Protein AF-0000000085932543 (afdb_homodimer)

Organism: NCBI:txid2903556

Secondary structure (DSSP, 8-state):
-PPEEEEEE--GGGHHHHHHHHHHHHHHSTT--EEEEEEES---HHHHHHHHHHHHHTT-EEEEEEPPGGGGTTS--BTTB-THHHHHHTHHHHS-TT---EEEE-SSEEE-S-SHHHHT---TT-SEEEEBPPTHHHHHHHHHHHHHT--S--B-SSEEEE-HHHHHHH--HHHHHHHHHHTTTT-SSHHHHHHHHHHGGGEEEE-HHHHSEETT-HHHHHHHTTT-S-HHHHHHH-SEEE--SS--TTSTT--STTHHHHHHHHHHHHHHH-PPP-/-PPEEEEEE--GGGHHHHHHHHHHHHHHSTT--EEEEEEES---HHHHHHHHHHHHHTT-EEEEEEPPGGGGTTS--BTTB-THHHHHHTHHHHS-TT---EEEE-SSEEE-S-SHHHHT---TT-SEEEEBPPTHHHHHHHHHHHHHT--S--B-SSEEEE-HHHHHHH--HHHHHHHHHHTTTT-SSHHHHHHHHHHGGGEEEE-HHHHSEETT-HHHHHHHTTT-S-HHHHHHH-SEEE--SS--TTSTT--STTHHHHHHHHHHHHHHH-PPP-

Nearest PDB structures (foldseek):
  1ga8-assembly1_A  TM=8.190E-01  e=4.212E-20  Neisseria meningitidis
  1ss9-assembly1_A  TM=8.327E-01  e=2.384E-19  Neisseria meningitidis
  7zlu-assembly1_A  TM=7.685E-01  e=1.704E-14  Thermochaetoides thermophila
  5y7f-assembly1_A  TM=7.797E-01  e=9.083E-14  Thermomyces dupontii
  5h18-assembly1_A  TM=7.556E-01  e=6.346E-14  Thermomyces dupontii

Sequence (556 aa):
MDPIRLLVSLDQNYIPQLEVLLASVYWNNPGDSMEVYLLHSGIPAPALEPVGRLCERMGYSFYPVPVEDALFARAPIMKQYPKEMYYRLLAARLLPPQLDKILYLDPDILVINPLRPLWEMPLEGRLFAAAAHIGRAELAGNVNRLRLGTKAPYYNSGVLLINLEECRNSISEQEIFRYVEEHKKELVLPDQDVLNALYGDRILPLDDAIWNYDARHYKSYHLASSGQHDTKWVIQNTAILHFCGKAKPWKPGYFYRFGALYLHYAHRAGQFFGLKEIMDPIRLLVSLDQNYIPQLEVLLASVYWNNPGDSMEVYLLHSGIPAPALEPVGRLCERMGYSFYPVPVEDALFARAPIMKQYPKEMYYRLLAARLLPPQLDKILYLDPDILVINPLRPLWEMPLEGRLFAAAAHIGRAELAGNVNRLRLGTKAPYYNSGVLLINLEECRNSISEQEIFRYVEEHKKELVLPDQDVLNALYGDRILPLDDAIWNYDARHYKSYHLASSGQHDTKWVIQNTAILHFCGKAKPWKPGYFYRFGALYLHYAHRAGQFFGLKEI

Foldseek 3Di:
DDAAEEEEEDELVLVLLQLLQVLLQLVAAPPHEYEYEYEYACDDPVSCVLVCVSSVVSNYHYHYFHDYPVVCVLADDDPQRHPRLCCLLCVLVRDDVVDFKHKYAYSQKGFQHHCVVVSPDDLPLFFKAFAQDDDVSVVVQVVLCVLLVHPFTQTDSRIIIGRSNSSVVVPDPVVLRVVCVVCVVSDDPSSSSSCCNPRRVRYHYDDCLAEPPAQQPQVRVCVVVVNPSHPVNSSVGHRMYGPDDDQGLLDPPRDGDCSVVSQVSSVVSCVPSVDDRD/DDAAEEEEEDELVLVLLQLLQVLLQLVAAPPHEYEYEYEYACDDPVSCVLVCVSSVVSNYHYHYFHDYCVVCPLAPDDPLRHPRLCCLLCVLVRDDVVDFKHKYAYSQKGFQHHCVVVSPDDLPLFFKAFAQDDDVSVVVQVVLCVLLVHPFTQGDSRIIIGRSNSSVVVPDPVVLRVVCVVCVVSDDPSSSSSC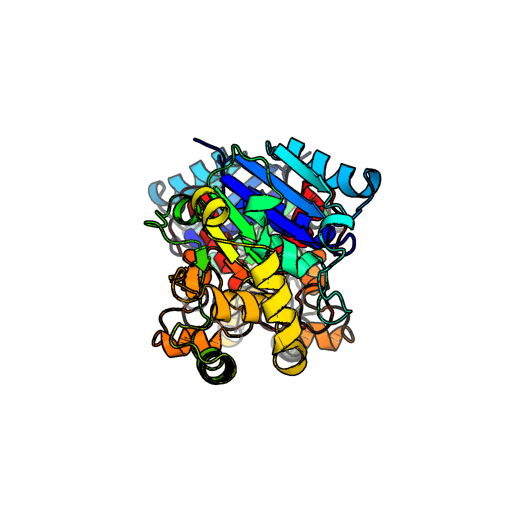CNPRRVRYHYDDCLAEPPAQQPQVRVCVVVVNPSHPVNSSVGHRMYGPDDDQGLLDPPRDGDCSVVSQVSSVVSCVPSVDDRD

Solvent-accessible surface area (backbone atoms only — not comparable to full-atom values): 30125 Å² total; per-residue (Å²): 128,83,56,50,42,36,33,34,58,59,61,71,89,41,48,64,40,39,51,37,28,52,45,28,42,52,74,32,31,76,92,61,36,41,36,39,35,35,46,27,80,64,69,53,66,78,77,45,45,62,57,44,51,51,27,50,75,66,60,26,47,68,44,79,40,77,50,63,66,72,81,45,68,80,39,77,70,42,92,85,36,48,71,65,50,48,45,73,77,42,36,43,76,73,42,69,84,85,52,51,60,38,36,35,42,47,45,60,37,42,34,64,34,57,59,61,70,66,72,68,51,80,57,85,87,26,40,31,30,27,22,40,56,72,55,77,42,35,57,53,27,51,54,47,16,61,73,55,71,42,88,44,70,48,38,44,71,51,39,31,42,34,28,24,55,56,31,55,76,70,59,51,70,64,58,53,31,49,49,50,60,76,38,55,92,72,50,84,51,48,51,32,48,51,47,30,58,76,41,28,88,37,44,41,80,42,60,20,70,31,62,47,19,55,48,82,40,55,68,52,50,16,58,77,47,76,56,59,48,35,69,65,44,40,53,74,58,20,21,24,42,25,48,65,77,84,62,36,63,78,40,90,86,54,78,52,72,58,32,59,49,52,47,40,50,35,48,47,36,19,72,76,71,67,42,77,78,114,129,83,58,50,42,37,33,35,58,61,59,71,89,42,47,64,39,39,51,36,27,51,45,29,42,54,75,33,31,75,91,61,37,41,37,39,35,35,45,26,82,68,68,53,65,78,76,46,46,64,57,44,52,51,26,50,76,66,60,29,45,66,44,80,39,77,50,62,66,73,81,46,70,80,41,78,69,43,92,84,37,47,71,64,49,48,44,74,79,44,34,45,75,74,43,69,83,84,52,49,60,38,36,36,43,48,45,60,36,44,34,63,35,58,57,60,70,68,70,67,51,82,58,84,89,26,41,30,31,28,23,40,56,73,56,74,43,34,56,54,26,52,52,48,18,63,73,56,72,42,88,43,70,48,39,45,70,50,40,30,42,36,28,24,55,56,32,57,74,70,58,51,70,66,58,53,31,49,49,50,60,74,38,55,91,73,50,84,51,48,53,32,47,50,46,32,57,76,41,28,87,35,46,41,81,41,61,19,70,32,60,48,19,54,48,82,40,55,68,52,50,16,58,76,47,74,56,60,48,37,69,67,44,41,53,74,58,20,21,23,41,25,49,65,78,86,64,36,62,79,41,89,84,55,76,52,72,56,32,58,49,53,46,40,48,36,49,47,38,18,71,75,71,68,42,75,79,114

pLDDT: mean 93.04, std 7.99, range [52.88, 98.94]

InterPro domains:
  IPR002495 Glycosyl transferase, family 8 [PF01501] (7-251)
  IPR029044 Nucleotide-diphospho-sugar transferases [G3DSA:3.90.550.10] (6-270)
  IPR029044 Nucleotide-diphospho-sugar transferases [SSF53448] (6-268)
  IPR050748 Glycosyltransferase 8 domain-containing [PTHR13778] (4-251)

Radius of gyration: 27.6 Å; Cα contacts (8 Å, |Δi|>4): 925; chains: 2; bounding box: 47×83×63 Å

Structure (mmCIF, N/CA/C/O backbone):
data_AF-0000000085932543-model_v1
#
loop_
_entity.id
_entity.type
_entity.pdbx_description
1 polymer 'Glycosyl transferase'
#
loop_
_atom_site.group_PDB
_atom_site.id
_atom_site.type_symbol
_atom_site.label_atom_id
_atom_site.label_alt_id
_atom_site.label_comp_id
_atom_site.label_asym_id
_atom_site.label_entity_id
_atom_site.label_seq_id
_atom_site.pdbx_PDB_ins_code
_atom_site.Cartn_x
_atom_site.Cartn_y
_atom_site.Cartn_z
_atom_site.occupancy
_atom_site.B_iso_or_equiv
_atom_site.auth_seq_id
_atom_site.auth_comp_id
_atom_site.auth_asym_id
_atom_site.auth_atom_id
_atom_site.pdbx_PDB_model_num
ATOM 1 N N . MET A 1 1 ? 15.391 7.762 21.719 1 78.81 1 MET A N 1
ATOM 2 C CA . MET A 1 1 ? 15.203 9.055 21.078 1 78.81 1 MET A CA 1
ATOM 3 C C . MET A 1 1 ? 13.992 9.781 21.641 1 78.81 1 MET A C 1
ATOM 5 O O . MET A 1 1 ? 13.047 9.141 22.109 1 78.81 1 MET A O 1
ATOM 9 N N . ASP A 1 2 ? 14.062 11.133 21.703 1 92.25 2 ASP A N 1
ATOM 10 C CA . ASP A 1 2 ? 12.922 11.906 22.172 1 92.25 2 ASP A CA 1
ATOM 11 C C . ASP A 1 2 ? 11.688 11.648 21.297 1 92.25 2 ASP A C 1
ATOM 13 O O . ASP A 1 2 ? 11.805 11.516 20.078 1 92.25 2 ASP A O 1
ATOM 17 N N . PRO A 1 3 ? 10.555 11.516 21.875 1 97.75 3 PRO A N 1
ATOM 18 C CA . PRO A 1 3 ? 9.336 11.273 21.094 1 97.75 3 PRO A CA 1
ATOM 19 C C . PRO A 1 3 ? 9.023 12.422 20.125 1 97.75 3 PRO A C 1
ATOM 21 O O . PRO A 1 3 ? 9.352 13.578 20.422 1 97.75 3 PRO A O 1
ATOM 24 N N . ILE A 1 4 ? 8.547 12.055 18.984 1 98.69 4 ILE A N 1
ATOM 25 C CA . ILE A 1 4 ? 7.965 13.055 18.094 1 98.69 4 ILE A CA 1
ATOM 26 C C . ILE A 1 4 ? 6.602 13.484 18.641 1 98.69 4 ILE A C 1
ATOM 28 O O . ILE A 1 4 ? 5.77 12.648 18.984 1 98.69 4 ILE A O 1
ATOM 32 N N . ARG A 1 5 ? 6.41 14.789 18.797 1 98.88 5 ARG A N 1
ATOM 33 C CA . ARG A 1 5 ? 5.137 15.32 19.281 1 98.88 5 ARG A CA 1
ATOM 34 C C . ARG A 1 5 ? 4.227 15.703 18.125 1 98.88 5 ARG A C 1
ATOM 36 O O . ARG A 1 5 ? 4.582 16.547 17.297 1 98.88 5 ARG A O 1
ATOM 43 N N . LEU A 1 6 ? 3.09 15.016 18.047 1 98.88 6 LEU A N 1
ATOM 44 C CA . LEU A 1 6 ? 2.113 15.25 16.984 1 98.88 6 LEU A CA 1
ATOM 45 C C . LEU A 1 6 ? 0.902 16 17.516 1 98.88 6 LEU A C 1
ATOM 47 O O . LEU A 1 6 ? 0.456 15.758 18.641 1 98.88 6 LEU A O 1
ATOM 51 N N . LEU A 1 7 ? 0.413 16.938 16.734 1 98.88 7 LEU A N 1
ATOM 52 C CA . LEU A 1 7 ? -0.833 17.641 17.031 1 98.88 7 LEU A CA 1
ATOM 53 C C . LEU A 1 7 ? -1.868 17.375 15.938 1 98.88 7 LEU A C 1
ATOM 55 O O . LEU A 1 7 ? -1.559 17.469 14.75 1 98.88 7 LEU A O 1
ATOM 59 N N . VAL A 1 8 ? -3.008 16.969 16.375 1 98.19 8 VAL A N 1
ATOM 60 C CA . VAL A 1 8 ? -4.145 16.812 15.469 1 98.19 8 VAL A CA 1
ATOM 61 C C . VAL A 1 8 ? -5.355 17.562 16.047 1 98.19 8 VAL A C 1
ATOM 63 O O . VAL A 1 8 ? -5.453 17.75 17.25 1 98.19 8 VAL A O 1
ATOM 66 N N . SER A 1 9 ? -6.125 18.078 15.164 1 96.06 9 SER A N 1
ATOM 67 C CA . SER A 1 9 ? -7.426 18.656 15.5 1 96.06 9 SER A CA 1
ATOM 68 C C . SER A 1 9 ? -8.516 18.125 14.57 1 96.06 9 SER A C 1
ATOM 70 O O . SER A 1 9 ? -8.336 18.094 13.352 1 96.06 9 SER A O 1
ATOM 72 N N . LEU A 1 10 ? -9.578 17.609 15.188 1 92.56 10 LEU A N 1
ATOM 73 C CA . LEU A 1 10 ? -10.648 17.031 14.375 1 92.56 10 LEU A CA 1
ATOM 74 C C . LEU A 1 10 ? -11.953 16.969 15.164 1 92.56 10 LEU A C 1
ATOM 76 O O . LEU A 1 10 ? -11.953 17.141 16.391 1 92.56 10 LEU A O 1
ATOM 80 N N . ASP A 1 11 ? -13.008 16.859 14.469 1 90.12 11 ASP A N 1
ATOM 81 C CA . ASP A 1 11 ? -14.258 16.484 15.133 1 90.12 11 ASP A CA 1
ATOM 82 C C . ASP A 1 11 ? -14.406 14.969 15.203 1 90.12 11 ASP A C 1
ATOM 84 O O . ASP A 1 11 ? -13.586 14.227 14.664 1 90.12 11 ASP A O 1
ATOM 88 N N . GLN A 1 12 ? -15.438 14.547 15.852 1 92.81 12 GLN A N 1
ATOM 89 C CA . GLN A 1 12 ? -15.625 13.133 16.156 1 92.81 12 GLN A CA 1
ATOM 90 C C . GLN A 1 12 ? -15.75 12.305 14.875 1 92.81 12 GLN A C 1
ATOM 92 O O . GLN A 1 12 ? -15.312 11.156 14.828 1 92.81 12 GLN A O 1
ATOM 97 N N . ASN A 1 13 ? -16.281 12.875 13.828 1 91.88 13 ASN A N 1
ATOM 98 C CA . ASN A 1 13 ? -16.531 12.164 12.586 1 91.88 13 ASN A CA 1
ATOM 99 C C . ASN A 1 13 ? -15.234 11.773 11.883 1 91.88 13 ASN A C 1
ATOM 101 O O . ASN A 1 13 ? -15.234 10.93 10.984 1 91.88 13 ASN A O 1
ATOM 105 N N . TYR A 1 14 ? -14.102 12.32 12.328 1 93.62 14 TYR A N 1
ATOM 106 C CA . TYR A 1 14 ? -12.836 12.062 11.648 1 93.62 14 TYR A CA 1
ATOM 107 C C . TYR A 1 14 ? -11.953 11.133 12.469 1 93.62 14 TYR A C 1
ATOM 109 O O . TYR A 1 14 ? -10.773 10.961 12.156 1 93.62 14 TYR A O 1
ATOM 117 N N . ILE A 1 15 ? -12.523 10.555 13.453 1 96.38 15 ILE A N 1
ATOM 118 C CA . ILE A 1 15 ? -11.766 9.648 14.305 1 96.38 15 ILE A CA 1
ATOM 119 C C . ILE A 1 15 ? -11.242 8.477 13.477 1 96.38 15 ILE A C 1
ATOM 121 O O . ILE A 1 15 ? -10.07 8.117 13.57 1 96.38 15 ILE A O 1
ATOM 125 N N . PRO A 1 16 ? -12.07 7.906 12.523 1 97 16 PRO A N 1
ATOM 126 C CA . PRO A 1 16 ? -11.523 6.824 11.703 1 97 16 PRO A CA 1
ATOM 127 C C . PRO A 1 16 ? -10.312 7.258 10.883 1 97 16 PRO A C 1
ATOM 129 O O . PRO A 1 16 ? -9.359 6.496 10.734 1 97 16 PRO A O 1
ATOM 132 N N . GLN A 1 17 ? -10.336 8.453 10.359 1 97.62 17 GLN A N 1
ATOM 133 C CA . GLN A 1 17 ? -9.219 8.977 9.586 1 97.62 17 GLN A CA 1
ATOM 134 C C . GLN A 1 17 ? -7.992 9.203 10.469 1 97.62 17 GLN A C 1
ATOM 136 O O . GLN A 1 17 ? -6.859 8.992 10.023 1 97.62 17 GLN A O 1
ATOM 141 N N . LEU A 1 18 ? -8.219 9.633 11.695 1 97.94 18 LEU A N 1
ATOM 142 C CA . LEU A 1 18 ? -7.125 9.75 12.648 1 97.94 18 LEU A CA 1
ATOM 143 C C . LEU A 1 18 ? -6.453 8.406 12.883 1 97.94 18 LEU A C 1
ATOM 145 O O . LEU A 1 18 ? -5.227 8.312 12.945 1 97.94 18 LEU A O 1
ATOM 149 N N . GLU A 1 19 ? -7.281 7.391 13.016 1 98.12 19 GLU A N 1
ATOM 150 C CA . GLU A 1 19 ? -6.754 6.051 13.266 1 98.12 19 GLU A CA 1
ATOM 151 C C . GLU A 1 19 ? -5.895 5.57 12.094 1 98.12 19 GLU A C 1
ATOM 153 O O . GLU A 1 19 ? -4.84 4.969 12.305 1 98.12 19 GLU A O 1
ATOM 158 N N . VAL A 1 20 ? -6.324 5.812 10.867 1 98.25 20 VAL A N 1
ATOM 159 C CA . VAL A 1 20 ? -5.543 5.465 9.68 1 98.25 20 VAL A CA 1
ATOM 160 C C . VAL A 1 20 ? -4.23 6.25 9.68 1 98.25 20 VAL A C 1
ATOM 162 O O . VAL A 1 20 ? -3.17 5.695 9.383 1 98.25 20 VAL A O 1
ATOM 165 N N . LEU A 1 21 ? -4.324 7.535 10.016 1 98.62 21 LEU A N 1
ATOM 166 C CA . LEU A 1 21 ? -3.131 8.367 10.117 1 98.62 21 LEU A CA 1
ATOM 167 C C . LEU A 1 21 ? -2.141 7.785 11.117 1 98.62 21 LEU A C 1
ATOM 169 O O . LEU A 1 21 ? -0.962 7.609 10.805 1 98.62 21 LEU A O 1
ATOM 173 N N . LEU A 1 22 ? -2.613 7.449 12.305 1 98.69 22 LEU A N 1
ATOM 174 C CA . LEU A 1 22 ? -1.744 6.922 13.352 1 98.69 22 LEU A CA 1
ATOM 175 C C . LEU A 1 22 ? -1.139 5.586 12.93 1 98.69 22 LEU A C 1
ATOM 177 O O . LEU A 1 22 ? 0.037 5.32 13.195 1 98.69 22 LEU A O 1
ATOM 181 N N . ALA A 1 23 ? -1.926 4.715 12.25 1 98.06 23 ALA A N 1
ATOM 182 C CA . ALA A 1 23 ? -1.405 3.449 11.742 1 98.06 23 ALA A CA 1
ATOM 183 C C . ALA A 1 23 ? -0.303 3.682 10.711 1 98.06 23 ALA A C 1
ATOM 185 O O . ALA A 1 23 ? 0.73 3.01 10.734 1 98.06 23 ALA A O 1
ATOM 186 N N . SER A 1 24 ? -0.548 4.617 9.812 1 98.62 24 SER A N 1
ATOM 187 C CA . SER A 1 24 ? 0.455 4.922 8.797 1 98.62 24 SER A CA 1
ATOM 188 C C . SER A 1 24 ? 1.737 5.453 9.43 1 98.62 24 SER A C 1
ATOM 190 O O . SER A 1 24 ? 2.838 5.109 9 1 98.62 24 SER A O 1
ATOM 192 N N . VAL A 1 25 ? 1.637 6.289 10.5 1 98.81 25 VAL A N 1
ATOM 193 C CA . VAL A 1 25 ? 2.797 6.777 11.242 1 98.81 25 VAL A CA 1
ATOM 194 C C . VAL A 1 25 ? 3.525 5.602 11.891 1 98.81 25 VAL A C 1
ATOM 196 O O . VAL A 1 25 ? 4.746 5.484 11.781 1 98.81 25 VAL A O 1
ATOM 199 N N . TYR A 1 26 ? 2.809 4.719 12.539 1 98.38 26 TYR A N 1
ATOM 200 C CA . TYR A 1 26 ? 3.363 3.584 13.266 1 98.38 26 TYR A CA 1
ATOM 201 C C . TYR A 1 26 ? 4.176 2.688 12.344 1 98.38 26 TYR A C 1
ATOM 203 O O . TYR A 1 26 ? 5.32 2.344 12.648 1 98.38 26 TYR A O 1
ATOM 211 N N . TRP A 1 27 ? 3.646 2.363 11.164 1 97.69 27 TRP A N 1
ATOM 212 C CA . TRP A 1 27 ? 4.285 1.397 10.281 1 97.69 27 TRP A CA 1
ATOM 213 C C . TRP A 1 27 ? 5.469 2.027 9.547 1 97.69 27 TRP A C 1
ATOM 215 O O . TRP A 1 27 ? 6.391 1.326 9.125 1 97.69 27 TRP A O 1
ATOM 225 N N . ASN A 1 28 ? 5.496 3.33 9.438 1 98.31 28 ASN A N 1
ATOM 226 C CA . ASN A 1 28 ? 6.543 3.957 8.641 1 98.31 28 ASN A CA 1
ATOM 227 C C . ASN A 1 28 ? 7.551 4.695 9.516 1 98.31 28 ASN A C 1
ATOM 229 O O . ASN A 1 28 ? 8.453 5.367 9.008 1 98.31 28 ASN A O 1
ATOM 233 N N . ASN A 1 29 ? 7.41 4.66 10.789 1 97.75 29 ASN A N 1
ATOM 234 C CA . ASN A 1 29 ? 8.359 5.199 11.758 1 97.75 29 ASN A CA 1
ATOM 235 C C . ASN A 1 29 ? 8.727 4.164 12.82 1 97.75 29 ASN A C 1
ATOM 237 O O . ASN A 1 29 ? 8.562 4.414 14.016 1 97.75 29 ASN A O 1
ATOM 241 N N . PRO A 1 30 ? 9.25 3.02 12.336 1 94.62 30 PRO A N 1
ATOM 242 C CA . PRO A 1 30 ? 9.57 1.963 13.297 1 94.62 30 PRO A CA 1
ATOM 243 C C . PRO A 1 30 ? 10.594 2.408 14.344 1 94.62 30 PRO A C 1
ATOM 245 O O . PRO A 1 30 ? 11.602 3.031 14 1 94.62 30 PRO A O 1
ATOM 248 N N . GLY A 1 31 ? 10.297 2.127 15.547 1 93.62 31 GLY A N 1
ATOM 249 C CA . GLY A 1 31 ? 11.219 2.428 16.641 1 93.62 31 GLY A CA 1
ATOM 250 C C . GLY A 1 31 ? 10.977 3.787 17.266 1 93.62 31 GLY A C 1
ATOM 251 O O . GLY A 1 31 ? 11.453 4.062 18.359 1 93.62 31 GLY A O 1
ATOM 252 N N . ASP A 1 32 ? 10.281 4.672 16.562 1 96.5 32 ASP A N 1
ATOM 253 C CA . ASP A 1 32 ? 9.984 5.988 17.109 1 96.5 32 ASP A CA 1
ATOM 254 C C . ASP A 1 32 ? 8.758 5.941 18.031 1 96.5 32 ASP A C 1
ATOM 256 O O . ASP A 1 32 ? 7.824 5.168 17.781 1 96.5 32 ASP A O 1
ATOM 260 N N . SER A 1 33 ? 8.812 6.734 19.016 1 97 33 SER A N 1
ATOM 261 C CA . SER A 1 33 ? 7.637 6.945 19.859 1 97 33 SER A CA 1
ATOM 262 C C . SER A 1 33 ? 7.008 8.312 19.609 1 97 33 SER A C 1
ATOM 264 O O . SER A 1 33 ? 7.719 9.281 19.328 1 97 33 SER A O 1
ATOM 266 N N . MET A 1 34 ? 5.684 8.32 19.719 1 98.69 34 MET A N 1
ATOM 267 C CA . MET A 1 34 ? 4.945 9.555 19.469 1 98.69 34 MET A CA 1
ATOM 268 C C . MET A 1 34 ? 4.211 10.016 20.719 1 98.69 34 MET A C 1
ATOM 270 O O . MET A 1 34 ? 3.793 9.188 21.531 1 98.69 34 MET A O 1
ATOM 274 N N . GLU A 1 35 ? 4.156 11.297 20.969 1 98.81 35 GLU A N 1
ATOM 275 C CA . GLU A 1 35 ? 3.164 11.953 21.812 1 98.81 35 GLU A CA 1
ATOM 276 C C . GLU A 1 35 ? 2.094 12.648 20.984 1 98.81 35 GLU A C 1
ATOM 278 O O . GLU A 1 35 ? 2.379 13.633 20.297 1 98.81 35 GLU A O 1
ATOM 283 N N . VAL A 1 36 ? 0.89 12.07 21.078 1 98.88 36 VAL A N 1
ATOM 284 C CA . VAL A 1 36 ? -0.192 12.57 20.234 1 98.88 36 VAL A CA 1
ATOM 285 C C . VAL A 1 36 ? -1.103 13.484 21.047 1 98.88 36 VAL A C 1
ATOM 287 O O . VAL A 1 36 ? -1.751 13.047 22 1 98.88 36 VAL A O 1
ATOM 290 N N . TYR A 1 37 ? -1.087 14.758 20.672 1 98.81 37 TYR A N 1
ATOM 291 C CA . TYR A 1 37 ? -1.995 15.734 21.266 1 98.81 37 TYR A CA 1
ATOM 292 C C . TYR A 1 37 ? -3.195 15.977 20.359 1 98.81 37 TYR A C 1
ATOM 294 O O . TYR A 1 37 ? -3.037 16.219 19.156 1 98.81 37 TYR A O 1
ATOM 302 N N . LEU A 1 38 ? -4.402 15.852 20.891 1 98.44 38 LEU A N 1
ATOM 303 C CA . LEU A 1 38 ? -5.633 16.094 20.156 1 98.44 38 LEU A CA 1
ATOM 304 C C . LEU A 1 38 ? -6.383 17.297 20.719 1 98.44 38 LEU A C 1
ATOM 306 O O . LEU A 1 38 ? -6.895 17.234 21.844 1 98.44 38 LEU A O 1
ATOM 310 N N . LEU A 1 39 ? -6.422 18.406 20 1 97.12 39 LEU A N 1
ATOM 311 C CA . LEU A 1 39 ? -7.301 19.531 20.328 1 97.12 39 LEU A CA 1
ATOM 312 C C . LEU A 1 39 ? -8.711 19.281 19.812 1 97.12 39 LEU A C 1
ATOM 314 O O . LEU A 1 39 ? -8.898 18.984 18.625 1 97.12 39 LEU A O 1
ATOM 318 N N . HIS A 1 40 ? -9.719 19.312 20.688 1 94.38 40 HIS A N 1
ATOM 319 C CA . HIS A 1 40 ? -11.086 19.078 20.25 1 94.38 40 HIS A CA 1
ATOM 320 C C . HIS A 1 40 ? -12.078 19.875 21.078 1 94.38 40 HIS A C 1
ATOM 322 O O . HIS A 1 40 ? -11.773 20.281 22.203 1 94.38 40 HIS A O 1
ATOM 328 N N . SER A 1 41 ? -13.297 20.156 20.484 1 88.44 41 SER A N 1
ATOM 329 C CA . SER A 1 41 ? -14.305 20.984 21.125 1 88.44 41 SER A CA 1
ATOM 330 C C . SER A 1 41 ? -15.32 20.141 21.891 1 88.44 41 SER A C 1
ATOM 332 O O . SER A 1 41 ? -16.484 20.531 22 1 88.44 41 SER A O 1
ATOM 334 N N . GLY A 1 42 ? -14.953 19.016 22.328 1 87.69 42 GLY A N 1
ATOM 335 C CA . GLY A 1 42 ? -15.906 18.312 23.172 1 87.69 42 GLY A CA 1
ATOM 336 C C . GLY A 1 42 ? -16.188 16.891 22.703 1 87.69 42 GLY A C 1
ATOM 337 O O . GLY A 1 42 ? -17.328 16.422 22.797 1 87.69 42 GLY A O 1
ATOM 338 N N . ILE A 1 43 ? -15.297 16.234 22.062 1 93.69 43 ILE A N 1
ATOM 339 C CA . ILE A 1 43 ? -15.461 14.812 21.797 1 93.69 43 ILE A CA 1
ATOM 340 C C . ILE A 1 43 ? -15.555 14.055 23.125 1 93.69 43 ILE A C 1
ATOM 342 O O . ILE A 1 43 ? -14.68 14.18 23.984 1 93.69 43 ILE A O 1
ATOM 346 N N . PRO A 1 44 ? -16.688 13.352 23.281 1 95.75 44 PRO A N 1
ATOM 347 C CA . PRO A 1 44 ? -16.844 12.648 24.547 1 95.75 44 PRO A CA 1
ATOM 348 C C . PRO A 1 44 ? -15.75 11.602 24.781 1 95.75 44 PRO A C 1
ATOM 350 O O . PRO A 1 44 ? -15.273 10.977 23.844 1 95.75 44 PRO A O 1
ATOM 353 N N . ALA A 1 45 ? -15.5 11.375 26.031 1 95.25 45 ALA A N 1
ATOM 354 C CA . ALA A 1 45 ? -14.414 10.492 26.438 1 95.25 45 ALA A CA 1
ATOM 355 C C . ALA A 1 45 ? -14.602 9.086 25.875 1 95.25 45 ALA A C 1
ATOM 357 O O . ALA A 1 45 ? -13.648 8.477 25.391 1 95.25 45 ALA A O 1
ATOM 358 N N . PRO A 1 46 ? -15.758 8.555 25.859 1 96.75 46 PRO A N 1
ATOM 359 C CA . PRO A 1 46 ? -15.938 7.207 25.312 1 96.75 46 PRO A CA 1
ATOM 360 C C . PRO A 1 46 ? -15.555 7.102 23.844 1 96.75 46 PRO A C 1
ATOM 362 O O . PRO A 1 46 ? -15.086 6.055 23.391 1 96.75 46 PRO A O 1
ATOM 365 N N . ALA A 1 47 ? -15.734 8.148 23.141 1 96.25 47 ALA A N 1
ATOM 366 C CA . ALA A 1 47 ? -15.414 8.156 21.719 1 96.25 47 ALA A CA 1
ATOM 367 C C . ALA A 1 47 ? -13.898 8.188 21.5 1 96.25 47 ALA A C 1
ATOM 369 O O . ALA A 1 47 ? -13.414 7.77 20.453 1 96.25 47 ALA A O 1
ATOM 370 N N . LEU A 1 48 ? -13.148 8.656 22.5 1 97.62 48 LEU A N 1
ATOM 371 C CA . LEU A 1 48 ? -11.703 8.789 22.375 1 97.62 48 LEU A CA 1
ATOM 372 C C . LEU A 1 48 ? -10.984 7.59 22.969 1 97.62 48 LEU A C 1
ATOM 374 O O . LEU A 1 48 ? -9.797 7.383 22.734 1 97.62 48 LEU A O 1
ATOM 378 N N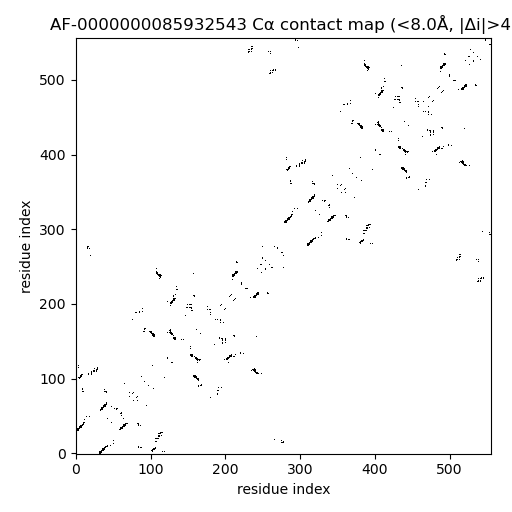 . GLU A 1 49 ? -11.688 6.789 23.719 1 97.38 49 GLU A N 1
ATOM 379 C CA . GLU A 1 49 ? -11.094 5.652 24.422 1 97.38 49 GLU A CA 1
ATOM 380 C C . GLU A 1 49 ? -10.414 4.695 23.438 1 97.38 49 GLU A C 1
ATOM 382 O O . GLU A 1 49 ? -9.289 4.25 23.672 1 97.38 49 GLU A O 1
ATOM 387 N N . PRO A 1 50 ? -11.094 4.359 22.328 1 96.31 50 PRO A N 1
ATOM 388 C CA . PRO A 1 50 ? -10.43 3.475 21.359 1 96.31 50 PRO A CA 1
ATOM 389 C C . PRO A 1 50 ? -9.133 4.062 20.812 1 96.31 50 PRO A C 1
ATOM 391 O O . PRO A 1 50 ? -8.18 3.33 20.562 1 96.31 50 PRO A O 1
ATOM 394 N N . VAL A 1 51 ? -9.102 5.332 20.609 1 98.06 51 VAL A N 1
ATOM 395 C CA . VAL A 1 51 ? -7.891 5.988 20.109 1 98.06 51 VAL A CA 1
ATOM 396 C C . VAL A 1 51 ? -6.781 5.871 21.156 1 98.06 51 VAL A C 1
ATOM 398 O O . VAL A 1 51 ? -5.625 5.609 20.812 1 98.06 51 VAL A O 1
ATOM 401 N N . GLY A 1 52 ? -7.16 6.133 22.391 1 98.31 52 GLY A N 1
ATOM 402 C CA . GLY A 1 52 ? -6.203 5.957 23.469 1 98.31 52 GLY A CA 1
ATOM 403 C C . GLY A 1 52 ? -5.625 4.559 23.531 1 98.31 52 GLY A C 1
ATOM 404 O O . GLY A 1 52 ? -4.414 4.391 23.688 1 98.31 52 GLY A O 1
ATOM 405 N N . ARG A 1 53 ? -6.43 3.561 23.422 1 97.94 53 ARG A N 1
ATOM 406 C CA . ARG A 1 53 ? -5.992 2.17 23.438 1 97.94 53 ARG A CA 1
ATOM 407 C C . ARG A 1 53 ? -5.086 1.864 22.25 1 97.94 53 ARG A C 1
ATOM 409 O O . ARG A 1 53 ? -4.098 1.139 22.391 1 97.94 53 ARG A O 1
ATOM 416 N N . LEU A 1 54 ? -5.457 2.354 21.141 1 98.19 54 LEU A N 1
ATOM 417 C CA . LEU A 1 54 ? -4.629 2.201 19.953 1 98.19 54 LEU A CA 1
ATOM 418 C C . LEU A 1 54 ? -3.234 2.77 20.188 1 98.19 54 LEU A C 1
ATOM 420 O O . LEU A 1 54 ? -2.234 2.119 19.875 1 98.19 54 LEU A O 1
ATOM 424 N N . CYS A 1 55 ? -3.18 3.975 20.734 1 98.56 55 CYS A N 1
ATOM 425 C CA . CYS A 1 55 ? -1.904 4.617 21.031 1 98.56 55 CYS A CA 1
ATOM 426 C C . CYS A 1 55 ? -1.087 3.775 22 1 98.56 55 CYS A C 1
ATOM 428 O O . CYS A 1 55 ? 0.115 3.586 21.812 1 98.56 55 CYS A O 1
ATOM 430 N N . GLU A 1 56 ? -1.758 3.266 22.984 1 98.25 56 GLU A N 1
ATOM 431 C CA . GLU A 1 56 ? -1.077 2.416 23.953 1 98.25 56 GLU A CA 1
ATOM 432 C C . GLU A 1 56 ? -0.456 1.196 23.281 1 98.25 56 GLU A C 1
ATOM 434 O O . GLU A 1 56 ? 0.695 0.849 23.562 1 98.25 56 GLU A O 1
ATOM 439 N N . ARG A 1 57 ? -1.196 0.578 22.438 1 97.25 57 ARG A N 1
ATOM 440 C CA . ARG A 1 57 ? -0.715 -0.595 21.719 1 97.25 57 ARG A CA 1
ATOM 441 C C . ARG A 1 57 ? 0.498 -0.25 20.859 1 97.25 57 ARG A C 1
ATOM 443 O O . ARG A 1 57 ? 1.372 -1.093 20.641 1 97.25 57 ARG A O 1
ATOM 450 N N . MET A 1 58 ? 0.576 0.957 20.391 1 97.88 58 MET A N 1
ATOM 451 C CA . MET A 1 58 ? 1.644 1.409 19.5 1 97.88 58 MET A CA 1
ATOM 452 C C . MET A 1 58 ? 2.83 1.938 20.297 1 97.88 58 MET A C 1
ATOM 454 O O . MET A 1 58 ? 3.834 2.361 19.719 1 97.88 58 MET A O 1
ATOM 458 N N . GLY A 1 59 ? 2.686 2.002 21.625 1 97.81 59 GLY A N 1
ATOM 459 C CA . GLY A 1 59 ? 3.715 2.602 22.453 1 97.81 59 GLY A CA 1
ATOM 460 C C . GLY A 1 59 ? 3.709 4.117 22.422 1 97.81 59 GLY A C 1
ATOM 461 O O . GLY A 1 59 ? 4.746 4.754 22.625 1 97.81 59 GLY A O 1
ATOM 462 N N . TYR A 1 60 ? 2.592 4.684 22.016 1 98.56 60 TYR A N 1
ATOM 463 C CA . TYR A 1 60 ? 2.426 6.133 21.953 1 98.56 60 TYR A CA 1
ATOM 464 C C . TYR A 1 60 ? 1.722 6.656 23.203 1 98.56 60 TYR A C 1
ATOM 466 O O . TYR A 1 60 ? 1.127 5.883 23.953 1 98.56 60 TYR A O 1
ATOM 474 N N . SER A 1 61 ? 1.929 7.918 23.5 1 98.62 61 SER A N 1
ATOM 475 C CA . SER A 1 61 ? 1.113 8.641 24.469 1 98.62 61 SER A CA 1
ATOM 476 C C . SER A 1 61 ? 0.018 9.445 23.781 1 98.62 61 SER A C 1
ATOM 478 O O . SER A 1 61 ? 0.231 9.992 22.688 1 98.62 61 SER A O 1
ATOM 480 N N . PHE A 1 62 ? -1.127 9.43 24.406 1 98.69 62 PHE A N 1
ATOM 481 C CA . PHE A 1 62 ? -2.273 10.133 23.844 1 98.69 62 PHE A CA 1
ATOM 482 C C . PHE A 1 62 ? -2.816 11.164 24.828 1 98.69 62 PHE A C 1
ATOM 484 O O . PHE A 1 62 ? -3.152 10.82 25.969 1 98.69 62 PHE A O 1
ATOM 491 N N . TYR A 1 63 ? -2.85 12.414 24.391 1 98.5 63 TYR A N 1
ATOM 492 C CA . TYR A 1 63 ? -3.277 13.516 25.234 1 98.5 63 TYR A CA 1
ATOM 493 C C . TYR A 1 63 ? -4.422 14.289 24.594 1 98.5 63 TYR A C 1
ATOM 495 O O . TYR A 1 63 ? -4.188 15.266 23.859 1 98.5 63 TYR A O 1
ATOM 503 N N . PRO A 1 64 ? -5.691 13.867 24.844 1 97.75 64 PRO A N 1
ATOM 504 C CA . PRO A 1 64 ? -6.797 14.734 24.438 1 97.75 64 PRO A CA 1
ATOM 505 C C . PRO A 1 64 ? -6.844 16.047 25.219 1 97.75 64 PRO A C 1
ATOM 507 O O . PRO A 1 64 ? -6.715 16.047 26.453 1 97.75 64 PRO A O 1
ATOM 510 N N . VAL A 1 65 ? -6.926 17.172 24.5 1 96.44 65 VAL A N 1
ATOM 511 C CA . VAL A 1 65 ? -6.969 18.5 25.078 1 96.44 65 VAL A CA 1
ATOM 512 C C . VAL A 1 65 ? -8.273 19.188 24.688 1 96.44 65 VAL A C 1
ATOM 514 O O . VAL A 1 65 ? -8.375 19.781 23.609 1 96.44 65 VAL A O 1
ATOM 517 N N . PRO A 1 66 ? -9.234 19.141 25.594 1 94 66 PRO A N 1
ATOM 518 C CA . PRO A 1 66 ? -10.477 19.875 25.297 1 94 66 PRO A CA 1
ATOM 519 C C . PRO A 1 66 ? -10.281 21.391 25.266 1 94 66 PRO A C 1
ATOM 521 O O . PRO A 1 66 ? -9.586 21.938 26.125 1 94 66 PRO A O 1
ATOM 524 N N . VAL A 1 67 ? -10.781 22 24.25 1 92.56 67 VAL A N 1
ATOM 525 C CA . VAL A 1 67 ? -10.711 23.453 24.141 1 92.56 67 VAL A CA 1
ATOM 526 C C . VAL A 1 67 ? -12.023 24.078 24.594 1 92.56 67 VAL A C 1
ATOM 528 O O . VAL A 1 67 ? -13.094 23.734 24.078 1 92.56 67 VAL A O 1
ATOM 531 N N . GLU A 1 68 ? -11.867 24.953 25.484 1 86.5 68 GLU A N 1
ATOM 532 C CA . GLU A 1 68 ? -13.039 25.594 26.062 1 86.5 68 GLU A CA 1
ATOM 533 C C . GLU A 1 68 ? -13.648 26.609 25.094 1 86.5 68 GLU A C 1
ATOM 535 O O . GLU A 1 68 ? -12.922 27.375 24.453 1 86.5 68 GLU A O 1
ATOM 540 N N . ASP A 1 69 ? -14.961 26.562 25.094 1 81.56 69 ASP A N 1
ATOM 541 C CA . ASP A 1 69 ? -15.695 27.453 24.203 1 81.56 69 ASP A CA 1
ATOM 542 C C . ASP A 1 69 ? -15.461 28.922 24.562 1 81.56 69 ASP A C 1
ATOM 544 O O . ASP A 1 69 ? -15.5 29.797 23.703 1 81.56 69 ASP A O 1
ATOM 548 N N . ALA A 1 70 ? -15.219 29.094 25.781 1 78.94 70 ALA A N 1
ATOM 549 C CA . ALA A 1 70 ? -15.094 30.469 26.266 1 78.94 70 ALA A CA 1
ATOM 550 C C . ALA A 1 70 ? -13.922 31.188 25.609 1 78.94 70 ALA A C 1
ATOM 552 O O . ALA A 1 70 ? -13.953 32.406 25.422 1 78.94 70 ALA A O 1
ATOM 553 N N . LEU A 1 71 ? -12.953 30.438 25.281 1 79.62 71 LEU A N 1
ATOM 554 C CA . LEU A 1 71 ? -11.781 31.016 24.641 1 79.62 71 LEU A CA 1
ATOM 555 C C . LEU A 1 71 ? -12.148 31.625 23.281 1 79.62 71 LEU A C 1
ATOM 557 O O . LEU A 1 71 ? -11.461 32.531 22.797 1 79.62 71 LEU A O 1
ATOM 561 N N . PHE A 1 72 ? -13.258 31.172 22.719 1 80.06 72 PHE A N 1
ATOM 562 C CA . PHE A 1 72 ? -13.617 31.609 21.375 1 80.06 72 PHE A CA 1
ATOM 563 C C . PHE A 1 72 ? -14.867 32.5 21.406 1 80.06 72 PHE A C 1
ATOM 565 O O . PHE A 1 72 ? -15.539 32.656 20.375 1 80.06 72 PHE A O 1
ATOM 572 N N . ALA A 1 73 ? -15.188 32.906 22.609 1 76.19 73 ALA A N 1
ATOM 573 C CA . ALA A 1 73 ? -16.375 33.75 22.781 1 76.19 73 ALA A CA 1
ATOM 574 C C . ALA A 1 73 ? -16.344 34.938 21.844 1 76.19 73 ALA A C 1
ATOM 576 O O . ALA A 1 73 ? -17.375 35.406 21.344 1 76.19 73 ALA A O 1
ATOM 577 N N . ARG A 1 74 ? -15.227 35.5 21.516 1 76.06 74 ARG A N 1
ATOM 578 C CA . ARG A 1 74 ? -15.094 36.688 20.672 1 76.06 74 ARG A CA 1
ATOM 579 C C . ARG A 1 74 ? -14.672 36.312 19.266 1 76.06 74 ARG A C 1
ATOM 581 O O . ARG A 1 74 ? -14.43 37.188 18.422 1 76.06 74 ARG A O 1
ATOM 588 N N . ALA A 1 75 ? -14.5 35.094 19.047 1 77 75 ALA A N 1
ATOM 589 C CA . ALA A 1 75 ? -14.023 34.656 17.75 1 77 75 ALA A CA 1
ATOM 590 C C . ALA A 1 75 ? -15.172 34.562 16.734 1 77 75 ALA A C 1
ATOM 592 O O . ALA A 1 75 ? -16.266 34.125 17.078 1 77 75 ALA A O 1
ATOM 593 N N . PRO A 1 76 ? -15.016 35.219 15.594 1 75.88 76 PRO A N 1
ATOM 594 C CA . PRO A 1 76 ? -16 34.906 14.547 1 75.88 76 PRO A CA 1
ATOM 595 C C . PRO A 1 76 ? -16.078 33.438 14.203 1 75.88 76 PRO A C 1
ATOM 597 O O . PRO A 1 76 ? -15.094 32.875 13.719 1 75.88 76 PRO A O 1
ATOM 600 N N . ILE A 1 77 ? -17.109 32.812 14.633 1 72.81 77 ILE A N 1
ATOM 601 C CA . ILE A 1 77 ? -17.328 31.391 14.391 1 72.81 77 ILE A CA 1
ATOM 602 C C . ILE A 1 77 ? -18.578 31.188 13.531 1 72.81 77 ILE A C 1
ATOM 604 O O . ILE A 1 77 ? -19.625 31.766 13.828 1 72.81 77 ILE A O 1
ATOM 608 N N . MET A 1 78 ? -18.359 30.594 12.344 1 70.06 78 MET A N 1
ATOM 609 C CA . MET A 1 78 ? -19.438 30.234 11.43 1 70.06 78 MET A CA 1
ATOM 610 C C . MET A 1 78 ? -19.156 28.891 10.758 1 70.06 78 MET A C 1
ATOM 612 O O . MET A 1 78 ? -18.078 28.328 10.93 1 70.06 78 MET A O 1
ATOM 616 N N . LYS A 1 79 ? -20.172 28.375 10.148 1 66.19 79 LYS A N 1
ATOM 617 C CA . LYS A 1 79 ? -20.031 27.125 9.398 1 66.19 79 LYS A CA 1
ATOM 618 C C . LYS A 1 79 ? -18.797 27.172 8.492 1 66.19 79 LYS A C 1
ATOM 620 O O . LYS A 1 79 ? -18.078 26.172 8.367 1 66.19 79 LYS A O 1
ATOM 625 N N . GLN A 1 80 ? -18.609 28.328 8.039 1 69.06 80 GLN A N 1
ATOM 626 C CA . GLN A 1 80 ? -17.516 28.547 7.105 1 69.06 80 GLN A CA 1
ATOM 627 C C . GLN A 1 80 ? -16.188 28.672 7.844 1 69.06 80 GLN A C 1
ATOM 629 O O . GLN A 1 80 ? -15.109 28.516 7.25 1 69.06 80 GLN A O 1
ATOM 634 N N . TYR A 1 81 ? -16.281 28.938 9.133 1 74.75 81 TYR A N 1
ATOM 635 C CA . TYR A 1 81 ? -15.094 29.094 9.969 1 74.75 81 TYR A CA 1
ATOM 636 C C . TYR A 1 81 ? -15.211 28.281 11.25 1 74.75 81 TYR A C 1
ATOM 638 O O . TYR A 1 81 ? -15.414 28.844 12.336 1 74.75 81 TYR A O 1
ATOM 646 N N . PRO A 1 82 ? -15.008 26.922 11.062 1 77.25 82 PRO A N 1
ATOM 647 C CA . PRO A 1 82 ? -15.133 26.109 12.266 1 77.25 82 PRO A CA 1
ATOM 648 C C . PRO A 1 82 ? -14.047 26.422 13.305 1 77.25 82 PRO A C 1
ATOM 650 O O . PRO A 1 82 ? -12.977 26.906 12.953 1 77.25 82 PRO A O 1
ATOM 653 N N . LYS A 1 83 ? -14.422 26.203 14.586 1 81.38 83 LYS A N 1
ATOM 654 C CA . LYS A 1 83 ? -13.508 26.453 15.703 1 81.38 83 LYS A CA 1
ATOM 655 C C . LYS A 1 83 ? -12.18 25.734 15.5 1 81.38 83 LYS A C 1
ATOM 657 O O . LYS A 1 83 ? -11.125 26.25 15.867 1 81.38 83 LYS A O 1
ATOM 662 N N . GLU A 1 84 ? -12.305 24.609 14.859 1 82.19 84 GLU A N 1
ATOM 663 C CA . GLU A 1 84 ? -11.133 23.75 14.719 1 82.19 84 GLU A CA 1
ATOM 664 C C . GLU A 1 84 ? -10.062 24.406 13.859 1 82.19 84 GLU A C 1
ATOM 666 O O . GLU A 1 84 ? -8.867 24.141 14.031 1 82.19 84 GLU A O 1
ATOM 671 N N . MET A 1 85 ? -10.516 25.312 13.039 1 83 85 MET A N 1
ATOM 672 C CA . MET A 1 85 ? -9.531 25.984 12.188 1 83 85 MET A CA 1
ATOM 673 C C . MET A 1 85 ? -8.594 26.859 13.016 1 83 85 MET A C 1
ATOM 675 O O . MET A 1 85 ? -7.449 27.094 12.625 1 83 85 MET A O 1
ATOM 679 N N . TYR A 1 86 ? -9.109 27.328 14.172 1 89.69 86 TYR A N 1
ATOM 680 C CA . TYR A 1 86 ? -8.328 28.203 15.039 1 89.69 86 TYR A CA 1
ATOM 681 C C . TYR A 1 86 ? -7.316 27.406 15.852 1 89.69 86 TYR A C 1
ATOM 683 O O . TYR A 1 86 ? -6.32 27.969 16.328 1 89.69 86 TYR A O 1
ATOM 691 N N . TYR A 1 87 ? -7.605 26.156 15.961 1 93.44 87 TYR A N 1
ATOM 692 C CA . TYR A 1 87 ? -6.836 25.359 16.922 1 93.44 87 TYR A CA 1
ATOM 693 C C . TYR A 1 87 ? -5.375 25.281 16.5 1 93.44 87 TYR A C 1
ATOM 695 O O . TYR A 1 87 ? -4.477 25.438 17.328 1 93.44 87 TYR A O 1
ATOM 703 N N . ARG A 1 88 ? -5.129 25.047 15.234 1 93.44 88 ARG A N 1
ATOM 704 C CA . ARG A 1 88 ? -3.74 24.922 14.797 1 93.44 88 ARG A CA 1
ATOM 705 C C . ARG A 1 88 ? -3.012 26.266 14.898 1 93.44 88 ARG A C 1
ATOM 707 O O . ARG A 1 88 ? -1.828 26.312 15.242 1 93.44 88 ARG A O 1
ATOM 714 N N . LEU A 1 89 ? -3.734 27.375 14.656 1 93.88 89 LEU A N 1
ATOM 715 C CA . LEU A 1 89 ? -3.133 28.703 14.719 1 93.88 89 LEU A CA 1
ATOM 716 C C . LEU A 1 89 ? -2.85 29.109 16.156 1 93.88 89 LEU A C 1
ATOM 718 O O . LEU A 1 89 ? -1.867 29.797 16.438 1 93.88 89 LEU A O 1
ATOM 722 N N . LEU A 1 90 ? -3.688 28.641 17.062 1 94.94 90 LEU A N 1
ATOM 723 C CA . LEU A 1 90 ? -3.584 29.031 18.469 1 94.94 90 LEU A CA 1
ATOM 724 C C . LEU A 1 90 ? -3.008 27.891 19.312 1 94.94 90 LEU A C 1
ATOM 726 O O . LEU A 1 90 ? -3.195 27.859 20.531 1 94.94 90 LEU A O 1
ATOM 730 N N . ALA A 1 91 ? -2.338 26.969 18.672 1 96.94 91 ALA A N 1
ATOM 731 C CA . ALA A 1 91 ? -1.825 25.781 19.328 1 96.94 91 ALA A CA 1
ATOM 732 C C . ALA A 1 91 ? -0.944 26.141 20.516 1 96.94 91 ALA A C 1
ATOM 734 O O . ALA A 1 91 ? -1.032 25.516 21.578 1 96.94 91 ALA A O 1
ATOM 735 N N . ALA A 1 92 ? -0.1 27.156 20.406 1 96.88 92 ALA A N 1
ATOM 736 C CA . ALA A 1 92 ? 0.846 27.547 21.453 1 96.88 92 ALA A CA 1
ATOM 737 C C . ALA A 1 92 ? 0.117 27.938 22.734 1 96.88 92 ALA A C 1
ATOM 739 O O . ALA A 1 92 ? 0.619 27.703 23.828 1 96.88 92 ALA A O 1
ATOM 740 N N . ARG A 1 93 ? -1.018 28.516 22.578 1 94.06 93 ARG A N 1
ATOM 741 C CA . ARG A 1 93 ? -1.818 28.938 23.719 1 94.06 93 ARG A CA 1
ATOM 742 C C . ARG A 1 93 ? -2.602 27.781 24.312 1 94.06 93 ARG A C 1
ATOM 744 O O . ARG A 1 93 ? -2.842 27.734 25.531 1 94.06 93 ARG A O 1
ATOM 751 N N . LEU A 1 94 ? -2.959 26.828 23.516 1 95.81 94 LEU A N 1
ATOM 752 C CA . LEU A 1 94 ? -3.902 25.797 23.906 1 95.81 94 LEU A CA 1
ATOM 753 C C . LEU A 1 94 ? -3.17 24.594 24.484 1 95.81 94 LEU A C 1
ATOM 755 O O . LEU A 1 94 ? -3.758 23.797 25.219 1 95.81 94 LEU A O 1
ATOM 759 N N . LEU A 1 95 ? -1.896 24.422 24.172 1 97.75 95 LEU A N 1
ATOM 760 C CA . LEU A 1 95 ? -1.123 23.266 24.578 1 97.75 95 LEU A CA 1
ATOM 761 C C . LEU A 1 95 ? -0.343 23.547 25.859 1 97.75 95 LEU A C 1
ATOM 763 O O . LEU A 1 95 ? -0.157 24.703 26.234 1 97.75 95 LEU A O 1
ATOM 767 N N . PRO A 1 96 ? 0.136 22.484 26.578 1 96.81 96 PRO A N 1
ATOM 768 C CA . PRO A 1 96 ? 0.951 22.688 27.781 1 96.81 96 PRO A CA 1
ATOM 769 C C . PRO A 1 96 ? 2.156 23.594 27.531 1 96.81 96 PRO A C 1
ATOM 771 O O . PRO A 1 96 ? 2.836 23.453 26.516 1 96.81 96 PRO A O 1
ATOM 774 N N . PRO A 1 97 ? 2.416 24.5 28.469 1 95.81 97 PRO A N 1
ATOM 775 C CA . PRO A 1 97 ? 3.453 25.5 28.266 1 95.81 97 PRO A CA 1
ATOM 776 C C . PRO A 1 97 ? 4.855 24.906 28.172 1 95.81 97 PRO A C 1
ATOM 778 O O . PRO A 1 97 ? 5.777 25.562 27.688 1 95.81 97 PRO A O 1
ATOM 781 N N . GLN A 1 98 ? 5.02 23.688 28.562 1 96.31 98 GLN A N 1
ATOM 782 C CA . GLN A 1 98 ? 6.348 23.078 28.562 1 96.31 98 GLN A CA 1
ATOM 783 C C . GLN A 1 98 ? 6.715 22.562 27.172 1 96.31 98 GLN A C 1
ATOM 785 O O . GLN A 1 98 ? 7.867 22.203 26.922 1 96.31 98 GLN A O 1
ATOM 790 N N . LEU A 1 99 ? 5.734 22.453 26.312 1 97.75 99 LEU A N 1
ATOM 791 C CA . LEU A 1 99 ? 6.027 22.016 24.953 1 97.75 99 LEU A CA 1
ATOM 792 C C . LEU A 1 99 ? 6.66 23.141 24.141 1 97.75 99 LEU A C 1
ATOM 794 O O . LEU A 1 99 ? 6.156 24.266 24.141 1 97.75 99 LEU A O 1
ATOM 798 N N . ASP A 1 100 ? 7.711 22.906 23.469 1 97 100 ASP A N 1
ATOM 799 C CA . ASP A 1 100 ? 8.422 23.953 22.75 1 97 100 ASP A CA 1
ATOM 800 C C . ASP A 1 100 ? 8.211 23.812 21.234 1 97 100 ASP A C 1
ATOM 802 O O . ASP A 1 100 ? 8.43 24.766 20.484 1 97 100 ASP A O 1
ATOM 806 N N . LYS A 1 101 ? 7.938 22.641 20.781 1 98.06 101 LYS A N 1
ATOM 807 C CA . LYS A 1 101 ? 7.781 22.328 19.375 1 98.06 101 LYS A CA 1
ATOM 808 C C . LYS A 1 101 ? 6.742 21.219 19.172 1 98.06 101 LYS A C 1
ATOM 810 O O . LYS A 1 101 ? 6.539 20.391 20.047 1 98.06 101 LYS A O 1
ATOM 815 N N . ILE A 1 102 ? 6.035 21.281 18.031 1 98.75 102 ILE A N 1
ATOM 816 C CA . ILE A 1 102 ? 5.043 20.25 17.75 1 98.75 102 ILE A CA 1
ATOM 817 C C . ILE A 1 102 ? 4.766 20.188 16.25 1 98.75 102 ILE A C 1
ATOM 819 O O . ILE A 1 102 ? 4.941 21.172 15.539 1 98.75 102 ILE A O 1
ATOM 823 N N . LEU A 1 103 ? 4.473 19 15.727 1 98.88 103 LEU A N 1
ATOM 824 C CA . LEU A 1 103 ? 4.125 18.781 14.328 1 98.88 103 LEU A CA 1
ATOM 825 C C . LEU A 1 103 ? 2.621 18.594 14.164 1 98.88 103 LEU A C 1
ATOM 827 O O . LEU A 1 103 ? 2.076 17.562 14.578 1 98.88 103 LEU A O 1
ATOM 831 N N . TYR A 1 104 ? 1.946 19.594 13.586 1 98.75 104 TYR A N 1
ATOM 832 C CA . TYR A 1 104 ? 0.517 19.5 13.312 1 98.75 104 TYR A CA 1
ATOM 833 C C . TYR A 1 104 ? 0.256 18.75 12.016 1 98.75 104 TYR A C 1
ATOM 835 O O . TYR A 1 104 ? 0.885 19.031 10.992 1 98.75 104 TYR A O 1
ATOM 843 N N . LEU A 1 105 ? -0.673 17.812 12.031 1 98.69 105 LEU A N 1
ATOM 844 C CA . LEU A 1 105 ? -1.063 17.016 10.867 1 98.69 105 LEU A CA 1
ATOM 845 C C . LEU A 1 105 ? -2.582 16.984 10.727 1 98.69 105 LEU A C 1
ATOM 847 O O . LEU A 1 105 ? -3.289 16.625 11.672 1 98.69 105 LEU A O 1
ATOM 851 N N . ASP A 1 106 ? -3.119 17.375 9.484 1 97 106 ASP A N 1
ATOM 852 C CA . ASP A 1 106 ? -4.523 17.125 9.18 1 97 106 ASP A CA 1
ATOM 853 C C . ASP A 1 106 ? -4.836 15.625 9.211 1 97 106 ASP A C 1
ATOM 855 O O . ASP A 1 106 ? -3.953 14.797 8.992 1 97 106 ASP A O 1
ATOM 859 N N . PRO A 1 107 ? -6.059 15.336 9.453 1 95.69 107 PRO A N 1
ATOM 860 C CA . PRO A 1 107 ? -6.391 13.914 9.539 1 95.69 107 PRO A CA 1
ATOM 861 C C . PRO A 1 107 ? -6.488 13.25 8.164 1 95.69 107 PRO A C 1
ATOM 863 O O . PRO A 1 107 ? -6.562 12.023 8.078 1 95.69 107 PRO A O 1
ATOM 866 N N . ASP A 1 108 ? -6.555 14.039 7.066 1 97.25 108 ASP A N 1
ATOM 867 C CA . ASP A 1 108 ? -6.719 13.461 5.734 1 97.25 108 ASP A CA 1
ATOM 868 C C . ASP A 1 108 ? -5.371 13.328 5.027 1 97.25 108 ASP A C 1
ATOM 870 O O . ASP A 1 108 ? -5.234 13.711 3.865 1 97.25 108 ASP A O 1
ATOM 874 N N . ILE A 1 109 ? -4.398 12.82 5.727 1 98.44 109 ILE A N 1
ATOM 875 C CA . ILE A 1 109 ? -3.078 12.562 5.164 1 98.44 109 ILE A CA 1
ATOM 876 C C . ILE A 1 109 ? -2.703 11.094 5.387 1 98.44 109 ILE A C 1
ATOM 878 O O . ILE A 1 109 ? -3.35 10.391 6.168 1 98.44 109 ILE A O 1
ATOM 882 N N . LEU A 1 110 ? -1.792 10.594 4.645 1 98.81 110 LEU A N 1
ATOM 883 C CA . LEU A 1 110 ? -1.143 9.297 4.812 1 98.81 110 LEU A CA 1
ATOM 884 C C . LEU A 1 110 ? 0.371 9.461 4.918 1 98.81 110 LEU A C 1
ATOM 886 O O . LEU A 1 110 ? 0.998 10.047 4.035 1 98.81 110 LEU A O 1
ATOM 890 N N . VAL A 1 111 ? 0.992 9 6.027 1 98.94 111 VAL A N 1
ATOM 891 C CA . VAL A 1 111 ? 2.439 9.039 6.203 1 98.94 111 VAL A CA 1
ATOM 892 C C . VAL A 1 111 ? 3.059 7.758 5.645 1 98.94 111 VAL A C 1
ATOM 894 O O . VAL A 1 111 ? 2.754 6.656 6.113 1 98.94 111 VAL A O 1
ATOM 897 N N . ILE A 1 112 ? 3.971 7.898 4.617 1 98.81 112 ILE A N 1
ATOM 898 C CA . ILE A 1 112 ? 4.434 6.684 3.957 1 98.81 112 ILE A CA 1
ATOM 899 C C . ILE A 1 112 ? 5.957 6.598 4.039 1 98.81 112 ILE A C 1
ATOM 901 O O . ILE A 1 112 ? 6.562 5.652 3.533 1 98.81 112 ILE A O 1
ATOM 905 N N . ASN A 1 113 ? 6.648 7.559 4.637 1 98.75 113 ASN A N 1
ATOM 906 C CA . ASN A 1 113 ? 8.062 7.562 4.992 1 98.75 113 ASN A CA 1
ATOM 907 C C . ASN A 1 113 ? 8.305 8.266 6.324 1 98.75 113 ASN A C 1
ATOM 909 O O . ASN A 1 113 ? 7.41 8.922 6.855 1 98.75 113 ASN A O 1
ATOM 913 N N . PRO A 1 114 ? 9.469 8.188 6.953 1 98.56 114 PRO A N 1
ATOM 914 C CA . PRO A 1 114 ? 9.719 8.656 8.32 1 98.56 114 PRO A CA 1
ATOM 915 C C . PRO A 1 114 ? 9.508 10.156 8.477 1 98.56 114 PRO A C 1
ATOM 917 O O . PRO A 1 114 ? 9.852 10.93 7.578 1 98.56 114 PRO A O 1
ATOM 920 N N . LEU A 1 115 ? 9.016 10.531 9.648 1 98.81 115 LEU A N 1
ATOM 921 C CA . LEU A 1 115 ? 8.719 11.922 9.984 1 98.81 115 LEU A CA 1
ATOM 922 C C . LEU A 1 115 ? 9.898 12.562 10.711 1 98.81 115 LEU A C 1
ATOM 924 O O . LEU A 1 115 ? 9.961 13.789 10.836 1 98.81 115 LEU A O 1
ATOM 928 N N . ARG A 1 116 ? 10.844 11.773 11.172 1 98.56 116 ARG A N 1
ATOM 929 C CA . ARG A 1 116 ? 11.906 12.234 12.055 1 98.56 116 ARG A CA 1
ATOM 930 C C . ARG A 1 116 ? 12.688 13.375 11.422 1 98.56 116 ARG A C 1
ATOM 932 O O . ARG A 1 116 ? 12.969 14.383 12.07 1 98.56 116 ARG A O 1
ATOM 939 N N . PRO A 1 117 ? 13.047 13.242 10.102 1 98.38 117 PRO A N 1
ATOM 940 C CA . PRO A 1 117 ? 13.789 14.352 9.5 1 98.38 117 PRO A CA 1
ATOM 941 C C . PRO A 1 117 ? 13.016 15.672 9.547 1 98.38 117 PRO A C 1
ATOM 943 O O . PRO A 1 117 ? 13.617 16.734 9.734 1 98.38 117 PRO A O 1
ATOM 946 N N . LEU A 1 118 ? 11.727 15.656 9.375 1 98.69 118 LEU A N 1
ATOM 947 C CA . LEU A 1 118 ? 10.922 16.859 9.484 1 98.69 118 LEU A CA 1
ATOM 948 C C . LEU A 1 118 ? 10.906 17.375 10.922 1 98.69 118 LEU A C 1
ATOM 950 O O . LEU A 1 118 ? 11.086 18.578 11.156 1 98.69 118 LEU A O 1
ATOM 954 N N . TRP A 1 119 ? 10.758 16.484 11.836 1 98.56 119 TRP A N 1
ATOM 955 C CA . TRP A 1 119 ? 10.688 16.812 13.258 1 98.56 119 TRP A CA 1
ATOM 956 C C . TRP A 1 119 ? 11.977 17.469 13.727 1 98.56 119 TRP A C 1
ATOM 958 O O . TRP A 1 119 ? 11.938 18.422 14.523 1 98.56 119 TRP A O 1
ATOM 968 N N . GLU A 1 120 ? 13.039 17.016 13.172 1 98.12 120 GLU A N 1
ATOM 969 C CA . GLU A 1 120 ? 14.336 17.469 13.648 1 98.12 120 GLU A CA 1
ATOM 970 C C . GLU A 1 120 ? 14.797 18.719 12.898 1 98.12 120 GLU A C 1
ATOM 972 O O . GLU A 1 120 ? 15.828 19.312 13.234 1 98.12 120 GLU A O 1
ATOM 977 N N . MET A 1 121 ? 14 19.141 11.984 1 97.38 121 MET A N 1
ATOM 978 C CA . MET A 1 121 ? 14.352 20.312 11.203 1 97.38 121 MET A CA 1
ATOM 979 C C . MET A 1 121 ? 14.414 21.562 12.094 1 97.38 121 MET A C 1
ATOM 981 O O . MET A 1 121 ? 13.492 21.828 12.852 1 97.38 121 MET A O 1
ATOM 985 N N . PRO A 1 122 ? 15.508 22.297 12.039 1 96.88 122 PRO A N 1
ATOM 986 C CA . PRO A 1 122 ? 15.562 23.562 12.789 1 96.88 122 PRO A CA 1
ATOM 987 C C . PRO A 1 122 ? 14.664 24.641 12.203 1 96.88 122 PRO A C 1
ATOM 989 O O . PRO A 1 122 ? 14.625 24.812 10.977 1 96.88 122 PRO A O 1
ATOM 992 N N . LEU A 1 123 ? 13.906 25.328 12.992 1 97.19 123 LEU A N 1
ATOM 993 C CA . LEU A 1 123 ? 12.984 26.359 12.523 1 97.19 123 LEU A CA 1
ATOM 994 C C . LEU A 1 123 ? 13.656 27.719 12.484 1 97.19 123 LEU A C 1
ATOM 996 O O . LEU A 1 123 ? 13.133 28.656 11.883 1 97.19 123 LEU A O 1
ATOM 1000 N N . GLU A 1 124 ? 14.758 27.812 13.055 1 92.56 124 GLU A N 1
ATOM 1001 C CA . GLU A 1 124 ? 15.609 29 12.953 1 92.56 124 GLU A CA 1
ATOM 1002 C C . GLU A 1 124 ? 14.836 30.266 13.305 1 92.56 124 GLU A C 1
ATOM 1004 O O . GLU A 1 124 ? 14.859 31.25 12.547 1 92.56 124 GLU A O 1
ATOM 1009 N N . GLY A 1 125 ? 14.094 30.281 14.383 1 94.94 125 GLY A N 1
ATOM 1010 C CA . GLY A 1 125 ? 13.406 31.469 14.883 1 94.94 125 GLY A CA 1
ATOM 1011 C C . GLY A 1 125 ? 12.086 31.734 14.172 1 94.94 125 GLY A C 1
ATOM 1012 O O . GLY A 1 125 ? 11.336 32.625 14.562 1 94.94 125 GLY A O 1
ATOM 1013 N N . ARG A 1 126 ? 11.773 30.953 13.156 1 97.81 126 ARG A N 1
ATOM 1014 C CA . ARG A 1 126 ? 10.5 31.094 12.461 1 97.81 126 ARG A CA 1
ATOM 1015 C C . ARG A 1 126 ? 9.359 30.484 13.273 1 97.81 126 ARG A C 1
ATOM 1017 O O . ARG A 1 126 ? 9.594 29.656 14.156 1 97.81 126 ARG A O 1
ATOM 1024 N N . LEU A 1 127 ? 8.18 30.922 12.977 1 98.5 127 LEU A N 1
ATOM 1025 C CA . LEU A 1 127 ? 7.008 30.469 13.727 1 98.5 127 LEU A CA 1
ATOM 1026 C C . LEU A 1 127 ? 6.586 29.078 13.281 1 98.5 127 LEU A C 1
ATOM 1028 O O . LEU A 1 127 ? 6.211 28.234 14.102 1 98.5 127 LEU A O 1
ATOM 1032 N N . PHE A 1 128 ? 6.66 28.891 11.938 1 98.5 128 PHE A N 1
ATOM 1033 C CA . PHE A 1 128 ? 6.176 27.656 11.344 1 98.5 128 PHE A CA 1
ATOM 1034 C C . PHE A 1 128 ? 7.133 27.156 10.258 1 98.5 128 PHE A C 1
ATOM 1036 O O . PHE A 1 128 ? 7.988 27.922 9.789 1 98.5 128 PHE A O 1
ATOM 1043 N N . ALA A 1 129 ? 7.078 25.922 9.969 1 98.75 129 ALA A N 1
ATOM 1044 C CA . ALA A 1 129 ? 7.469 25.375 8.672 1 98.75 129 ALA A CA 1
ATOM 1045 C C . ALA A 1 129 ? 6.27 24.75 7.961 1 98.75 129 ALA A C 1
ATOM 1047 O O . ALA A 1 129 ? 5.449 24.078 8.586 1 98.75 129 ALA A O 1
ATOM 1048 N N . ALA A 1 130 ? 6.129 25.062 6.723 1 98.31 130 ALA A N 1
ATOM 1049 C CA . ALA A 1 130 ? 4.984 24.609 5.934 1 98.31 130 ALA A CA 1
ATOM 1050 C C . ALA A 1 130 ? 5.32 24.578 4.449 1 98.31 130 ALA A C 1
ATOM 1052 O O . ALA A 1 130 ? 6.316 25.156 4.016 1 98.31 130 ALA A O 1
ATOM 1053 N N . ALA A 1 131 ? 4.496 23.859 3.723 1 97.56 131 ALA A N 1
ATOM 1054 C CA . ALA A 1 131 ? 4.723 23.75 2.285 1 97.56 131 ALA A CA 1
ATOM 1055 C C . ALA A 1 131 ? 3.697 24.562 1.499 1 97.56 131 ALA A C 1
ATOM 1057 O O . ALA A 1 131 ? 2.523 24.609 1.868 1 97.56 131 ALA A O 1
ATOM 1058 N N . ALA A 1 132 ? 4.223 25.234 0.476 1 93.88 132 ALA A N 1
ATOM 1059 C CA . ALA A 1 132 ? 3.363 25.812 -0.545 1 93.88 132 ALA A CA 1
ATOM 1060 C C . ALA A 1 132 ? 3.311 24.938 -1.792 1 93.88 132 ALA A C 1
ATOM 1062 O O . ALA A 1 132 ? 4.344 24.469 -2.27 1 93.88 132 ALA A O 1
ATOM 1063 N N . HIS A 1 133 ? 2.059 24.641 -2.242 1 86.06 133 HIS A N 1
ATOM 1064 C CA . HIS A 1 133 ? 1.926 23.719 -3.367 1 86.06 133 HIS A CA 1
ATOM 1065 C C . HIS A 1 133 ? 2.312 24.406 -4.68 1 86.06 133 HIS A C 1
ATOM 1067 O O . HIS A 1 133 ? 2.012 25.578 -4.887 1 86.06 133 HIS A O 1
ATOM 1073 N N . ILE A 1 134 ? 3.115 23.641 -5.418 1 67.44 134 ILE A N 1
ATOM 1074 C CA . ILE A 1 134 ? 3.619 24.125 -6.699 1 67.44 134 ILE A CA 1
ATOM 1075 C C . ILE A 1 134 ? 2.609 23.797 -7.801 1 67.44 134 ILE A C 1
ATOM 1077 O O . ILE A 1 134 ? 1.665 23.047 -7.586 1 67.44 134 ILE A O 1
ATOM 1081 N N . GLY A 1 135 ? 2.688 24.547 -9.195 1 61.78 135 GLY A N 1
ATOM 1082 C CA . GLY A 1 135 ? 1.935 24.297 -10.414 1 61.78 135 GLY A CA 1
ATOM 1083 C C . GLY A 1 135 ? 0.601 25.016 -10.445 1 61.78 135 GLY A C 1
ATOM 1084 O O . GLY A 1 135 ? 0.523 26.203 -10.125 1 61.78 135 GLY A O 1
ATOM 1085 N N . ARG A 1 136 ? -0.516 24.297 -10.883 1 53.38 136 ARG A N 1
ATOM 1086 C CA . ARG A 1 136 ? -1.826 24.953 -10.852 1 53.38 136 ARG A CA 1
ATOM 1087 C C . ARG A 1 136 ? -2.1 25.562 -9.484 1 53.38 136 ARG A C 1
ATOM 1089 O O . ARG A 1 136 ? -2.723 26.625 -9.391 1 53.38 136 ARG A O 1
ATOM 1096 N N . ALA A 1 137 ? -1.438 24.875 -8.555 1 55.34 137 ALA A N 1
ATOM 1097 C CA . ALA A 1 137 ? -1.488 25.406 -7.199 1 55.34 137 ALA A CA 1
ATOM 1098 C C . ALA A 1 137 ? -0.729 26.719 -7.102 1 55.34 137 ALA A C 1
ATOM 1100 O O . ALA A 1 137 ? -1.116 27.609 -6.34 1 55.34 137 ALA A O 1
ATOM 1101 N N . GLU A 1 138 ? 0.052 26.859 -8.156 1 63.22 138 GLU A N 1
ATOM 1102 C CA . GLU A 1 138 ? 0.782 28.125 -8.18 1 63.22 138 GLU A CA 1
ATOM 1103 C C . GLU A 1 138 ? -0.126 29.266 -8.602 1 63.22 138 GLU A C 1
ATOM 1105 O O . GLU A 1 138 ? -0.058 30.359 -8.031 1 63.22 138 GLU A O 1
ATOM 1110 N N . LEU A 1 139 ? -0.938 28.953 -9.641 1 66.44 139 LEU A N 1
ATOM 1111 C CA . LEU A 1 139 ? -1.882 29.984 -10.039 1 66.44 139 LEU A CA 1
ATOM 1112 C C . LEU A 1 139 ? -2.82 30.344 -8.883 1 66.44 139 LEU A C 1
ATOM 1114 O O . LEU A 1 139 ? -3.059 31.516 -8.602 1 66.44 139 LEU A O 1
ATOM 1118 N N . ALA A 1 140 ? -3.232 29.312 -8.312 1 73.38 140 ALA A N 1
ATOM 1119 C CA . ALA A 1 140 ? -4.09 29.547 -7.152 1 73.38 140 ALA A CA 1
ATOM 1120 C C . ALA A 1 140 ? -3.332 30.266 -6.043 1 73.38 140 ALA A C 1
ATOM 1122 O O . ALA A 1 140 ? -3.883 31.156 -5.383 1 73.38 140 ALA A O 1
ATOM 1123 N N . GLY A 1 141 ? -2.117 29.953 -5.98 1 78.06 141 GLY A N 1
ATOM 1124 C CA . GLY A 1 141 ? -1.269 30.625 -5.008 1 78.06 141 GLY A CA 1
ATOM 1125 C C . GLY A 1 141 ? -1.098 32.094 -5.285 1 78.06 141 GLY A C 1
ATOM 1126 O O . GLY A 1 141 ? -1.188 32.938 -4.371 1 78.06 141 GLY A O 1
ATOM 1127 N N . ASN A 1 142 ? -0.929 32.406 -6.531 1 79.5 142 ASN A N 1
ATOM 1128 C CA . ASN A 1 142 ? -0.779 33.812 -6.922 1 79.5 142 ASN A CA 1
ATOM 1129 C C . ASN A 1 142 ? -2.055 34.594 -6.664 1 79.5 142 ASN A C 1
ATOM 1131 O O . ASN A 1 142 ? -2 35.719 -6.18 1 79.5 142 ASN A O 1
ATOM 1135 N N . VAL A 1 143 ? -3.098 34 -6.988 1 81.5 143 VAL A N 1
ATOM 1136 C CA . VAL A 1 143 ? -4.391 34.625 -6.77 1 81.5 143 VAL A CA 1
ATOM 1137 C C . VAL A 1 143 ? -4.605 34.875 -5.273 1 81.5 143 VAL A C 1
ATOM 1139 O O . VAL A 1 143 ? -5.07 35.938 -4.863 1 81.5 143 VAL A O 1
ATOM 1142 N N . ASN A 1 144 ? -4.211 33.906 -4.559 1 82.75 144 ASN A N 1
ATOM 1143 C CA . ASN A 1 144 ? -4.363 34 -3.111 1 82.75 144 ASN A CA 1
ATOM 1144 C C . ASN A 1 144 ? -3.428 35.062 -2.525 1 82.75 144 ASN A C 1
ATOM 1146 O O . ASN A 1 144 ? -3.818 35.812 -1.637 1 82.75 144 ASN A O 1
ATOM 1150 N N . ARG A 1 145 ? -2.297 35.156 -3.029 1 81.94 145 ARG A N 1
ATOM 1151 C CA . ARG A 1 145 ? -1.344 36.156 -2.553 1 81.94 145 ARG A CA 1
ATOM 1152 C C . ARG A 1 145 ? -1.845 37.562 -2.834 1 81.94 145 ARG A C 1
ATOM 1154 O O . ARG A 1 145 ? -1.764 38.438 -1.971 1 81.94 145 ARG A O 1
ATOM 1161 N N . LEU A 1 146 ? -2.357 37.719 -3.973 1 80.25 146 LEU A N 1
ATOM 1162 C CA . LEU A 1 146 ? -2.906 39.031 -4.344 1 80.25 146 LEU A CA 1
ATOM 1163 C C . LEU A 1 146 ? -4.109 39.375 -3.473 1 80.25 146 LEU A C 1
ATOM 1165 O O . LEU A 1 146 ? -4.215 40.5 -2.979 1 80.25 146 LEU A O 1
ATOM 1169 N N . ARG A 1 147 ? -4.883 38.375 -3.32 1 82.25 147 ARG A N 1
ATOM 1170 C CA . ARG A 1 147 ? -6.09 38.562 -2.521 1 82.25 147 ARG A CA 1
ATOM 1171 C C . ARG A 1 147 ? -5.746 38.938 -1.087 1 82.25 147 ARG A C 1
ATOM 1173 O O . ARG A 1 147 ? -6.434 39.781 -0.479 1 82.25 147 ARG A O 1
ATOM 1180 N N . LEU A 1 148 ? -4.633 38.406 -0.601 1 84.25 148 LEU A N 1
ATOM 1181 C CA . LEU A 1 148 ? -4.27 38.594 0.8 1 84.25 148 LEU A CA 1
ATOM 1182 C C . LEU A 1 148 ? -3.242 39.719 0.952 1 84.25 148 LEU A C 1
ATOM 1184 O O . LEU A 1 148 ? -2.92 40.125 2.072 1 84.25 148 LEU A O 1
ATOM 1188 N N . GLY A 1 149 ? -2.787 40.219 -0.158 1 82.38 149 GLY A N 1
ATOM 1189 C CA . GLY A 1 149 ? -1.818 41.281 -0.132 1 82.38 149 GLY A CA 1
ATOM 1190 C C . GLY A 1 149 ? -0.477 40.875 0.444 1 82.38 149 GLY A C 1
ATOM 1191 O O . GLY A 1 149 ? 0.133 41.625 1.208 1 82.38 149 GLY A O 1
ATOM 1192 N N . THR A 1 150 ? -0.139 39.594 0.162 1 82.19 150 THR A N 1
ATOM 1193 C CA . THR A 1 150 ? 1.131 39.094 0.686 1 82.19 150 THR A CA 1
ATOM 1194 C C . THR A 1 150 ? 2.08 38.75 -0.452 1 82.19 150 THR A C 1
ATOM 1196 O O . THR A 1 150 ? 1.642 38.5 -1.575 1 82.19 150 THR A O 1
ATOM 1199 N N . LYS A 1 151 ? 3.42 38.812 -0.139 1 84.44 151 LYS A N 1
ATOM 1200 C CA . LYS A 1 151 ? 4.441 38.469 -1.121 1 84.44 151 LYS A CA 1
ATOM 1201 C C . LYS A 1 151 ? 4.984 37.062 -0.869 1 84.44 151 LYS A C 1
ATOM 1203 O O . LYS A 1 151 ? 5.664 36.5 -1.726 1 84.44 151 LYS A O 1
ATOM 1208 N N . ALA A 1 152 ? 4.66 36.531 0.268 1 86.81 152 ALA A N 1
ATOM 1209 C CA . ALA A 1 152 ? 5.098 35.188 0.617 1 86.81 152 ALA A CA 1
ATOM 1210 C C . ALA A 1 152 ? 4.312 34.125 -0.164 1 86.81 152 ALA A C 1
ATOM 1212 O O . ALA A 1 152 ? 3.215 34.406 -0.654 1 86.81 152 ALA A O 1
ATOM 1213 N N . PRO A 1 153 ? 4.961 33 -0.361 1 90.06 153 PRO A N 1
ATOM 1214 C CA . PRO A 1 153 ? 4.172 31.891 -0.947 1 90.06 153 PRO A CA 1
ATOM 1215 C C . PRO A 1 153 ? 2.908 31.594 -0.151 1 90.06 153 PRO A C 1
ATOM 1217 O O . PRO A 1 153 ? 2.828 31.906 1.038 1 90.06 153 PRO A O 1
ATOM 1220 N N . TYR A 1 154 ? 1.934 31.078 -0.773 1 94.19 154 TYR A N 1
ATOM 1221 C CA . TYR A 1 154 ? 0.708 30.656 -0.101 1 94.19 154 TYR A CA 1
ATOM 1222 C C . TYR A 1 154 ? 0.847 29.234 0.458 1 94.19 154 TYR A C 1
ATOM 1224 O O . TYR A 1 154 ? 0.728 28.266 -0.281 1 94.19 154 TYR A O 1
ATOM 1232 N N . TYR A 1 155 ? 1.04 29.156 1.753 1 96.19 155 TYR A N 1
ATOM 1233 C CA . TYR A 1 155 ? 1.354 27.891 2.412 1 96.19 155 TYR A CA 1
ATOM 1234 C C . TYR A 1 155 ? 0.083 27.156 2.801 1 96.19 155 TYR A C 1
ATOM 1236 O O . TYR A 1 155 ? -0.911 27.766 3.189 1 96.19 155 TYR A O 1
ATOM 1244 N N . ASN A 1 156 ? 0.117 25.828 2.629 1 96 156 ASN A N 1
ATOM 1245 C CA . ASN A 1 156 ? -0.939 24.953 3.107 1 96 156 ASN A CA 1
ATOM 1246 C C . ASN A 1 156 ? -0.835 24.703 4.609 1 96 156 ASN A C 1
ATOM 1248 O O . ASN A 1 156 ? 0.261 24.5 5.137 1 96 156 ASN A O 1
ATOM 1252 N N . SER A 1 157 ? -1.931 24.75 5.273 1 96.38 157 SER A N 1
ATOM 1253 C CA . SER A 1 157 ? -1.91 24.719 6.73 1 96.38 157 SER A CA 1
ATOM 1254 C C . SER A 1 157 ? -2.166 23.312 7.25 1 96.38 157 SER A C 1
ATOM 1256 O O . SER A 1 157 ? -2.41 23.109 8.445 1 96.38 157 SER A O 1
ATOM 1258 N N . GLY A 1 158 ? -2.117 22.266 6.387 1 97.19 158 GLY A N 1
ATOM 1259 C CA . GLY A 1 158 ? -2.475 20.922 6.801 1 97.19 158 GLY A CA 1
ATOM 1260 C C . GLY A 1 158 ? -1.312 20.156 7.402 1 97.19 158 GLY A C 1
ATOM 1261 O O . GLY A 1 158 ? -1.511 19.125 8.047 1 97.19 158 GLY A O 1
ATOM 1262 N N . VAL A 1 159 ? -0.11 20.609 7.125 1 98.62 159 VAL A N 1
ATOM 1263 C CA . VAL A 1 159 ? 1.113 20.125 7.75 1 98.62 159 VAL A CA 1
ATOM 1264 C C . VAL A 1 159 ? 1.957 21.297 8.234 1 98.62 159 VAL A C 1
ATOM 1266 O O . VAL A 1 159 ? 2.49 22.062 7.426 1 98.62 159 VAL A O 1
ATOM 1269 N N . LEU A 1 160 ? 2.074 21.453 9.555 1 98.69 160 LEU A N 1
ATOM 1270 C CA . LEU A 1 160 ? 2.801 22.562 10.141 1 98.69 160 LEU A CA 1
ATOM 1271 C C . LEU A 1 160 ? 3.766 22.078 11.219 1 98.69 160 LEU A C 1
ATOM 1273 O O . LEU A 1 160 ? 3.355 21.422 12.18 1 98.69 160 LEU A O 1
ATOM 1277 N N . LEU A 1 161 ? 5.023 22.281 10.992 1 98.88 161 LEU A N 1
ATOM 1278 C CA . LEU A 1 161 ? 5.93 22.25 12.133 1 98.88 161 LEU A CA 1
ATOM 1279 C C . LEU A 1 161 ? 5.879 23.562 12.906 1 98.88 161 LEU A C 1
ATOM 1281 O O . LEU A 1 161 ? 6.168 24.625 12.352 1 98.88 161 LEU A O 1
ATOM 1285 N N . ILE A 1 162 ? 5.512 23.531 14.18 1 98.75 162 ILE A N 1
ATOM 1286 C CA . ILE A 1 162 ? 5.168 24.75 14.914 1 98.75 162 ILE A CA 1
ATOM 1287 C C . ILE A 1 162 ? 6.199 24.984 16.016 1 98.75 162 ILE A C 1
ATOM 1289 O O . ILE A 1 162 ? 6.441 24.125 16.859 1 98.75 162 ILE A O 1
ATOM 1293 N N . ASN A 1 163 ? 6.781 26.141 15.945 1 98.62 163 ASN A N 1
ATOM 1294 C CA . ASN A 1 163 ? 7.633 26.656 17.016 1 98.62 163 ASN A CA 1
ATOM 1295 C C . ASN A 1 163 ? 6.805 27.219 18.172 1 98.62 163 ASN A C 1
ATOM 1297 O O . ASN A 1 163 ? 6.648 28.422 18.297 1 98.62 163 ASN A O 1
ATOM 1301 N N . LEU A 1 164 ? 6.406 26.344 19.047 1 98.44 164 LEU A N 1
ATOM 1302 C CA . LEU A 1 164 ? 5.465 26.734 20.094 1 98.44 164 LEU A CA 1
ATOM 1303 C C . LEU A 1 164 ? 6.051 27.844 20.969 1 98.44 164 LEU A C 1
ATOM 1305 O O . LEU A 1 164 ? 5.34 28.766 21.359 1 98.44 164 LEU A O 1
ATOM 1309 N N . GLU A 1 165 ? 7.234 27.75 21.297 1 97.12 165 GLU A N 1
ATOM 1310 C CA . GLU A 1 165 ? 7.891 28.766 22.125 1 97.12 165 GLU A CA 1
ATOM 1311 C C . GLU A 1 165 ? 7.805 30.141 21.484 1 97.12 165 GLU A C 1
ATOM 1313 O O . GLU A 1 165 ? 7.359 31.094 22.109 1 97.12 165 GLU A O 1
ATOM 1318 N N . GLU A 1 166 ? 8.188 30.234 20.266 1 97.69 166 GLU A N 1
ATOM 1319 C CA . GLU A 1 166 ? 8.148 31.516 19.547 1 97.69 166 GLU A CA 1
ATOM 1320 C C . GLU A 1 166 ? 6.715 31.984 19.328 1 97.69 166 GLU A C 1
ATOM 1322 O O . GLU A 1 166 ? 6.434 33.188 19.391 1 97.69 166 GLU A O 1
ATOM 1327 N N . CYS A 1 167 ? 5.852 31.078 19.047 1 97.94 167 CYS A N 1
ATOM 1328 C CA . CYS A 1 167 ? 4.449 31.406 18.812 1 97.94 167 CYS A CA 1
ATOM 1329 C C . CYS A 1 167 ? 3.809 32 20.047 1 97.94 167 CYS A C 1
ATOM 1331 O O . CYS A 1 167 ? 2.982 32.906 19.938 1 97.94 167 CYS A O 1
ATOM 1333 N N . ARG A 1 168 ? 4.141 31.5 21.219 1 96.62 168 ARG A N 1
ATOM 1334 C CA . ARG A 1 168 ? 3.582 32.031 22.453 1 96.62 168 ARG A CA 1
ATOM 1335 C C . ARG A 1 168 ? 3.902 33.5 22.625 1 96.62 168 ARG A C 1
ATOM 1337 O O . ARG A 1 168 ? 3.096 34.25 23.172 1 96.62 168 ARG A O 1
ATOM 1344 N N . ASN A 1 169 ? 4.945 33.875 22.094 1 94.75 169 ASN A N 1
ATOM 1345 C CA . ASN A 1 169 ? 5.391 35.25 22.25 1 94.75 169 ASN A CA 1
ATOM 1346 C C . ASN A 1 169 ? 4.902 36.125 21.094 1 94.75 169 ASN A C 1
ATOM 1348 O O . ASN A 1 169 ? 4.781 37.344 21.234 1 94.75 169 ASN A O 1
ATOM 1352 N N . SER A 1 170 ? 4.609 35.5 20.031 1 96.06 170 SER A N 1
ATOM 1353 C CA . SER A 1 170 ? 4.449 36.312 18.812 1 96.06 170 SER A CA 1
ATOM 1354 C C . SER A 1 170 ? 3 36.312 18.344 1 96.06 170 SER A C 1
ATOM 1356 O O . SER A 1 170 ? 2.6 37.188 17.562 1 96.06 170 SER A O 1
ATOM 1358 N N . ILE A 1 171 ? 2.221 35.344 18.734 1 95.06 171 ILE A N 1
ATOM 1359 C CA . ILE A 1 171 ? 0.873 35.188 18.203 1 95.06 171 ILE A CA 1
ATOM 1360 C C . ILE A 1 171 ? -0.15 35.625 19.25 1 95.06 171 ILE A C 1
ATOM 1362 O O . ILE A 1 171 ? -0.085 35.188 20.406 1 95.06 171 ILE A O 1
ATOM 1366 N N . SER A 1 172 ? -1.007 36.5 18.797 1 91.44 172 SER A N 1
ATOM 1367 C CA . SER A 1 172 ? -2.096 37 19.641 1 91.44 172 SER A CA 1
ATOM 1368 C C . SER A 1 172 ? -3.449 36.531 19.125 1 91.44 172 SER A C 1
ATOM 1370 O O . SER A 1 172 ? -3.77 36.719 17.953 1 91.44 172 SER A O 1
ATOM 1372 N N . GLU A 1 173 ? -4.199 35.938 20 1 90.69 173 GLU A N 1
ATOM 1373 C CA . GLU A 1 173 ? -5.539 35.5 19.609 1 90.69 173 GLU A CA 1
ATOM 1374 C C . GLU A 1 173 ? -6.379 36.688 19.141 1 90.69 173 GLU A C 1
ATOM 1376 O O . GLU A 1 173 ? -7.148 36.562 18.188 1 90.69 173 GLU A O 1
ATOM 1381 N N . GLN A 1 174 ? -6.199 37.812 19.812 1 91.38 174 GLN A N 1
ATOM 1382 C CA . GLN A 1 174 ? -6.969 39 19.469 1 91.38 174 GLN A CA 1
ATOM 1383 C C . GLN A 1 174 ? -6.648 39.469 18.062 1 91.38 174 GLN A C 1
ATOM 1385 O O . GLN A 1 174 ? -7.539 39.938 17.344 1 91.38 174 GLN A O 1
ATOM 1390 N N . GLU A 1 175 ? -5.434 39.406 17.75 1 92.88 175 GLU A N 1
ATOM 1391 C CA . GLU A 1 175 ? -5.035 39.812 16.406 1 92.88 175 GLU A CA 1
ATOM 1392 C C . GLU A 1 175 ? -5.676 38.906 15.359 1 92.88 175 GLU A C 1
ATOM 1394 O O . GLU A 1 175 ? -6.156 39.375 14.328 1 92.88 175 GLU A O 1
ATOM 1399 N N . ILE A 1 176 ? -5.676 37.625 15.602 1 93.06 176 ILE A N 1
ATOM 1400 C CA . ILE A 1 176 ? -6.262 36.656 14.688 1 93.06 176 ILE A CA 1
ATOM 1401 C C . ILE A 1 176 ? -7.766 36.906 14.562 1 93.06 176 ILE A C 1
ATOM 1403 O O . ILE A 1 176 ? -8.297 36.969 13.453 1 93.06 176 ILE A O 1
ATOM 1407 N N . PHE A 1 177 ? -8.414 37.125 15.68 1 91.56 177 PHE A N 1
ATOM 1408 C CA . PHE A 1 177 ? -9.852 37.344 15.68 1 91.56 177 PHE A CA 1
ATOM 1409 C C . PHE A 1 177 ? -10.211 38.625 14.922 1 91.56 177 PHE A C 1
ATOM 1411 O O . PHE A 1 177 ? -11.148 38.625 14.133 1 91.56 177 PHE A O 1
ATOM 1418 N N . ARG A 1 178 ? -9.461 39.625 15.164 1 92.62 178 ARG A N 1
ATOM 1419 C CA . ARG A 1 178 ? -9.688 40.906 14.492 1 92.62 178 ARG A CA 1
ATOM 1420 C C . ARG A 1 178 ? -9.523 40.781 12.984 1 92.62 178 ARG A C 1
ATOM 1422 O O . ARG A 1 178 ? -10.336 41.281 12.211 1 92.62 178 ARG A O 1
ATOM 1429 N N . TYR A 1 179 ? -8.477 40.094 12.609 1 92.62 179 TYR A N 1
ATOM 1430 C CA . TYR A 1 179 ? -8.227 39.906 11.188 1 92.62 179 TYR A CA 1
ATOM 1431 C C . TYR A 1 179 ? -9.391 39.188 10.531 1 92.62 179 TYR A C 1
ATOM 1433 O O . TYR A 1 179 ? -9.852 39.562 9.453 1 92.62 179 TYR A O 1
ATOM 1441 N N . VAL A 1 180 ? -9.828 38.062 11.133 1 91.69 180 VAL A N 1
ATOM 1442 C CA . VAL A 1 180 ? -10.914 37.25 10.586 1 91.69 180 VAL A CA 1
ATOM 1443 C C . VAL A 1 180 ? -12.18 38.094 10.469 1 91.69 180 VAL A C 1
ATOM 1445 O O . VAL A 1 180 ? -12.891 38.031 9.469 1 91.69 180 VAL A O 1
ATOM 1448 N N . GLU A 1 181 ? -12.383 38.906 11.453 1 89.62 181 GLU A N 1
ATOM 1449 C CA . GLU A 1 181 ? -13.562 39.75 11.453 1 89.62 181 GLU A CA 1
ATOM 1450 C C . GLU A 1 181 ? -13.492 40.812 10.344 1 89.62 181 GLU A C 1
ATOM 1452 O O . GLU A 1 181 ? -14.477 41.031 9.633 1 89.62 181 GLU A O 1
ATOM 1457 N N . GLU A 1 182 ? -12.422 41.375 10.188 1 92.06 182 GLU A N 1
ATOM 1458 C CA . GLU A 1 182 ? -12.242 42.469 9.234 1 92.06 182 GLU A CA 1
ATOM 1459 C C . GLU A 1 182 ? -12.227 41.938 7.797 1 92.06 182 GLU A C 1
ATOM 1461 O O . GLU A 1 182 ? -12.609 42.656 6.867 1 92.06 182 GLU A O 1
ATOM 1466 N N . HIS A 1 183 ? -11.867 40.719 7.664 1 90.12 183 HIS A N 1
ATOM 1467 C CA . HIS A 1 183 ? -11.68 40.188 6.312 1 90.12 183 HIS A CA 1
ATOM 1468 C C . HIS A 1 183 ? -12.633 39.031 6.027 1 90.12 183 HIS A C 1
ATOM 1470 O O . HIS A 1 183 ? -12.359 38.188 5.172 1 90.12 183 HIS A O 1
ATOM 1476 N N . LYS A 1 184 ? -13.695 38.969 6.699 1 86 184 LYS A N 1
ATOM 1477 C CA . LYS A 1 184 ? -14.633 37.844 6.656 1 86 184 LYS A CA 1
ATOM 1478 C C . LYS A 1 184 ? -15.102 37.562 5.227 1 86 184 LYS A C 1
ATOM 1480 O O . LYS A 1 184 ? -15.281 36.406 4.836 1 86 184 LYS A O 1
ATOM 1485 N N . LYS A 1 185 ? -15.273 38.531 4.367 1 84.38 185 LYS A N 1
ATOM 1486 C CA . LYS A 1 185 ? -15.805 38.406 3.012 1 84.38 185 LYS A CA 1
ATOM 1487 C C . LYS A 1 185 ? -14.719 37.938 2.041 1 84.38 185 LYS A C 1
ATOM 1489 O O . LYS A 1 185 ? -15.023 37.469 0.944 1 84.38 185 LYS A O 1
ATOM 1494 N N . GLU A 1 186 ? -13.5 38.031 2.506 1 86.06 186 GLU A N 1
ATOM 1495 C CA . GLU A 1 186 ? -12.375 37.75 1.621 1 86.06 186 GLU A CA 1
ATOM 1496 C C . GLU A 1 186 ? -11.789 36.344 1.886 1 86.06 186 GLU A C 1
ATOM 1498 O O . GLU A 1 186 ? -11.031 35.844 1.069 1 86.06 186 GLU A O 1
ATOM 1503 N N . LEU A 1 187 ? -12.164 35.781 2.994 1 87.12 187 LEU A N 1
ATOM 1504 C CA . LEU A 1 187 ? -11.555 34.531 3.379 1 87.12 187 LEU A CA 1
ATOM 1505 C C . LEU A 1 187 ? -12.195 33.375 2.629 1 87.12 187 LEU A C 1
ATOM 1507 O O . LEU A 1 187 ? -13.422 33.219 2.641 1 87.12 187 LEU A O 1
ATOM 1511 N N . VAL A 1 188 ? -11.414 32.562 1.9 1 85.62 188 VAL A N 1
ATOM 1512 C CA . VAL A 1 188 ? -11.867 31.391 1.154 1 85.62 188 VAL A CA 1
ATOM 1513 C C . VAL A 1 188 ? -11.539 30.125 1.929 1 85.62 188 VAL A C 1
ATOM 1515 O O . VAL A 1 188 ? -12.414 29.281 2.172 1 85.62 188 VAL A O 1
ATOM 1518 N N . LEU A 1 189 ? -10.289 29.953 2.311 1 88.56 189 LEU A N 1
ATOM 1519 C CA . LEU A 1 189 ? -9.805 28.953 3.248 1 88.56 189 LEU A CA 1
ATOM 1520 C C . LEU A 1 189 ? -9.289 29.594 4.527 1 88.56 189 LEU A C 1
ATOM 1522 O O . LEU A 1 189 ? -8.102 29.906 4.641 1 88.56 189 LEU A O 1
ATOM 1526 N N . PRO A 1 190 ? -10.141 29.766 5.422 1 88.25 190 PRO A N 1
ATOM 1527 C CA . PRO A 1 190 ? -9.891 30.688 6.531 1 88.25 190 PRO A CA 1
ATOM 1528 C C . PRO A 1 190 ? -8.594 30.375 7.281 1 88.25 190 PRO A C 1
ATOM 1530 O O . PRO A 1 190 ? -7.797 31.266 7.547 1 88.25 190 PRO A O 1
ATOM 1533 N N . ASP A 1 191 ? -8.398 29.031 7.594 1 90.12 191 ASP A N 1
ATOM 1534 C CA . ASP A 1 191 ? -7.195 28.703 8.352 1 90.12 191 ASP A CA 1
ATOM 1535 C C . ASP A 1 191 ? -5.934 29.031 7.551 1 90.12 191 ASP A C 1
ATOM 1537 O O . ASP A 1 191 ? -5.012 29.672 8.062 1 90.12 191 ASP A O 1
ATOM 1541 N N . GLN A 1 192 ? -5.949 28.719 6.324 1 92.62 192 GLN A N 1
ATOM 1542 C CA . GLN A 1 192 ? -4.801 28.969 5.457 1 92.62 192 GLN A CA 1
ATOM 1543 C C . GLN A 1 192 ? -4.641 30.453 5.168 1 92.62 192 GLN A C 1
ATOM 1545 O O . GLN A 1 192 ? -3.521 30.969 5.145 1 92.62 192 GLN A O 1
ATOM 1550 N N . ASP A 1 193 ? -5.773 31.094 4.914 1 92.69 193 ASP A N 1
ATOM 1551 C CA . ASP A 1 193 ? -5.746 32.531 4.609 1 92.69 193 ASP A CA 1
ATOM 1552 C C . ASP A 1 193 ? -5.18 33.312 5.777 1 92.69 193 ASP A C 1
ATOM 1554 O O . ASP A 1 193 ? -4.312 34.188 5.59 1 92.69 193 ASP A O 1
ATOM 1558 N N . VAL A 1 194 ? -5.617 33.031 6.953 1 93.44 194 VAL A N 1
ATOM 1559 C CA . VAL A 1 194 ? -5.164 33.75 8.141 1 93.44 194 VAL A CA 1
ATOM 1560 C C . VAL A 1 194 ? -3.688 33.469 8.391 1 93.44 194 VAL A C 1
ATOM 1562 O O . VAL A 1 194 ? -2.902 34.375 8.641 1 93.44 194 VAL A O 1
ATOM 1565 N N . LEU A 1 195 ? -3.314 32.188 8.258 1 95.56 195 LEU A N 1
ATOM 1566 C CA . LEU A 1 195 ? -1.921 31.797 8.422 1 95.56 195 LEU A CA 1
ATOM 1567 C C . LEU A 1 195 ? -1.016 32.594 7.496 1 95.56 195 LEU A C 1
ATOM 1569 O O . LEU A 1 195 ? -0.007 33.156 7.941 1 95.56 195 LEU A O 1
ATOM 1573 N N . ASN A 1 196 ? -1.359 32.688 6.25 1 95 196 ASN A N 1
ATOM 1574 C CA . ASN A 1 196 ? -0.519 33.312 5.242 1 95 196 ASN A CA 1
ATOM 1575 C C . ASN A 1 196 ? -0.541 34.844 5.375 1 95 196 ASN A C 1
ATOM 1577 O O . ASN A 1 196 ? 0.491 35.5 5.227 1 95 196 ASN A O 1
ATOM 1581 N N . ALA A 1 197 ? -1.681 35.406 5.656 1 94.25 197 ALA A N 1
ATOM 1582 C CA . ALA A 1 197 ? -1.815 36.875 5.754 1 94.25 197 ALA A CA 1
ATOM 1583 C C . ALA A 1 197 ? -1.026 37.406 6.941 1 94.25 197 ALA A C 1
ATOM 1585 O O . ALA A 1 197 ? -0.363 38.438 6.832 1 94.25 197 ALA A O 1
ATOM 1586 N N . LEU A 1 198 ? -1.108 36.719 8 1 95.44 198 LEU A N 1
ATOM 1587 C CA . LEU A 1 198 ? -0.551 37.281 9.234 1 95.44 198 LEU A CA 1
ATOM 1588 C C . LEU A 1 198 ? 0.876 36.781 9.453 1 95.44 198 LEU A C 1
ATOM 1590 O O . LEU A 1 198 ? 1.701 37.469 10.031 1 95.44 198 LEU A O 1
ATOM 1594 N N . TYR A 1 199 ? 1.178 35.562 8.969 1 96.31 199 TYR A N 1
ATOM 1595 C CA . TYR A 1 199 ? 2.422 34.969 9.43 1 96.31 199 TYR A CA 1
ATOM 1596 C C . TYR A 1 199 ? 3.217 34.375 8.266 1 96.31 199 TYR A C 1
ATOM 1598 O O . TYR A 1 199 ? 4.223 33.688 8.477 1 96.31 199 TYR A O 1
ATOM 1606 N N . GLY A 1 200 ? 2.838 34.625 7.066 1 95.69 200 GLY A N 1
ATOM 1607 C CA . GLY A 1 200 ? 3.484 34.062 5.891 1 95.69 200 GLY A CA 1
ATOM 1608 C C . GLY A 1 200 ? 4.973 34.344 5.832 1 95.69 200 GLY A C 1
ATOM 1609 O O . GLY A 1 200 ? 5.754 33.5 5.375 1 95.69 200 GLY A O 1
ATOM 1610 N N . ASP A 1 201 ? 5.363 35.5 6.309 1 95.56 201 ASP A N 1
ATOM 1611 C CA . ASP A 1 201 ? 6.754 35.938 6.23 1 95.56 201 ASP A CA 1
ATOM 1612 C C . ASP A 1 201 ? 7.598 35.281 7.312 1 95.56 201 ASP A C 1
ATOM 1614 O O . ASP A 1 201 ? 8.828 35.375 7.305 1 95.56 201 ASP A O 1
ATOM 1618 N N . ARG A 1 202 ? 6.98 34.531 8.172 1 97.44 202 ARG A N 1
ATOM 1619 C CA . ARG A 1 202 ? 7.672 33.844 9.258 1 97.44 202 ARG A CA 1
ATOM 1620 C C . ARG A 1 202 ? 7.543 32.344 9.133 1 97.44 202 ARG A C 1
ATOM 1622 O O . ARG A 1 202 ? 7.52 31.625 10.141 1 97.44 202 ARG A O 1
ATOM 1629 N N . ILE A 1 203 ? 7.43 31.875 7.898 1 97.75 203 ILE A N 1
ATOM 1630 C CA . ILE A 1 203 ? 7.309 30.438 7.621 1 97.75 203 ILE A CA 1
ATOM 1631 C C . ILE A 1 203 ? 8.547 29.953 6.879 1 97.75 203 ILE A C 1
ATOM 1633 O O . ILE A 1 203 ? 9 30.578 5.922 1 97.75 203 ILE A O 1
ATOM 1637 N N . LEU A 1 204 ? 9.148 28.938 7.422 1 98 204 LEU A N 1
ATOM 1638 C CA . LEU A 1 204 ? 10.188 28.203 6.699 1 98 204 LEU A CA 1
ATOM 1639 C C . LEU A 1 204 ? 9.578 27.312 5.617 1 98 204 LEU A C 1
ATOM 1641 O O . LEU A 1 204 ? 8.781 26.438 5.914 1 98 204 LEU A O 1
ATOM 1645 N N . PRO A 1 205 ? 9.922 27.578 4.355 1 96.88 205 PRO A N 1
ATOM 1646 C CA . PRO A 1 205 ? 9.32 26.781 3.285 1 96.88 205 PRO A CA 1
ATOM 1647 C C . PRO A 1 205 ? 9.797 25.328 3.295 1 96.88 205 PRO A C 1
ATOM 1649 O O . PRO A 1 205 ? 10.992 25.078 3.459 1 96.88 205 PRO A O 1
ATOM 1652 N N . LEU A 1 206 ? 8.867 24.422 3.193 1 97.88 206 LEU A N 1
ATOM 1653 C CA . LEU A 1 206 ? 9.133 23 3.035 1 97.88 206 LEU A CA 1
ATOM 1654 C C . LEU A 1 206 ? 8.922 22.562 1.588 1 97.88 206 LEU A C 1
ATOM 1656 O O . LEU A 1 206 ? 8.109 23.156 0.868 1 97.88 206 LEU A O 1
ATOM 1660 N N . ASP A 1 207 ? 9.625 21.562 1.178 1 97.5 207 ASP A N 1
ATOM 1661 C CA . ASP A 1 207 ? 9.375 20.922 -0.114 1 97.5 207 ASP A CA 1
ATOM 1662 C C . ASP A 1 207 ? 8.039 20.188 -0.117 1 97.5 207 ASP A C 1
ATOM 1664 O O . ASP A 1 207 ? 7.895 19.156 0.545 1 97.5 207 ASP A O 1
ATOM 1668 N N . ASP A 1 208 ? 7.102 20.672 -0.898 1 97.56 208 ASP A N 1
ATOM 1669 C CA . ASP A 1 208 ? 5.762 20.094 -0.862 1 97.56 208 ASP A CA 1
ATOM 1670 C C . ASP A 1 208 ? 5.762 18.688 -1.423 1 97.56 208 ASP A C 1
ATOM 1672 O O . ASP A 1 208 ? 4.945 17.844 -1.022 1 97.56 208 ASP A O 1
ATOM 1676 N N . ALA A 1 209 ? 6.664 18.344 -2.281 1 97.94 209 ALA A N 1
ATOM 1677 C CA . ALA A 1 209 ? 6.73 17 -2.865 1 97.94 209 ALA A CA 1
ATOM 1678 C C . ALA A 1 209 ? 7.117 15.969 -1.815 1 97.94 209 ALA A C 1
ATOM 1680 O O . ALA A 1 209 ? 6.812 14.781 -1.963 1 97.94 209 ALA A O 1
ATOM 1681 N N . ILE A 1 210 ? 7.758 16.422 -0.751 1 98.56 210 ILE A N 1
ATOM 1682 C CA . ILE A 1 210 ? 8.219 15.508 0.286 1 98.56 210 ILE A CA 1
ATOM 1683 C C . ILE A 1 210 ? 7.27 15.562 1.479 1 98.56 210 ILE A C 1
ATOM 1685 O O . ILE A 1 210 ? 6.816 14.523 1.968 1 98.56 210 ILE A O 1
ATOM 1689 N N . TRP A 1 211 ? 6.855 16.766 1.91 1 98.75 211 TRP A N 1
ATOM 1690 C CA . TRP A 1 211 ? 6.34 16.906 3.268 1 98.75 211 TRP A CA 1
ATOM 1691 C C . TRP A 1 211 ? 4.84 17.188 3.254 1 98.75 211 TRP A C 1
ATOM 1693 O O . TRP A 1 211 ? 4.184 17.141 4.293 1 98.75 211 TRP A O 1
ATOM 1703 N N . ASN A 1 212 ? 4.277 17.531 2.15 1 98.44 212 ASN A N 1
ATOM 1704 C CA . ASN A 1 212 ? 2.857 17.844 1.999 1 98.44 212 ASN A CA 1
ATOM 1705 C C . ASN A 1 212 ? 2.396 17.656 0.556 1 98.44 212 ASN A C 1
ATOM 1707 O O . ASN A 1 212 ? 1.834 18.578 -0.043 1 98.44 212 ASN A O 1
ATOM 1711 N N . TYR A 1 213 ? 2.551 16.469 0.039 1 98.06 213 TYR A N 1
ATOM 1712 C CA . TYR A 1 213 ? 2.273 16.141 -1.355 1 98.06 213 TYR A CA 1
ATOM 1713 C C . TYR A 1 213 ? 0.774 16.141 -1.628 1 98.06 213 TYR A C 1
ATOM 1715 O O . TYR A 1 213 ? 0.029 15.352 -1.034 1 98.06 213 TYR A O 1
ATOM 1723 N N . ASP A 1 214 ? 0.302 17.062 -2.516 1 97.06 214 ASP A N 1
ATOM 1724 C CA . ASP A 1 214 ? -1.104 17.062 -2.904 1 97.06 214 ASP A CA 1
ATOM 1725 C C . ASP A 1 214 ? -1.419 15.875 -3.822 1 97.06 214 ASP A C 1
ATOM 1727 O O . ASP A 1 214 ? -1.096 15.906 -5.012 1 97.06 214 ASP A O 1
ATOM 1731 N N . ALA A 1 215 ? -2.109 14.875 -3.338 1 96.44 215 ALA A N 1
ATOM 1732 C CA . ALA A 1 215 ? -2.32 13.586 -3.988 1 96.44 215 ALA A CA 1
ATOM 1733 C C . ALA A 1 215 ? -3.133 13.742 -5.27 1 96.44 215 ALA A C 1
ATOM 1735 O O . ALA A 1 215 ? -3.174 12.836 -6.102 1 96.44 215 ALA A O 1
ATOM 1736 N N . ARG A 1 216 ? -3.717 14.953 -5.543 1 95.62 216 ARG A N 1
ATOM 1737 C CA . ARG A 1 216 ? -4.535 15.203 -6.727 1 95.62 216 ARG A CA 1
ATOM 1738 C C . ARG A 1 216 ? -3.668 15.578 -7.922 1 95.62 216 ARG A C 1
ATOM 1740 O O . ARG A 1 216 ? -4.121 15.516 -9.062 1 95.62 216 ARG A O 1
ATOM 1747 N N . HIS A 1 217 ? -2.414 15.867 -7.66 1 94.38 217 HIS A N 1
ATOM 1748 C CA . HIS A 1 217 ? -1.69 16.594 -8.695 1 94.38 217 HIS A CA 1
ATOM 1749 C C . HIS A 1 217 ? -0.431 15.836 -9.117 1 94.38 217 HIS A C 1
ATOM 1751 O O . HIS A 1 217 ? 0.621 16.453 -9.32 1 94.38 217 HIS A O 1
ATOM 1757 N N . TYR A 1 218 ? -0.576 14.594 -9.25 1 94.75 218 TYR A N 1
ATOM 1758 C CA . TYR A 1 218 ? 0.535 13.75 -9.68 1 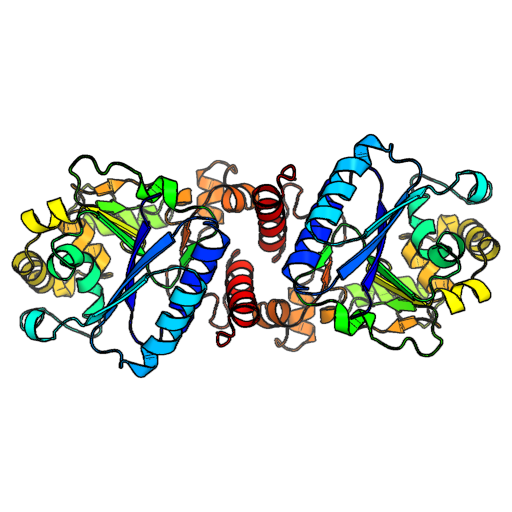94.75 218 TYR A CA 1
ATOM 1759 C C . TYR A 1 218 ? 1.141 14.273 -10.977 1 94.75 218 TYR A C 1
ATOM 1761 O O . TYR A 1 218 ? 2.361 14.414 -11.094 1 94.75 218 TYR A O 1
ATOM 1769 N N . LYS A 1 219 ? 0.298 14.562 -11.961 1 93.81 219 LYS A N 1
ATOM 1770 C CA . LYS A 1 219 ? 0.767 15.008 -13.273 1 93.81 219 LYS A CA 1
ATOM 1771 C C . LYS A 1 219 ? 1.542 16.312 -13.172 1 93.81 219 LYS A C 1
ATOM 1773 O O . LYS A 1 219 ? 2.561 16.5 -13.836 1 93.81 219 LYS A O 1
ATOM 1778 N N . SER A 1 220 ? 1.041 17.203 -12.297 1 93.94 220 SER A N 1
ATOM 1779 C CA . SER A 1 220 ? 1.705 18.484 -12.125 1 93.94 220 SER A CA 1
ATOM 1780 C C . SER A 1 220 ? 3.094 18.312 -11.516 1 93.94 220 SER A C 1
ATOM 1782 O O . SER A 1 220 ? 4.059 18.922 -11.992 1 93.94 220 SER A O 1
ATOM 1784 N N . TYR A 1 221 ? 3.215 17.484 -10.469 1 95.38 221 TYR A N 1
ATOM 1785 C CA . TYR A 1 221 ? 4.508 17.234 -9.844 1 95.38 221 TYR A CA 1
ATOM 1786 C C . TYR A 1 221 ? 5.473 16.578 -10.836 1 95.38 221 TYR A C 1
ATOM 1788 O O . TYR A 1 221 ? 6.648 16.953 -10.891 1 95.38 221 TYR A O 1
ATOM 1796 N N . HIS A 1 222 ? 4.945 15.602 -11.562 1 94.69 222 HIS A N 1
ATOM 1797 C CA . HIS A 1 222 ? 5.742 14.875 -12.547 1 94.69 222 HIS A CA 1
ATOM 1798 C C . HIS A 1 222 ? 6.293 15.812 -13.617 1 94.69 222 HIS A C 1
ATOM 1800 O O . HIS A 1 222 ? 7.48 15.766 -13.938 1 94.69 222 HIS A O 1
ATOM 1806 N N . LEU A 1 223 ? 5.461 16.703 -14.156 1 94.44 223 LEU A N 1
ATOM 1807 C CA . LEU A 1 223 ? 5.855 17.641 -15.195 1 94.44 223 LEU A CA 1
ATOM 1808 C C . LEU A 1 223 ? 6.84 18.672 -14.648 1 94.44 223 LEU A C 1
ATOM 1810 O O . LEU A 1 223 ? 7.859 18.953 -15.281 1 94.44 223 LEU A O 1
ATOM 1814 N N . ALA A 1 224 ? 6.586 19.203 -13.461 1 93.94 224 ALA A N 1
ATOM 1815 C CA . ALA A 1 224 ? 7.41 20.25 -12.859 1 93.94 224 ALA A CA 1
ATOM 1816 C C . ALA A 1 224 ? 8.82 19.734 -12.57 1 93.94 224 ALA A C 1
ATOM 1818 O O . ALA A 1 224 ? 9.773 20.516 -12.516 1 93.94 224 ALA A O 1
ATOM 1819 N N . SER A 1 225 ? 8.93 18.422 -12.422 1 95.44 225 SER A N 1
ATOM 1820 C CA . SER A 1 225 ? 10.227 17.828 -12.109 1 95.44 225 SER A CA 1
ATOM 1821 C C . SER A 1 225 ? 10.883 17.25 -13.352 1 95.44 225 SER A C 1
ATOM 1823 O O . SER A 1 225 ? 11.836 16.469 -13.258 1 95.44 225 SER A O 1
ATOM 1825 N N . SER A 1 226 ? 10.383 17.547 -14.469 1 95.94 226 SER A N 1
ATOM 1826 C CA . SER A 1 226 ? 10.875 17 -15.727 1 95.94 226 SER A CA 1
ATOM 1827 C C . SER A 1 226 ? 10.875 15.477 -15.711 1 95.94 226 SER A C 1
ATOM 1829 O O . SER A 1 226 ? 11.836 14.844 -16.156 1 95.94 226 SER A O 1
ATOM 1831 N N . GLY A 1 227 ? 9.883 14.969 -15.047 1 94.19 227 GLY A N 1
ATOM 1832 C CA . GLY A 1 227 ? 9.672 13.523 -15.07 1 94.19 227 GLY A CA 1
ATOM 1833 C C . GLY A 1 227 ? 10.359 12.812 -13.922 1 94.19 227 GLY A C 1
ATOM 1834 O O . GLY A 1 227 ? 10.203 11.594 -13.758 1 94.19 227 GLY A O 1
ATOM 1835 N N . GLN A 1 228 ? 11.031 13.508 -13.125 1 95.5 228 GLN A N 1
ATOM 1836 C CA . GLN A 1 228 ? 11.781 12.883 -12.039 1 95.5 228 GLN A CA 1
ATOM 1837 C C . GLN A 1 228 ? 10.844 12.383 -10.938 1 95.5 228 GLN A C 1
ATOM 1839 O O . GLN A 1 228 ? 11.062 11.312 -10.375 1 95.5 228 GLN A O 1
ATOM 1844 N N . HIS A 1 229 ? 9.812 13.109 -10.609 1 96.31 229 HIS A N 1
ATOM 1845 C CA . HIS A 1 229 ? 8.867 12.727 -9.562 1 96.31 229 HIS A CA 1
ATOM 1846 C C . HIS A 1 229 ? 7.82 11.75 -10.086 1 96.31 229 HIS A C 1
ATOM 1848 O O . HIS A 1 229 ? 6.621 12.031 -10.039 1 96.31 229 HIS A O 1
ATOM 1854 N N . ASP A 1 230 ? 8.289 10.602 -10.586 1 96.69 230 ASP A N 1
ATOM 1855 C CA . ASP A 1 230 ? 7.359 9.539 -10.961 1 96.69 230 ASP A CA 1
ATOM 1856 C C . ASP A 1 230 ? 6.875 8.781 -9.727 1 96.69 230 ASP A C 1
ATOM 1858 O O . ASP A 1 230 ? 7.215 9.141 -8.594 1 96.69 230 ASP A O 1
ATOM 1862 N N . THR A 1 231 ? 6.031 7.789 -9.93 1 97.19 231 THR A N 1
ATOM 1863 C CA . THR A 1 231 ? 5.418 7.078 -8.812 1 97.19 231 THR A CA 1
ATOM 1864 C C . THR A 1 231 ? 6.484 6.473 -7.902 1 97.19 231 THR A C 1
ATOM 1866 O O . THR A 1 231 ? 6.359 6.516 -6.676 1 97.19 231 THR A O 1
ATOM 1869 N N . LYS A 1 232 ? 7.508 5.914 -8.484 1 97.06 232 LYS A N 1
ATOM 1870 C CA . LYS A 1 232 ? 8.594 5.324 -7.707 1 97.06 232 LYS A CA 1
ATOM 1871 C C . LYS A 1 232 ? 9.258 6.367 -6.816 1 97.06 232 LYS A C 1
ATOM 1873 O O . LYS A 1 232 ? 9.5 6.121 -5.633 1 97.06 232 LYS A O 1
ATOM 1878 N N . TRP A 1 233 ? 9.562 7.496 -7.379 1 97.56 233 TRP A N 1
ATOM 1879 C CA . TRP A 1 233 ? 10.172 8.57 -6.598 1 97.56 233 TRP A CA 1
ATOM 1880 C C . TRP A 1 233 ? 9.281 8.961 -5.426 1 97.56 233 TRP A C 1
ATOM 1882 O O . TRP A 1 233 ? 9.758 9.117 -4.301 1 97.56 233 TRP A O 1
ATOM 1892 N N . VAL A 1 234 ? 7.984 9.164 -5.691 1 98.25 234 VAL A N 1
ATOM 1893 C CA . VAL A 1 234 ? 7.047 9.578 -4.648 1 98.25 234 VAL A CA 1
ATOM 1894 C C . VAL A 1 234 ? 7.059 8.555 -3.512 1 98.25 23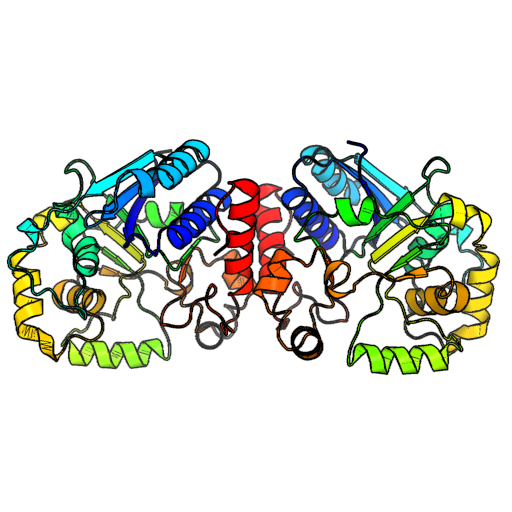4 VAL A C 1
ATOM 1896 O O . VAL A 1 234 ? 7.191 8.93 -2.344 1 98.25 234 VAL A O 1
ATOM 1899 N N . ILE A 1 235 ? 6.969 7.285 -3.865 1 98.31 235 ILE A N 1
ATOM 1900 C CA . ILE A 1 235 ? 6.914 6.219 -2.869 1 98.31 235 ILE A CA 1
ATOM 1901 C C . ILE A 1 235 ? 8.195 6.223 -2.039 1 98.31 235 ILE A C 1
ATOM 1903 O O . ILE A 1 235 ? 8.164 6 -0.827 1 98.31 235 ILE A O 1
ATOM 1907 N N . GLN A 1 236 ? 9.266 6.551 -2.609 1 97.88 236 GLN A N 1
ATOM 1908 C CA . GLN A 1 236 ? 10.562 6.426 -1.953 1 97.88 236 GLN A CA 1
ATOM 1909 C C . GLN A 1 236 ? 10.906 7.688 -1.166 1 97.88 236 GLN A C 1
ATOM 1911 O O . GLN A 1 236 ? 11.68 7.637 -0.206 1 97.88 236 GLN A O 1
ATOM 1916 N N . ASN A 1 237 ? 10.32 8.828 -1.584 1 98.5 237 ASN A N 1
ATOM 1917 C CA . ASN A 1 237 ? 10.844 10.078 -1.054 1 98.5 237 ASN A CA 1
ATOM 1918 C C . ASN A 1 237 ? 9.773 10.867 -0.302 1 98.5 237 ASN A C 1
ATOM 1920 O O . ASN A 1 237 ? 10.062 11.516 0.704 1 98.5 237 ASN A O 1
ATOM 1924 N N . THR A 1 238 ? 8.531 10.82 -0.745 1 98.81 238 THR A N 1
ATOM 1925 C CA . THR A 1 238 ? 7.453 11.57 -0.114 1 98.81 238 THR A CA 1
ATOM 1926 C C . THR A 1 238 ? 7.141 11.016 1.271 1 98.81 238 THR A C 1
ATOM 1928 O O . THR A 1 238 ? 6.93 9.805 1.426 1 98.81 238 THR A O 1
ATOM 1931 N N . ALA A 1 239 ? 7.16 11.867 2.273 1 98.88 239 ALA A N 1
ATOM 1932 C CA . ALA A 1 239 ? 6.844 11.43 3.631 1 98.88 239 ALA A CA 1
ATOM 1933 C C . ALA A 1 239 ? 5.344 11.492 3.893 1 98.88 239 ALA A C 1
ATOM 1935 O O . ALA A 1 239 ? 4.785 10.602 4.539 1 98.88 239 ALA A O 1
ATOM 1936 N N . ILE A 1 240 ? 4.719 12.555 3.336 1 98.88 240 ILE A N 1
ATOM 1937 C CA . ILE A 1 240 ? 3.318 12.797 3.664 1 98.88 240 ILE A CA 1
ATOM 1938 C C . ILE A 1 240 ? 2.514 13 2.383 1 98.88 240 ILE A C 1
ATOM 1940 O O . ILE A 1 240 ? 2.727 13.977 1.659 1 98.88 240 ILE A O 1
ATOM 1944 N N . LEU A 1 241 ? 1.608 12.055 2.062 1 98.88 241 LEU A N 1
ATOM 1945 C CA . LEU A 1 241 ? 0.572 12.242 1.052 1 98.88 241 LEU A CA 1
ATOM 1946 C C . LEU A 1 241 ? -0.644 12.938 1.646 1 98.88 241 LEU A C 1
ATOM 1948 O O . LEU A 1 241 ? -1.205 12.484 2.645 1 98.88 241 LEU A O 1
ATOM 1952 N N . HIS A 1 242 ? -0.979 14.078 1.127 1 98.56 242 HIS A N 1
ATOM 1953 C CA . HIS A 1 242 ? -2.115 14.852 1.608 1 98.56 242 HIS A CA 1
ATOM 1954 C C . HIS A 1 242 ? -3.281 14.797 0.627 1 98.56 242 HIS A C 1
ATOM 1956 O O . HIS A 1 242 ? -3.133 15.156 -0.542 1 98.56 242 HIS A O 1
ATOM 1962 N N . PHE A 1 243 ? -4.379 14.266 1.078 1 97.69 243 PHE A N 1
ATOM 1963 C CA . PHE A 1 243 ? -5.566 14.133 0.24 1 97.69 243 PHE A CA 1
ATOM 1964 C C . PHE A 1 243 ? -6.445 15.375 0.352 1 97.69 243 PHE A C 1
ATOM 1966 O O . PHE A 1 243 ? -7.566 15.312 0.86 1 97.69 243 PHE A O 1
ATOM 1973 N N . CYS A 1 244 ? -5.926 16.453 -0.258 1 93.81 244 CYS A N 1
ATOM 1974 C CA . CYS A 1 244 ? -6.527 17.781 -0.224 1 93.81 244 CYS A CA 1
ATOM 1975 C C . CYS A 1 244 ? -7.852 17.797 -0.977 1 93.81 244 CYS A C 1
ATOM 1977 O O . CYS A 1 244 ? -8.086 16.953 -1.847 1 93.81 244 CYS A O 1
ATOM 1979 N N . GLY A 1 245 ? -8.727 18.703 -0.606 1 90.94 245 GLY A N 1
ATOM 1980 C CA . GLY A 1 245 ? -9.945 18.953 -1.365 1 90.94 245 GLY A CA 1
ATOM 1981 C C . GLY A 1 245 ? -11.102 18.062 -0.945 1 90.94 245 GLY A C 1
ATOM 1982 O O . GLY A 1 245 ? -11.039 17.422 0.098 1 90.94 245 GLY A O 1
ATOM 1983 N N . LYS A 1 246 ? -12.102 18.078 -1.723 1 92.81 246 LYS A N 1
ATOM 1984 C CA . LYS A 1 246 ? -13.352 17.406 -1.386 1 92.81 246 LYS A CA 1
ATOM 1985 C C . LYS A 1 246 ? -13.289 15.922 -1.72 1 92.81 246 LYS A C 1
ATOM 1987 O O . LYS A 1 246 ? -13.938 15.102 -1.062 1 92.81 246 LYS A O 1
ATOM 1992 N N . ALA A 1 247 ? -12.57 15.594 -2.746 1 95 247 ALA A N 1
ATOM 1993 C CA . ALA A 1 247 ? -12.406 14.188 -3.096 1 95 247 ALA A CA 1
ATOM 1994 C C . ALA A 1 247 ? -11.531 13.461 -2.072 1 95 247 ALA A C 1
ATOM 1996 O O . ALA A 1 247 ? -10.414 13.891 -1.791 1 95 247 ALA A O 1
ATOM 1997 N N . LYS A 1 248 ? -12.117 12.461 -1.492 1 97.81 248 LYS A N 1
ATOM 1998 C CA . LYS A 1 248 ? -11.398 11.711 -0.466 1 97.81 248 LYS A CA 1
ATOM 1999 C C . LYS A 1 248 ? -11.344 10.227 -0.809 1 97.81 248 LYS A C 1
ATOM 2001 O O . LYS A 1 248 ? -12.312 9.664 -1.323 1 97.81 248 LYS A O 1
ATOM 2006 N N . PRO A 1 249 ? -10.227 9.516 -0.511 1 97.19 249 PRO A N 1
ATOM 2007 C CA . PRO A 1 249 ? -10.078 8.109 -0.888 1 97.19 249 PRO A CA 1
ATOM 2008 C C . PRO A 1 249 ? -11.109 7.207 -0.223 1 97.19 249 PRO A C 1
ATOM 2010 O O . PRO A 1 249 ? -11.438 6.141 -0.752 1 97.19 249 PRO A O 1
ATOM 2013 N N . TRP A 1 250 ? -11.625 7.59 0.936 1 96.94 250 TRP A N 1
ATOM 2014 C CA . TRP A 1 250 ? -12.586 6.75 1.649 1 96.94 250 TRP A CA 1
ATOM 2015 C C . TRP A 1 250 ? -14.016 7.059 1.205 1 96.94 250 TRP A C 1
ATOM 2017 O O . TRP A 1 250 ? -14.969 6.484 1.731 1 96.94 250 TRP A O 1
ATOM 2027 N N . LYS A 1 251 ? -14.133 7.98 0.308 1 95.44 251 LYS A N 1
ATOM 2028 C CA . LYS A 1 251 ? -15.43 8.281 -0.289 1 95.44 251 LYS A CA 1
ATOM 2029 C C . LYS A 1 251 ? -15.547 7.664 -1.679 1 95.44 251 LYS A C 1
ATOM 2031 O O . LYS A 1 251 ? -14.547 7.461 -2.365 1 95.44 251 LYS A O 1
ATOM 2036 N N . PRO A 1 252 ? -16.781 7.348 -2.084 1 91.19 252 PRO A N 1
ATOM 2037 C CA . PRO A 1 252 ? -16.969 6.773 -3.416 1 91.19 252 PRO A CA 1
ATOM 2038 C C . PRO A 1 252 ? -16.516 7.703 -4.535 1 91.19 252 PRO A C 1
ATOM 2040 O O . PRO A 1 252 ? -16.672 8.922 -4.426 1 91.19 252 PRO A O 1
ATOM 2043 N N . GLY A 1 253 ? -16.016 7.145 -5.566 1 90.44 253 GLY A N 1
ATOM 2044 C CA . GLY A 1 253 ? -15.734 7.906 -6.773 1 90.44 253 GLY A CA 1
ATOM 2045 C C . GLY A 1 253 ? -14.32 8.469 -6.801 1 90.44 253 GLY A C 1
ATOM 2046 O O . GLY A 1 253 ? -13.945 9.156 -7.75 1 90.44 253 GLY A O 1
ATOM 2047 N N . TYR A 1 254 ? -13.57 8.195 -5.738 1 94.62 254 TYR A N 1
ATOM 2048 C CA . TYR A 1 254 ? -12.188 8.664 -5.73 1 94.62 254 TYR A CA 1
ATOM 2049 C C . TYR A 1 254 ? -11.383 8 -6.836 1 94.62 254 TYR A C 1
ATOM 2051 O O . TYR A 1 254 ? -11.383 6.773 -6.965 1 94.62 254 TYR A O 1
ATOM 2059 N N . PHE A 1 255 ? -10.617 8.766 -7.633 1 90.75 255 PHE A N 1
ATOM 2060 C CA . PHE A 1 255 ? -9.984 8.172 -8.805 1 90.75 255 PHE A CA 1
ATOM 2061 C C . PHE A 1 255 ? -8.516 8.586 -8.891 1 90.75 255 PHE A C 1
ATOM 2063 O O . PHE A 1 255 ? -7.801 8.172 -9.805 1 90.75 255 PHE A O 1
ATOM 2070 N N . TYR A 1 256 ? -8.016 9.312 -7.98 1 92.62 256 TYR A N 1
ATOM 2071 C CA . TYR A 1 256 ? -6.633 9.773 -8.055 1 92.62 256 TYR A CA 1
ATOM 2072 C C . TYR A 1 256 ? -5.668 8.664 -7.652 1 92.62 256 TYR A C 1
ATOM 2074 O O . TYR A 1 256 ? -6.07 7.676 -7.035 1 92.62 256 TYR A O 1
ATOM 2082 N N . ARG A 1 257 ? -4.418 8.742 -8.039 1 93.31 257 ARG A N 1
ATOM 2083 C CA . ARG A 1 257 ? -3.373 7.734 -8.156 1 93.31 257 ARG A CA 1
ATOM 2084 C C . ARG A 1 257 ? -3.137 7.031 -6.824 1 93.31 257 ARG A C 1
ATOM 2086 O O . ARG A 1 257 ? -2.855 5.832 -6.789 1 93.31 257 ARG A O 1
ATOM 2093 N N . PHE A 1 258 ? -3.26 7.676 -5.621 1 97.62 258 PHE A N 1
ATOM 2094 C CA . PHE A 1 258 ? -2.779 7.117 -4.363 1 97.62 258 PHE A CA 1
ATOM 2095 C C . PHE A 1 258 ? -3.943 6.676 -3.486 1 97.62 258 PHE A C 1
ATOM 2097 O O . PHE A 1 258 ? -3.762 6.395 -2.299 1 97.62 258 PHE A O 1
ATOM 2104 N N . GLY A 1 259 ? -5.121 6.578 -4.129 1 97.5 259 GLY A N 1
ATOM 2105 C CA . GLY A 1 259 ? -6.285 6.137 -3.383 1 97.5 259 GLY A CA 1
ATOM 2106 C C . GLY A 1 259 ? -6.156 4.719 -2.859 1 97.5 259 GLY A C 1
ATOM 2107 O O . GLY A 1 259 ? -6.523 4.434 -1.717 1 97.5 259 GLY A O 1
ATOM 2108 N N . ALA A 1 260 ? -5.621 3.787 -3.707 1 97.75 260 ALA A N 1
ATOM 2109 C CA . ALA A 1 260 ? -5.461 2.389 -3.316 1 97.75 260 ALA A CA 1
ATOM 2110 C C . ALA A 1 260 ? -4.523 2.256 -2.121 1 97.75 260 ALA A C 1
ATOM 2112 O O . ALA A 1 260 ? -4.73 1.405 -1.252 1 97.75 260 ALA A O 1
ATOM 2113 N N . LEU A 1 261 ? -3.5 3.068 -2.139 1 98.38 261 LEU A N 1
ATOM 2114 C CA . LEU A 1 261 ? -2.547 3.043 -1.034 1 98.38 261 LEU A CA 1
ATOM 2115 C C . LEU A 1 261 ? -3.225 3.424 0.277 1 98.38 261 LEU A C 1
ATOM 2117 O O . LEU A 1 261 ? -3.055 2.74 1.29 1 98.38 261 LEU A O 1
ATOM 2121 N N . TYR A 1 262 ? -4.066 4.504 0.24 1 98.56 262 TYR A N 1
ATOM 2122 C CA . TYR A 1 262 ? -4.801 4.922 1.429 1 98.56 262 TYR A CA 1
ATOM 2123 C C . TYR A 1 262 ? -5.727 3.814 1.915 1 98.56 262 TYR A C 1
ATOM 2125 O O . TYR A 1 262 ? -5.719 3.467 3.098 1 98.56 262 TYR A O 1
ATOM 2133 N N . LEU A 1 263 ? -6.473 3.277 1.016 1 98.38 263 LEU A N 1
ATOM 2134 C CA . LEU A 1 263 ? -7.449 2.252 1.366 1 98.38 263 LEU A CA 1
ATOM 2135 C C . LEU A 1 263 ? -6.758 1.002 1.9 1 98.38 263 LEU A C 1
ATOM 2137 O O . LEU A 1 263 ? -7.289 0.321 2.781 1 98.38 263 LEU A O 1
ATOM 2141 N N . HIS A 1 264 ? -5.617 0.666 1.333 1 98.56 264 HIS A N 1
ATOM 2142 C CA . HIS A 1 264 ? -4.859 -0.483 1.815 1 98.56 264 HIS A CA 1
ATOM 2143 C C . HIS A 1 264 ? -4.41 -0.281 3.26 1 98.56 264 HIS A C 1
ATOM 2145 O O . HIS A 1 264 ? -4.516 -1.196 4.078 1 98.56 264 HIS A O 1
ATOM 2151 N N . TYR A 1 265 ? -3.92 0.932 3.619 1 98.38 265 TYR A N 1
ATOM 2152 C CA . TYR A 1 265 ? -3.549 1.229 4.996 1 98.38 265 TYR A CA 1
ATOM 2153 C C . TYR A 1 265 ? -4.758 1.12 5.922 1 98.38 265 TYR A C 1
ATOM 2155 O O . TYR A 1 265 ? -4.66 0.555 7.012 1 98.38 265 TYR A O 1
ATOM 2163 N N . ALA A 1 266 ? -5.852 1.699 5.484 1 98.12 266 ALA A N 1
ATOM 2164 C CA . ALA A 1 266 ? -7.074 1.628 6.281 1 98.12 266 ALA A CA 1
ATOM 2165 C C . ALA A 1 266 ? -7.473 0.179 6.543 1 98.12 266 ALA A C 1
ATOM 2167 O O . ALA A 1 266 ? -7.805 -0.188 7.672 1 98.12 266 ALA A O 1
ATOM 2168 N N . HIS A 1 267 ? -7.406 -0.623 5.496 1 98.06 267 HIS A N 1
ATOM 2169 C CA . HIS A 1 267 ? -7.773 -2.031 5.594 1 98.06 267 HIS A CA 1
ATOM 2170 C C . HIS A 1 267 ? -6.832 -2.785 6.523 1 98.06 267 HIS A C 1
ATOM 2172 O O . HIS A 1 267 ? -7.281 -3.535 7.395 1 98.06 267 HIS A O 1
ATOM 2178 N N . ARG A 1 268 ? -5.59 -2.559 6.355 1 96.88 268 ARG A N 1
ATOM 2179 C CA . ARG A 1 268 ? -4.605 -3.225 7.203 1 96.88 268 ARG A CA 1
ATOM 2180 C C . ARG A 1 268 ? -4.754 -2.795 8.656 1 96.88 268 ARG A C 1
ATOM 2182 O O . ARG A 1 268 ? -4.57 -3.604 9.57 1 96.88 268 ARG A O 1
ATOM 2189 N N . ALA A 1 269 ? -5.008 -1.509 8.867 1 96.62 269 ALA A N 1
ATOM 2190 C CA . ALA A 1 269 ? -5.223 -1.019 10.227 1 96.62 269 ALA A CA 1
ATOM 2191 C C . ALA A 1 269 ? -6.402 -1.727 10.883 1 96.62 269 ALA A C 1
ATOM 2193 O O . ALA A 1 269 ? -6.359 -2.039 12.078 1 96.62 269 ALA A O 1
ATOM 2194 N N . GLY A 1 270 ? -7.422 -1.936 10.109 1 96.06 270 GLY A N 1
ATOM 2195 C CA . GLY A 1 270 ? -8.547 -2.703 10.617 1 96.06 270 GLY A CA 1
ATOM 2196 C C . GLY A 1 270 ? -8.18 -4.125 10.992 1 96.06 270 GLY A C 1
ATOM 2197 O O . GLY A 1 270 ? -8.57 -4.605 12.062 1 96.06 270 GLY A O 1
ATOM 2198 N N . GLN A 1 271 ? -7.391 -4.773 10.195 1 93.69 271 GLN A N 1
ATOM 2199 C CA . GLN A 1 271 ? -7.012 -6.164 10.414 1 93.69 271 GLN A CA 1
ATOM 2200 C C . GLN A 1 271 ? -6.051 -6.293 11.594 1 93.69 271 GLN A C 1
ATOM 2202 O O . GLN A 1 271 ? -6.16 -7.227 12.398 1 93.69 271 GLN A O 1
ATOM 2207 N N . PHE A 1 272 ? -5.145 -5.383 11.711 1 93.44 272 PHE A N 1
ATOM 2208 C CA . PHE A 1 272 ? -4.055 -5.508 12.672 1 93.44 272 PHE A CA 1
ATOM 2209 C C . PHE A 1 272 ? -4.457 -4.941 14.031 1 93.44 272 PHE A C 1
ATOM 2211 O O . PHE A 1 272 ? -4.105 -5.5 15.07 1 93.44 272 PHE A O 1
ATOM 2218 N N . PHE A 1 273 ? -5.238 -3.818 13.969 1 95.31 273 PHE A N 1
ATOM 2219 C CA . PHE A 1 273 ? -5.535 -3.133 15.219 1 95.31 273 PHE A CA 1
ATOM 2220 C C . PHE A 1 273 ? -7.004 -3.301 15.594 1 95.31 273 PHE A C 1
ATOM 2222 O O . PHE A 1 273 ? -7.438 -2.842 16.656 1 95.31 273 PHE A O 1
ATOM 2229 N N . GLY A 1 274 ? -7.75 -3.939 14.727 1 91.94 274 GLY A N 1
ATOM 2230 C CA . GLY A 1 274 ? -9.164 -4.141 15.008 1 91.94 274 GLY A CA 1
ATOM 2231 C C . GLY A 1 274 ? -9.992 -2.883 14.828 1 91.94 274 GLY A C 1
ATOM 2232 O O . GLY A 1 274 ? -10.961 -2.662 15.555 1 91.94 274 GLY A O 1
ATOM 2233 N N . LEU A 1 275 ? -9.5 -2.002 13.922 1 90.44 275 LEU A N 1
ATOM 2234 C CA . LEU A 1 275 ? -10.203 -0.747 13.672 1 90.44 275 LEU A CA 1
ATOM 2235 C C . LEU A 1 275 ? -11.359 -0.955 12.703 1 90.44 275 LEU A C 1
ATOM 2237 O O . LEU A 1 275 ? -11.336 -1.89 11.898 1 90.44 275 LEU A O 1
ATOM 2241 N N . LYS A 1 276 ? -12.336 -0.085 12.883 1 83.75 276 LYS A N 1
ATOM 2242 C CA . LYS A 1 276 ? -13.484 -0.169 11.977 1 83.75 276 LYS A CA 1
ATOM 2243 C C . LYS A 1 276 ? -13.109 0.307 10.578 1 83.75 276 LYS A C 1
ATOM 2245 O O . LYS A 1 276 ? -12.359 1.278 10.422 1 83.75 276 LYS A O 1
ATOM 2250 N N . GLU A 1 277 ? -13.609 -0.468 9.578 1 81.81 277 GLU A N 1
ATOM 2251 C CA . GLU A 1 277 ? -13.32 -0.134 8.18 1 81.81 277 GLU A CA 1
ATOM 2252 C C . GLU A 1 277 ? -13.977 1.188 7.789 1 81.81 277 GLU A C 1
ATOM 2254 O O . GLU A 1 277 ? -15.102 1.478 8.195 1 81.81 277 GLU A O 1
ATOM 2259 N N . ILE A 1 278 ? -13.203 2.078 7.137 1 84.5 278 ILE A N 1
ATOM 2260 C CA . ILE A 1 278 ? -13.734 3.357 6.672 1 84.5 278 ILE A CA 1
ATOM 2261 C C . ILE A 1 278 ? -14.336 3.188 5.277 1 84.5 278 ILE A C 1
ATOM 2263 O O . ILE A 1 278 ? -13.914 2.318 4.512 1 84.5 278 ILE A O 1
ATOM 2267 N N . MET B 1 1 ? -0.819 -24.031 13.227 1 79.25 1 MET B N 1
ATOM 2268 C CA . MET B 1 1 ? -1.412 -24.422 11.953 1 79.25 1 MET B CA 1
ATOM 2269 C C . MET B 1 1 ? -0.347 -24.953 11 1 79.25 1 MET B C 1
ATOM 2271 O O . MET B 1 1 ? 0.82 -24.562 11.086 1 79.25 1 MET B O 1
ATOM 2275 N N . ASP B 1 2 ? -0.744 -25.922 10.141 1 92.25 2 ASP B N 1
ATOM 2276 C CA . ASP B 1 2 ? 0.193 -26.438 9.148 1 92.25 2 ASP B CA 1
ATOM 2277 C C . ASP B 1 2 ? 0.693 -25.328 8.227 1 92.25 2 ASP B C 1
ATOM 2279 O O . ASP B 1 2 ? -0.07 -24.438 7.848 1 92.25 2 ASP B O 1
ATOM 2283 N N . PRO B 1 3 ? 1.934 -25.312 7.914 1 97.75 3 PRO B N 1
ATOM 2284 C CA . PRO B 1 3 ? 2.467 -24.281 7.023 1 97.75 3 PRO B CA 1
ATOM 2285 C C . PRO B 1 3 ? 1.826 -24.312 5.637 1 97.75 3 PRO B C 1
ATOM 2287 O O . PRO B 1 3 ? 1.426 -25.375 5.16 1 97.75 3 PRO B O 1
ATOM 2290 N N . ILE B 1 4 ? 1.616 -23.172 5.109 1 98.69 4 ILE B N 1
ATOM 2291 C CA . ILE B 1 4 ? 1.265 -23.078 3.695 1 98.69 4 ILE B CA 1
ATOM 2292 C C . ILE B 1 4 ? 2.498 -23.359 2.838 1 98.69 4 ILE B C 1
ATOM 2294 O O . ILE B 1 4 ? 3.568 -22.797 3.082 1 98.69 4 ILE B O 1
ATOM 2298 N N . ARG B 1 5 ? 2.385 -24.281 1.903 1 98.88 5 ARG B N 1
ATOM 2299 C CA . ARG B 1 5 ? 3.488 -24.625 1.011 1 98.88 5 ARG B CA 1
ATOM 2300 C C . ARG B 1 5 ? 3.398 -23.828 -0.292 1 98.88 5 ARG B C 1
ATOM 2302 O O . ARG B 1 5 ? 2.416 -23.953 -1.028 1 98.88 5 ARG B O 1
ATOM 2309 N N . LEU B 1 6 ? 4.406 -23 -0.524 1 98.88 6 LEU B N 1
ATOM 2310 C CA . LEU B 1 6 ? 4.469 -22.172 -1.717 1 98.88 6 LEU B CA 1
ATOM 2311 C C . LEU B 1 6 ? 5.492 -22.703 -2.707 1 98.88 6 LEU B C 1
ATOM 2313 O O . LEU B 1 6 ? 6.559 -23.188 -2.309 1 98.88 6 LEU B O 1
ATOM 2317 N N . LEU B 1 7 ? 5.16 -22.672 -3.971 1 98.88 7 LEU B N 1
ATOM 2318 C CA . LEU B 1 7 ? 6.082 -23 -5.055 1 98.88 7 LEU B CA 1
ATOM 2319 C C . LEU B 1 7 ? 6.312 -21.781 -5.953 1 98.88 7 LEU B C 1
ATOM 2321 O O . LEU B 1 7 ? 5.359 -21.109 -6.348 1 98.88 7 LEU B O 1
ATOM 2325 N N . VAL B 1 8 ? 7.543 -21.484 -6.145 1 98.19 8 VAL B N 1
ATOM 2326 C CA . VAL B 1 8 ? 7.926 -20.453 -7.102 1 98.19 8 VAL B CA 1
ATOM 2327 C C . VAL B 1 8 ? 8.977 -21 -8.062 1 98.19 8 VAL B C 1
ATOM 2329 O O . VAL B 1 8 ? 9.703 -21.938 -7.73 1 98.19 8 VAL B O 1
ATOM 2332 N N . SER B 1 9 ? 8.914 -20.531 -9.25 1 96.06 9 SER B N 1
ATOM 2333 C CA . SER B 1 9 ? 9.938 -20.797 -10.258 1 96.06 9 SER B CA 1
ATOM 2334 C C . SER B 1 9 ? 10.367 -19.5 -10.945 1 96.06 9 SER B C 1
ATOM 2336 O O . SER B 1 9 ? 9.523 -18.703 -11.359 1 96.06 9 SER B O 1
ATOM 2338 N N . LEU B 1 10 ? 11.695 -19.266 -10.945 1 92.56 10 LEU B N 1
ATOM 2339 C CA . LEU B 1 10 ? 12.188 -18.031 -11.523 1 92.56 10 LEU B CA 1
ATOM 2340 C C . LEU B 1 10 ? 13.664 -18.156 -11.891 1 92.56 10 LEU B C 1
ATOM 2342 O O . LEU B 1 10 ? 14.328 -19.109 -11.484 1 92.56 10 LEU B O 1
ATOM 2346 N N . ASP B 1 11 ? 14.102 -17.312 -12.734 1 90.19 11 ASP B N 1
ATOM 2347 C CA . ASP B 1 11 ? 15.539 -17.156 -12.922 1 90.19 11 ASP B CA 1
ATOM 2348 C C . ASP B 1 11 ? 16.125 -16.141 -11.945 1 90.19 11 ASP B C 1
ATOM 2350 O O . ASP B 1 11 ? 15.375 -15.492 -11.195 1 90.19 11 ASP B O 1
ATOM 2354 N N . GLN B 1 12 ? 17.391 -16.016 -11.969 1 92.81 12 GLN B N 1
ATOM 2355 C CA . GLN B 1 12 ? 18.109 -15.211 -10.984 1 92.81 12 GLN B CA 1
ATOM 2356 C C . GLN B 1 12 ? 17.688 -13.75 -11.062 1 92.81 12 GLN B C 1
ATOM 2358 O O . GLN B 1 12 ? 17.641 -13.062 -10.039 1 92.81 12 GLN B O 1
ATOM 2363 N N . ASN B 1 13 ? 17.312 -13.281 -12.211 1 91.81 13 ASN B N 1
ATOM 2364 C CA . ASN B 1 13 ? 16.969 -11.875 -12.422 1 91.81 13 ASN B CA 1
ATOM 2365 C C . ASN B 1 13 ? 15.68 -11.5 -11.711 1 91.81 13 ASN B C 1
ATOM 2367 O O . ASN B 1 13 ? 15.383 -10.312 -11.531 1 91.81 13 ASN B O 1
ATOM 2371 N N . TYR B 1 14 ? 14.93 -12.477 -11.219 1 93.69 14 TYR B N 1
ATOM 2372 C CA . TYR B 1 14 ? 13.641 -12.195 -10.609 1 93.69 14 TYR B CA 1
ATOM 2373 C C . TYR B 1 14 ? 13.695 -12.367 -9.102 1 93.69 14 TYR B C 1
ATOM 2375 O O . TYR B 1 14 ? 12.664 -12.367 -8.43 1 93.69 14 TYR B O 1
ATOM 2383 N N . ILE B 1 15 ? 14.875 -12.492 -8.609 1 96.38 15 ILE B N 1
ATOM 2384 C CA . ILE B 1 15 ? 15.039 -12.664 -7.168 1 96.38 15 ILE B CA 1
ATOM 2385 C C . ILE B 1 15 ? 14.484 -11.453 -6.43 1 96.38 15 ILE B C 1
ATOM 2387 O O . ILE B 1 15 ? 13.742 -11.602 -5.457 1 96.38 15 ILE B O 1
ATOM 2391 N N . PRO B 1 16 ? 14.719 -10.188 -6.934 1 97 16 PRO B N 1
ATOM 2392 C CA . PRO B 1 16 ? 14.117 -9.047 -6.238 1 97 16 PRO B CA 1
ATOM 2393 C C . PRO B 1 16 ? 12.594 -9.117 -6.191 1 97 16 PRO B C 1
ATOM 2395 O O . PRO B 1 16 ? 11.984 -8.766 -5.18 1 97 16 PRO B O 1
ATOM 2398 N N . GLN B 1 17 ? 11.977 -9.578 -7.254 1 97.62 17 GLN B N 1
ATOM 2399 C CA . GLN B 1 17 ? 10.523 -9.711 -7.301 1 97.62 17 GLN B CA 1
ATOM 2400 C C . GLN B 1 17 ? 10.039 -10.805 -6.352 1 97.62 17 GLN B C 1
ATOM 2402 O O . GLN B 1 17 ? 8.977 -10.688 -5.742 1 97.62 17 GLN B O 1
ATOM 2407 N N . LEU B 1 18 ? 10.805 -11.875 -6.238 1 97.94 18 LEU B N 1
ATOM 2408 C CA . LEU B 1 18 ? 10.5 -12.914 -5.262 1 97.94 18 LEU B CA 1
ATOM 2409 C C . LEU B 1 18 ? 10.492 -12.344 -3.846 1 97.94 18 LEU B C 1
ATOM 2411 O O . LEU B 1 18 ? 9.617 -12.672 -3.043 1 97.94 18 LEU B O 1
ATOM 2415 N N . GLU B 1 19 ? 11.484 -11.523 -3.576 1 98.12 19 GLU B N 1
ATOM 2416 C CA . GLU B 1 19 ? 11.594 -10.93 -2.248 1 98.12 19 GLU B CA 1
ATOM 2417 C C . GLU B 1 19 ? 10.391 -10.047 -1.933 1 98.12 19 GLU B C 1
ATOM 2419 O O . GLU B 1 19 ? 9.867 -10.078 -0.813 1 98.12 19 GLU B O 1
ATOM 2424 N N . VAL B 1 20 ? 9.922 -9.258 -2.891 1 98.25 20 VAL B N 1
ATOM 2425 C CA . VAL B 1 20 ? 8.734 -8.438 -2.717 1 98.25 20 VAL B CA 1
ATOM 2426 C C . VAL B 1 20 ? 7.516 -9.328 -2.488 1 98.25 20 VAL B C 1
ATOM 2428 O O . VAL B 1 20 ? 6.688 -9.047 -1.62 1 98.25 20 VAL B O 1
ATOM 2431 N N . LEU B 1 21 ? 7.426 -10.398 -3.266 1 98.69 21 LEU B N 1
ATOM 2432 C CA . LEU B 1 21 ? 6.348 -11.367 -3.094 1 98.69 21 LEU B CA 1
ATOM 2433 C C . LEU B 1 21 ? 6.34 -11.93 -1.676 1 98.69 21 LEU B C 1
ATOM 2435 O O . LEU B 1 21 ? 5.305 -11.922 -1.007 1 98.69 21 LEU B O 1
ATOM 2439 N N . LEU B 1 22 ? 7.488 -12.383 -1.202 1 98.69 22 LEU B N 1
ATOM 2440 C CA . LEU B 1 22 ? 7.578 -12.977 0.126 1 98.69 22 LEU B CA 1
ATOM 2441 C C . LEU B 1 22 ? 7.246 -11.953 1.206 1 98.69 22 LEU B C 1
ATOM 2443 O O . LEU B 1 22 ? 6.574 -12.281 2.189 1 98.69 22 LEU B O 1
ATOM 2447 N N . ALA B 1 23 ? 7.691 -10.68 1.042 1 98.12 23 ALA B N 1
ATOM 2448 C CA . ALA B 1 23 ? 7.348 -9.625 1.987 1 98.12 23 ALA B CA 1
ATOM 2449 C C . ALA B 1 23 ? 5.844 -9.383 2.021 1 98.12 23 ALA B C 1
ATOM 2451 O O . ALA B 1 23 ? 5.254 -9.234 3.096 1 98.12 23 ALA B O 1
ATOM 2452 N N . SER B 1 24 ? 5.246 -9.336 0.849 1 98.62 24 SER B N 1
ATOM 2453 C CA . SER B 1 24 ? 3.801 -9.133 0.781 1 98.62 24 SER B CA 1
ATOM 2454 C C . SER B 1 24 ? 3.047 -10.273 1.447 1 98.62 24 SER B C 1
ATOM 2456 O O . SER B 1 24 ? 2.051 -10.055 2.137 1 98.62 24 SER B O 1
ATOM 2458 N N . VAL B 1 25 ? 3.512 -11.539 1.29 1 98.81 25 VAL B N 1
ATOM 2459 C CA . VAL B 1 25 ? 2.924 -12.695 1.958 1 98.81 25 VAL B CA 1
ATOM 2460 C C . VAL B 1 25 ? 3.072 -12.555 3.471 1 98.81 25 VAL B C 1
ATOM 2462 O O . VAL B 1 25 ? 2.107 -12.734 4.219 1 98.81 25 VAL B O 1
ATOM 2465 N N . TYR B 1 26 ? 4.246 -12.203 3.939 1 98.38 26 TYR B N 1
ATOM 2466 C CA . TYR B 1 26 ? 4.562 -12.086 5.359 1 98.38 26 TYR B CA 1
ATOM 2467 C C . TYR B 1 26 ? 3.65 -11.07 6.039 1 98.38 26 TYR B C 1
ATOM 2469 O O . TYR B 1 26 ? 3.051 -11.367 7.074 1 98.38 26 TYR B O 1
ATOM 2477 N N . TRP B 1 27 ? 3.459 -9.898 5.43 1 97.69 27 TRP B N 1
ATOM 2478 C CA . TRP B 1 27 ? 2.719 -8.812 6.07 1 97.69 27 TRP B CA 1
ATOM 2479 C C . TRP B 1 27 ? 1.217 -9.07 6.012 1 97.69 27 TRP B C 1
ATOM 2481 O O . TRP B 1 27 ? 0.46 -8.555 6.836 1 97.69 27 TRP B O 1
ATOM 2491 N N . ASN B 1 28 ? 0.77 -9.891 5.098 1 98.31 28 ASN B N 1
ATOM 2492 C CA . ASN B 1 28 ? -0.67 -10.062 4.934 1 98.31 28 ASN B CA 1
ATOM 2493 C C . ASN B 1 28 ? -1.127 -11.438 5.398 1 98.31 28 ASN B C 1
ATOM 2495 O O . ASN B 1 28 ? -2.293 -11.805 5.234 1 98.31 28 ASN B O 1
ATOM 2499 N N . ASN B 1 29 ? -0.276 -12.25 5.906 1 97.81 29 ASN B N 1
ATOM 2500 C CA . ASN B 1 29 ? -0.59 -13.539 6.516 1 97.81 29 ASN B CA 1
ATOM 2501 C C . ASN B 1 29 ? 0.034 -13.664 7.902 1 97.81 29 ASN B C 1
ATOM 2503 O O . ASN B 1 29 ? 0.782 -14.609 8.164 1 97.81 29 ASN B O 1
ATOM 2507 N N . PRO B 1 30 ? -0.321 -12.711 8.781 1 94.62 30 PRO B N 1
ATOM 2508 C CA . PRO B 1 30 ? 0.28 -12.75 10.117 1 94.62 30 PRO B CA 1
ATOM 2509 C C . PRO B 1 30 ? -0.011 -14.047 10.859 1 94.62 30 PRO B C 1
ATOM 2511 O O . PRO B 1 30 ? -1.151 -14.523 10.867 1 94.62 30 PRO B O 1
ATOM 2514 N N . GLY B 1 31 ? 0.998 -14.602 11.406 1 93.62 31 GLY B N 1
ATOM 2515 C CA . GLY B 1 31 ? 0.843 -15.805 12.211 1 93.62 31 GLY B CA 1
ATOM 2516 C C . GLY B 1 31 ? 1.023 -17.078 11.414 1 93.62 31 GLY B C 1
ATOM 2517 O O . GLY B 1 31 ? 1.226 -18.156 11.992 1 93.62 31 GLY B O 1
ATOM 2518 N N . ASP B 1 32 ? 0.902 -17.016 10.109 1 96.62 32 ASP B N 1
ATOM 2519 C CA . ASP B 1 32 ? 1.09 -18.188 9.266 1 96.62 32 ASP B CA 1
ATOM 2520 C C . ASP B 1 32 ? 2.57 -18.438 8.984 1 96.62 32 ASP B C 1
ATOM 2522 O O . ASP B 1 32 ? 3.348 -17.484 8.859 1 96.62 32 ASP B O 1
ATOM 2526 N N . SER B 1 33 ? 2.9 -19.672 8.906 1 97.12 33 SER B N 1
ATOM 2527 C CA . SER B 1 33 ? 4.23 -20.047 8.445 1 97.12 33 SER B CA 1
ATOM 2528 C C . SER B 1 33 ? 4.184 -20.625 7.027 1 97.12 33 SER B C 1
ATOM 2530 O O . SER B 1 33 ? 3.209 -21.281 6.652 1 97.12 33 SER B O 1
ATOM 2532 N N . MET B 1 34 ? 5.254 -20.344 6.309 1 98.69 34 MET B N 1
ATOM 2533 C CA . MET B 1 34 ? 5.336 -20.797 4.926 1 98.69 34 MET B CA 1
ATOM 2534 C C . MET B 1 34 ? 6.504 -21.766 4.734 1 98.69 34 MET B C 1
ATOM 2536 O O . MET B 1 34 ? 7.527 -21.641 5.41 1 98.69 34 MET B O 1
ATOM 2540 N N . GLU B 1 35 ? 6.336 -22.766 3.92 1 98.81 35 GLU B N 1
ATOM 2541 C CA . GLU B 1 35 ? 7.41 -23.516 3.268 1 98.81 35 GLU B CA 1
ATOM 2542 C C . GLU B 1 35 ? 7.543 -23.125 1.801 1 98.81 35 GLU B C 1
ATOM 2544 O O . GLU B 1 35 ? 6.652 -23.391 0.994 1 98.81 35 GLU B O 1
ATOM 2549 N N . VAL B 1 36 ? 8.68 -22.469 1.533 1 98.88 36 VAL B N 1
ATOM 2550 C CA . VAL B 1 36 ? 8.867 -21.938 0.193 1 98.88 36 VAL B CA 1
ATOM 2551 C C . VAL B 1 36 ? 9.781 -22.859 -0.612 1 98.88 36 VAL B C 1
ATOM 2553 O O . VAL B 1 36 ? 10.953 -23.031 -0.274 1 98.88 36 VAL B O 1
ATOM 2556 N N . TYR B 1 37 ? 9.203 -23.453 -1.623 1 98.81 37 TYR B N 1
ATOM 2557 C CA . TYR B 1 37 ? 9.969 -24.266 -2.566 1 98.81 37 TYR B CA 1
ATOM 2558 C C . TYR B 1 37 ? 10.289 -23.469 -3.832 1 98.81 37 TYR B C 1
ATOM 2560 O O . TYR B 1 37 ? 9.398 -22.859 -4.43 1 98.81 37 TYR B O 1
ATOM 2568 N N . LEU B 1 38 ? 11.547 -23.422 -4.215 1 98.44 38 LEU B N 1
ATOM 2569 C CA . LEU B 1 38 ? 11.984 -22.75 -5.43 1 98.44 38 LEU B CA 1
ATOM 2570 C C . LEU B 1 38 ? 12.562 -23.734 -6.434 1 98.44 38 LEU B C 1
ATOM 2572 O O . LEU B 1 38 ? 13.617 -24.328 -6.195 1 98.44 38 LEU B O 1
ATOM 2576 N N . LEU B 1 39 ? 11.867 -23.984 -7.535 1 97.12 39 LEU B N 1
ATOM 2577 C CA . LEU B 1 39 ? 12.43 -24.719 -8.656 1 97.12 39 LEU B CA 1
ATOM 2578 C C . LEU B 1 39 ? 13.266 -23.812 -9.547 1 97.12 39 LEU B C 1
ATOM 2580 O O . LEU B 1 39 ? 12.797 -22.766 -9.984 1 97.12 39 LEU B O 1
ATOM 2584 N N . HIS B 1 40 ? 14.531 -24.141 -9.773 1 94.38 40 HIS B N 1
ATOM 2585 C CA . HIS B 1 40 ? 15.383 -23.297 -10.602 1 94.38 40 HIS B CA 1
ATOM 2586 C C . HIS B 1 40 ? 16.406 -24.125 -11.359 1 94.38 40 HIS B C 1
ATOM 2588 O O . HIS B 1 40 ? 16.719 -25.25 -10.961 1 94.38 40 HIS B O 1
ATOM 2594 N N . SER B 1 41 ? 16.906 -23.578 -12.523 1 88.31 41 SER B N 1
ATOM 2595 C CA . SER B 1 41 ? 17.812 -24.297 -13.398 1 88.31 41 SER B CA 1
ATOM 2596 C C . SER B 1 41 ? 19.266 -23.953 -13.109 1 88.31 41 SER B C 1
ATOM 2598 O O . SER B 1 41 ? 20.109 -23.969 -14 1 88.31 41 SER B O 1
ATOM 2600 N N . GLY B 1 42 ? 19.578 -23.562 -11.945 1 87.62 42 GLY B N 1
ATOM 2601 C CA . GLY B 1 42 ? 21 -23.375 -11.68 1 87.62 42 GLY B CA 1
ATOM 2602 C C . GLY B 1 42 ? 21.312 -22.016 -11.062 1 87.62 42 GLY B C 1
ATOM 2603 O O . GLY B 1 42 ? 22.359 -21.422 -11.367 1 87.62 42 GLY B O 1
ATOM 2604 N N . ILE B 1 43 ? 20.453 -21.422 -10.344 1 93.75 43 ILE B N 1
ATOM 2605 C CA . ILE B 1 43 ? 20.812 -20.234 -9.57 1 93.75 43 ILE B CA 1
ATOM 2606 C C . ILE B 1 43 ? 21.859 -20.609 -8.523 1 93.75 43 ILE B C 1
ATOM 2608 O O . ILE B 1 43 ? 21.656 -21.531 -7.727 1 93.75 43 ILE B O 1
ATOM 2612 N N . PRO B 1 44 ? 23 -19.922 -8.633 1 95.75 44 PRO B N 1
ATOM 2613 C CA . PRO B 1 44 ? 24.062 -20.281 -7.688 1 95.75 44 PRO B CA 1
ATOM 2614 C C . PRO B 1 44 ? 23.672 -20.047 -6.23 1 95.75 44 PRO B C 1
ATOM 2616 O O . PRO B 1 44 ? 22.922 -19.109 -5.938 1 95.75 44 PRO B O 1
ATOM 2619 N N . ALA B 1 45 ? 24.25 -20.812 -5.387 1 95.25 45 ALA B N 1
ATOM 2620 C CA . ALA B 1 45 ? 23.906 -20.797 -3.965 1 95.25 45 ALA B CA 1
ATOM 2621 C C . ALA B 1 45 ? 24.109 -19.406 -3.369 1 95.25 45 ALA B C 1
ATOM 2623 O O . ALA B 1 45 ? 23.266 -18.938 -2.6 1 95.25 45 ALA B O 1
ATOM 2624 N N . PRO B 1 46 ? 25.125 -18.734 -3.691 1 96.75 46 PRO B N 1
ATOM 2625 C CA . PRO B 1 46 ? 25.328 -17.406 -3.107 1 96.75 46 PRO B CA 1
ATOM 2626 C C . PRO B 1 46 ? 24.219 -16.422 -3.457 1 96.75 46 PRO B C 1
ATOM 2628 O O . PRO B 1 46 ? 23.891 -15.547 -2.658 1 96.75 46 PRO B O 1
ATOM 2631 N N . ALA B 1 47 ? 23.656 -16.609 -4.59 1 96.19 47 ALA B N 1
ATOM 2632 C CA . ALA B 1 47 ? 22.578 -15.727 -5.027 1 96.19 47 ALA B CA 1
ATOM 2633 C C . ALA B 1 47 ? 21.297 -16.016 -4.262 1 96.19 47 ALA B C 1
ATOM 2635 O O . ALA B 1 47 ? 20.422 -15.141 -4.152 1 96.19 47 ALA B O 1
ATOM 2636 N N . LEU B 1 48 ? 21.172 -17.203 -3.705 1 97.62 48 LEU B N 1
ATOM 2637 C CA . LEU B 1 48 ? 19.953 -17.609 -3.012 1 97.62 48 LEU B CA 1
ATOM 2638 C C . LEU B 1 48 ? 20.094 -17.406 -1.507 1 97.62 48 LEU B C 1
ATOM 2640 O O . LEU B 1 48 ? 19.094 -17.438 -0.778 1 97.62 48 LEU B O 1
ATOM 2644 N N . GLU B 1 49 ? 21.281 -17.188 -1.048 1 97.44 49 GLU B N 1
ATOM 2645 C CA . GLU B 1 49 ? 21.547 -17.062 0.381 1 97.44 49 GLU B CA 1
ATOM 2646 C C . GLU B 1 49 ? 20.719 -15.93 0.999 1 97.44 49 GLU B C 1
ATOM 2648 O O . GLU B 1 49 ? 20.125 -16.094 2.064 1 97.44 49 GLU B O 1
ATOM 2653 N N . PRO B 1 50 ? 20.688 -14.75 0.343 1 96.31 50 PRO B N 1
ATOM 2654 C CA . PRO B 1 50 ? 19.859 -13.68 0.911 1 96.31 50 PRO B CA 1
ATOM 2655 C C . PRO B 1 50 ? 18.391 -14.062 1.022 1 96.31 50 PRO B C 1
ATOM 2657 O O . PRO B 1 50 ? 17.703 -13.656 1.969 1 96.31 50 PRO B O 1
ATOM 2660 N N . VAL B 1 51 ? 17.891 -14.805 0.096 1 98 51 VAL B N 1
ATOM 2661 C CA . VAL B 1 51 ? 16.5 -15.25 0.137 1 98 51 VAL B CA 1
ATOM 2662 C C . VAL B 1 51 ? 16.281 -16.188 1.323 1 98 51 VAL B C 1
ATOM 2664 O O . VAL B 1 51 ? 15.281 -16.094 2.027 1 98 51 VAL B O 1
ATOM 2667 N N . GLY B 1 52 ? 17.219 -17.109 1.465 1 98.38 52 GLY B N 1
ATOM 2668 C CA . GLY B 1 52 ? 17.172 -17.984 2.617 1 98.38 52 GLY B CA 1
ATOM 2669 C C . GLY B 1 52 ? 17.156 -17.25 3.939 1 98.38 52 GLY B C 1
ATOM 2670 O O . GLY B 1 52 ? 16.375 -17.578 4.832 1 98.38 52 GLY B O 1
ATOM 2671 N N . ARG B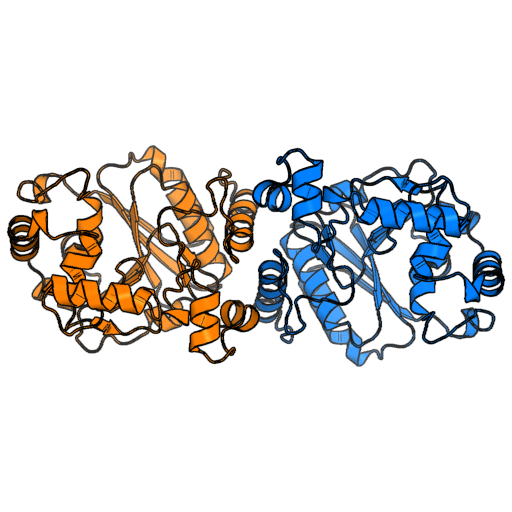 1 53 ? 17.984 -16.266 4.105 1 97.94 53 ARG B N 1
ATOM 2672 C CA . ARG B 1 53 ? 18.047 -15.461 5.316 1 97.94 53 ARG B CA 1
ATOM 2673 C C . ARG B 1 53 ? 16.734 -14.695 5.535 1 97.94 53 ARG B C 1
ATOM 2675 O O . ARG B 1 53 ? 16.266 -14.57 6.668 1 97.94 53 ARG B O 1
ATOM 2682 N N . LEU B 1 54 ? 16.234 -14.164 4.484 1 98.19 54 LEU B N 1
ATOM 2683 C CA . LEU B 1 54 ? 14.945 -13.484 4.551 1 98.19 54 LEU B CA 1
ATOM 2684 C C . LEU B 1 54 ? 13.867 -14.414 5.086 1 98.19 54 LEU B C 1
ATOM 2686 O O . LEU B 1 54 ? 13.102 -14.039 5.98 1 98.19 54 LEU B O 1
ATOM 2690 N N . CYS B 1 55 ? 13.812 -15.609 4.543 1 98.56 55 CYS B N 1
ATOM 2691 C CA . CYS B 1 55 ? 12.836 -16.609 4.984 1 98.56 55 CYS B CA 1
ATOM 2692 C C . CYS B 1 55 ? 13.016 -16.922 6.461 1 98.56 55 CYS B C 1
ATOM 2694 O O . CYS B 1 55 ? 12.039 -17 7.211 1 98.56 55 CYS B O 1
ATOM 2696 N N . GLU B 1 56 ? 14.242 -17.078 6.844 1 98.25 56 GLU B N 1
ATOM 2697 C CA . GLU B 1 56 ? 14.523 -17.359 8.25 1 98.25 56 GLU B CA 1
ATOM 2698 C C . GLU B 1 56 ? 14 -16.25 9.148 1 98.25 56 GLU B C 1
ATOM 2700 O O . GLU B 1 56 ? 13.375 -16.516 10.18 1 98.25 56 GLU B O 1
ATOM 2705 N N . ARG B 1 57 ? 14.242 -15.031 8.766 1 97.25 57 ARG B N 1
ATOM 2706 C CA . ARG B 1 57 ? 13.773 -13.883 9.531 1 97.25 57 ARG B CA 1
ATOM 2707 C C . ARG B 1 57 ? 12.25 -13.867 9.633 1 97.25 57 ARG B C 1
ATOM 2709 O O . ARG B 1 57 ? 11.688 -13.398 10.617 1 97.25 57 ARG B O 1
ATOM 2716 N N . MET B 1 58 ? 11.586 -14.383 8.641 1 97.88 58 MET B N 1
ATOM 2717 C CA . MET B 1 58 ? 10.133 -14.383 8.57 1 97.88 58 MET B CA 1
ATOM 2718 C C . MET B 1 58 ? 9.547 -15.617 9.25 1 97.88 58 MET B C 1
ATOM 2720 O O . MET B 1 58 ? 8.328 -15.789 9.297 1 97.88 58 MET B O 1
ATOM 2724 N N . GLY B 1 59 ? 10.406 -16.516 9.711 1 97.88 59 GLY B N 1
ATOM 2725 C CA . GLY B 1 59 ? 9.945 -17.781 10.266 1 97.88 59 GLY B CA 1
ATOM 2726 C C . GLY B 1 59 ? 9.508 -18.781 9.211 1 97.88 59 GLY B C 1
ATOM 2727 O O . GLY B 1 59 ? 8.656 -19.625 9.469 1 97.88 59 GLY B O 1
ATOM 2728 N N . TYR B 1 60 ? 9.977 -18.578 7.996 1 98.56 60 TYR B N 1
ATOM 2729 C CA . TYR B 1 60 ? 9.656 -19.469 6.883 1 98.56 60 TYR B CA 1
ATOM 2730 C C . TYR B 1 60 ? 10.781 -20.484 6.66 1 98.56 60 TYR B C 1
ATOM 2732 O O . TYR B 1 60 ? 11.891 -20.297 7.16 1 98.56 60 TYR B O 1
ATOM 2740 N N . SER B 1 61 ? 10.445 -21.578 6.043 1 98.62 61 SER B N 1
ATOM 2741 C CA . SER B 1 61 ? 11.438 -22.516 5.5 1 98.62 61 SER B CA 1
ATOM 2742 C C . SER B 1 61 ? 11.641 -22.281 4.004 1 98.62 61 SER B C 1
ATOM 2744 O O . SER B 1 61 ? 10.695 -21.969 3.281 1 98.62 61 SER B O 1
ATOM 2746 N N . PHE B 1 62 ? 12.891 -22.391 3.625 1 98.69 62 PHE B N 1
ATOM 2747 C CA . PHE B 1 62 ? 13.242 -22.156 2.229 1 98.69 62 PHE B CA 1
ATOM 2748 C C . PHE B 1 62 ? 13.945 -23.375 1.641 1 98.69 62 PHE B C 1
ATOM 2750 O O . PHE B 1 62 ? 14.961 -23.828 2.176 1 98.69 62 PHE B O 1
ATOM 2757 N N . TYR B 1 63 ? 13.367 -23.906 0.571 1 98.5 63 TYR B N 1
ATOM 2758 C CA . TYR B 1 63 ? 13.883 -25.109 -0.061 1 98.5 63 TYR B CA 1
ATOM 2759 C C . TYR B 1 63 ? 14.164 -24.875 -1.541 1 98.5 63 TYR B C 1
ATOM 2761 O O . TYR B 1 63 ? 13.289 -25.109 -2.385 1 98.5 63 TYR B O 1
ATOM 2769 N N . PRO B 1 64 ? 15.398 -24.422 -1.882 1 97.81 64 PRO B N 1
ATOM 2770 C CA . PRO B 1 64 ? 15.758 -24.422 -3.301 1 97.81 64 PRO B CA 1
ATOM 2771 C C . PRO B 1 64 ? 15.898 -25.828 -3.885 1 97.81 64 PRO B C 1
ATOM 2773 O O . PRO B 1 64 ? 16.531 -26.688 -3.271 1 97.81 64 PRO B O 1
ATOM 2776 N N . VAL B 1 65 ? 15.227 -26.062 -5 1 96.44 65 VAL B N 1
ATOM 2777 C CA . VAL B 1 65 ? 15.242 -27.359 -5.68 1 96.44 65 VAL B CA 1
ATOM 2778 C C . VAL B 1 65 ? 15.812 -27.188 -7.086 1 96.44 65 VAL B C 1
ATOM 2780 O O . VAL B 1 65 ? 15.094 -26.812 -8.016 1 96.44 65 VAL B O 1
ATOM 2783 N N . PRO B 1 66 ? 17.094 -27.516 -7.219 1 93.94 66 PRO B N 1
ATOM 2784 C CA . PRO B 1 66 ? 17.656 -27.453 -8.57 1 93.94 66 PRO B CA 1
ATOM 2785 C C . PRO B 1 66 ? 17.078 -28.516 -9.5 1 93.94 66 PRO B C 1
ATOM 2787 O O . PRO B 1 66 ? 16.906 -29.672 -9.102 1 93.94 66 PRO B O 1
ATOM 2790 N N . VAL B 1 67 ? 16.703 -28.109 -10.664 1 92.38 67 VAL B N 1
ATOM 2791 C CA . VAL B 1 67 ? 16.172 -29.031 -11.664 1 92.38 67 VAL B CA 1
ATOM 2792 C C . VAL B 1 67 ? 17.266 -29.391 -12.656 1 92.38 67 VAL B C 1
ATOM 2794 O O . VAL B 1 67 ? 17.875 -28.516 -13.273 1 92.38 67 VAL B O 1
ATOM 2797 N N . GLU B 1 68 ? 17.422 -30.625 -12.758 1 86.19 68 GLU B N 1
ATOM 2798 C CA . GLU B 1 68 ? 18.484 -31.141 -13.633 1 86.19 68 GLU B CA 1
ATOM 2799 C C . GLU B 1 68 ? 18.094 -30.984 -15.102 1 86.19 68 GLU B C 1
ATOM 2801 O O . GLU B 1 68 ? 16.969 -31.281 -15.484 1 86.19 68 GLU B O 1
ATOM 2806 N N . ASP B 1 69 ? 19.125 -30.594 -15.836 1 81.44 69 ASP B N 1
ATOM 2807 C CA . ASP B 1 69 ? 18.906 -30.391 -17.266 1 81.44 69 ASP B CA 1
ATOM 2808 C C . ASP B 1 69 ? 18.547 -31.688 -17.953 1 81.44 69 ASP B C 1
ATOM 2810 O O . ASP B 1 69 ? 17.812 -31.688 -18.953 1 81.44 69 ASP B O 1
ATOM 2814 N N . ALA B 1 70 ? 19.016 -32.719 -17.406 1 78.75 70 ALA B N 1
ATOM 2815 C CA . ALA B 1 70 ? 18.828 -34 -18.031 1 78.75 70 ALA B CA 1
ATOM 2816 C C . ALA B 1 70 ? 17.344 -34.375 -18.141 1 78.75 70 ALA B C 1
ATOM 2818 O O . ALA B 1 70 ? 16.922 -35.062 -19.062 1 78.75 70 ALA B O 1
ATOM 2819 N N . LEU B 1 71 ? 16.625 -33.906 -17.219 1 79.31 71 LEU B N 1
ATOM 2820 C CA . LEU B 1 71 ? 15.188 -34.188 -17.219 1 79.31 71 LEU B CA 1
ATOM 2821 C C . LEU B 1 71 ? 14.516 -33.562 -18.438 1 79.31 71 LEU B C 1
ATOM 2823 O O . LEU B 1 71 ? 13.461 -34.031 -18.875 1 79.31 71 LEU B O 1
ATOM 2827 N N . PHE B 1 72 ? 15.156 -32.562 -19.016 1 79.75 72 PHE B N 1
ATOM 2828 C CA . PHE B 1 72 ? 14.531 -31.844 -20.125 1 79.75 72 PHE B CA 1
ATOM 2829 C C . PHE B 1 72 ? 15.258 -32.125 -21.438 1 79.75 72 PHE B C 1
ATOM 2831 O O . PHE B 1 72 ? 15.125 -31.344 -22.391 1 79.75 72 PHE B O 1
ATOM 2838 N N . ALA B 1 73 ? 16.078 -33.125 -21.391 1 76 73 ALA B N 1
ATOM 2839 C CA . ALA B 1 73 ? 16.844 -33.5 -22.562 1 76 73 ALA B CA 1
ATOM 2840 C C . ALA B 1 73 ? 15.945 -33.688 -23.781 1 76 73 ALA B C 1
ATOM 2842 O O . ALA B 1 73 ? 16.328 -33.344 -24.906 1 76 73 ALA B O 1
ATOM 2843 N N . ARG B 1 74 ? 14.75 -34.156 -23.656 1 76.19 74 ARG B N 1
ATOM 2844 C CA . ARG B 1 74 ? 13.836 -34.406 -24.75 1 76.19 74 ARG B CA 1
ATOM 2845 C C . ARG B 1 74 ? 12.781 -33.312 -24.859 1 76.19 74 ARG B C 1
ATOM 2847 O O . ARG B 1 74 ? 11.875 -33.406 -25.703 1 76.19 74 ARG B O 1
ATOM 2854 N N . ALA B 1 75 ? 12.875 -32.375 -24.016 1 76.75 75 ALA B N 1
ATOM 2855 C CA . ALA B 1 75 ? 11.867 -31.312 -24.016 1 76.75 75 ALA B CA 1
ATOM 2856 C C . ALA B 1 75 ? 12.172 -30.266 -25.078 1 76.75 75 ALA B C 1
ATOM 2858 O O . ALA B 1 75 ? 13.336 -29.891 -25.281 1 76.75 75 ALA B O 1
ATOM 2859 N N . PRO B 1 76 ? 11.203 -29.969 -25.922 1 75.81 76 PRO B N 1
ATOM 2860 C CA . PRO B 1 76 ? 11.422 -28.797 -26.766 1 75.81 76 PRO B CA 1
ATOM 2861 C C . PRO B 1 76 ? 11.688 -27.531 -25.938 1 75.81 76 PRO B C 1
ATOM 2863 O O . PRO B 1 76 ? 10.828 -27.094 -25.172 1 75.81 76 PRO B O 1
ATOM 2866 N N . ILE B 1 77 ? 12.914 -27.094 -25.953 1 72.69 77 ILE B N 1
ATOM 2867 C CA . ILE B 1 77 ? 13.32 -25.906 -25.219 1 72.69 77 ILE B CA 1
ATOM 2868 C C . ILE B 1 77 ? 13.82 -24.844 -26.188 1 72.69 77 ILE B C 1
ATOM 2870 O O . ILE B 1 77 ? 14.641 -25.125 -27.062 1 72.69 77 ILE B O 1
ATOM 2874 N N . MET B 1 78 ? 13.133 -23.703 -26.172 1 69.88 78 MET B N 1
ATOM 2875 C CA . MET B 1 78 ? 13.5 -22.531 -26.969 1 69.88 78 MET B CA 1
ATOM 2876 C C . MET B 1 78 ? 13.258 -21.25 -26.172 1 69.88 78 MET B C 1
ATOM 2878 O O . MET B 1 78 ? 12.727 -21.281 -25.062 1 69.88 78 MET B O 1
ATOM 2882 N N . LYS B 1 79 ? 13.805 -20.188 -26.688 1 66 79 LYS B N 1
ATOM 2883 C CA . LYS B 1 79 ? 13.602 -18.875 -26.078 1 66 79 LYS B CA 1
ATOM 2884 C C . LYS B 1 79 ? 12.125 -18.641 -25.781 1 66 79 LYS B C 1
ATOM 2886 O O . LYS B 1 79 ? 11.781 -18.094 -24.719 1 66 79 LYS B O 1
ATOM 2891 N N . GLN B 1 80 ? 11.391 -19.156 -26.656 1 68.38 80 GLN B N 1
ATOM 2892 C CA . GLN B 1 80 ? 9.945 -18.969 -26.547 1 68.38 80 GLN B CA 1
ATOM 2893 C C . GLN B 1 80 ? 9.344 -19.953 -25.531 1 68.38 80 GLN B C 1
ATOM 2895 O O . GLN B 1 80 ? 8.219 -19.75 -25.062 1 68.38 80 GLN B O 1
ATOM 2900 N N . TYR B 1 81 ? 10.102 -20.969 -25.234 1 74.62 81 TYR B N 1
ATOM 2901 C CA . TYR B 1 81 ? 9.656 -22 -24.281 1 74.62 81 TYR B CA 1
ATOM 2902 C C . TYR B 1 81 ? 10.727 -22.281 -23.234 1 74.62 81 TYR B C 1
ATOM 2904 O O . TYR B 1 81 ? 11.367 -23.328 -23.266 1 74.62 81 TYR B O 1
ATOM 2912 N N . PRO B 1 82 ? 10.82 -21.281 -22.266 1 77.06 82 PRO B N 1
ATOM 2913 C CA . PRO B 1 82 ? 11.844 -21.516 -21.25 1 77.06 82 PRO B CA 1
ATOM 2914 C C . PRO B 1 82 ? 11.547 -22.734 -20.375 1 77.06 82 PRO B C 1
ATOM 2916 O O . PRO B 1 82 ? 10.383 -23.109 -20.234 1 77.06 82 PRO B O 1
ATOM 2919 N N . LYS B 1 83 ? 12.633 -23.359 -19.891 1 81.19 83 LYS B N 1
ATOM 2920 C CA . LYS B 1 83 ? 12.523 -24.531 -19.031 1 81.19 83 LYS B CA 1
ATOM 2921 C C . LYS B 1 83 ? 11.594 -24.266 -17.844 1 81.19 83 LYS B C 1
ATOM 2923 O O . LYS B 1 83 ? 10.859 -25.172 -17.422 1 81.19 83 LYS B O 1
ATOM 2928 N N . GLU B 1 84 ? 11.625 -23.047 -17.438 1 81.94 84 GLU B N 1
ATOM 2929 C CA . GLU B 1 84 ? 10.891 -22.688 -16.234 1 81.94 84 GLU B CA 1
ATOM 2930 C C . GLU B 1 84 ? 9.383 -22.859 -16.438 1 81.94 84 GLU B C 1
ATOM 2932 O O . GLU B 1 84 ? 8.648 -23.109 -15.477 1 81.94 84 GLU B O 1
ATOM 2937 N N . MET B 1 85 ? 8.992 -22.781 -17.672 1 82.75 85 MET B N 1
ATOM 2938 C CA . MET B 1 85 ? 7.566 -22.922 -17.922 1 82.75 85 MET B CA 1
ATOM 2939 C C . MET B 1 85 ? 7.098 -24.328 -17.609 1 82.75 85 MET B C 1
ATOM 2941 O O . MET B 1 85 ? 5.93 -24.547 -17.266 1 82.75 85 MET B O 1
ATOM 2945 N N . TYR B 1 86 ? 8.039 -25.297 -17.734 1 89.44 86 TYR B N 1
ATOM 2946 C CA . TYR B 1 86 ? 7.707 -26.688 -17.484 1 89.44 86 TYR B CA 1
ATOM 2947 C C . TYR B 1 86 ? 7.633 -26.984 -16 1 89.44 86 TYR B C 1
ATOM 2949 O O . TYR B 1 86 ? 7.004 -27.969 -15.586 1 89.44 86 TYR B O 1
ATOM 2957 N N . TYR B 1 87 ? 8.266 -26.141 -15.266 1 93.25 87 TYR B N 1
ATOM 2958 C CA . TYR B 1 87 ? 8.461 -26.469 -13.859 1 93.25 87 TYR B CA 1
ATOM 2959 C C . TYR B 1 87 ? 7.125 -26.531 -13.125 1 93.25 87 TYR B C 1
ATOM 2961 O O . TYR B 1 87 ? 6.879 -27.453 -12.352 1 93.25 87 TYR B O 1
ATOM 2969 N N . ARG B 1 88 ? 6.254 -25.594 -13.383 1 93.25 88 ARG B N 1
ATOM 2970 C CA . ARG B 1 88 ? 4.98 -25.594 -12.68 1 93.25 88 ARG B CA 1
ATOM 2971 C C . ARG B 1 88 ? 4.113 -26.766 -13.125 1 93.25 88 ARG B C 1
ATOM 2973 O O . ARG B 1 88 ? 3.395 -27.359 -12.312 1 93.25 88 ARG B O 1
ATOM 2980 N N . LEU B 1 89 ? 4.211 -27.156 -14.422 1 93.69 89 LEU B N 1
ATOM 2981 C CA . LEU B 1 89 ? 3.418 -28.266 -14.945 1 93.69 89 LEU B CA 1
ATOM 2982 C C . LEU B 1 89 ? 3.934 -29.594 -14.422 1 93.69 89 LEU B C 1
ATOM 2984 O O . LEU B 1 89 ? 3.15 -30.516 -14.195 1 93.69 89 LEU B O 1
ATOM 2988 N N . LEU B 1 90 ? 5.23 -29.672 -14.203 1 94.81 90 LEU B N 1
ATOM 2989 C CA . LEU B 1 90 ? 5.863 -30.922 -13.789 1 94.81 90 LEU B CA 1
ATOM 2990 C C . LEU B 1 90 ? 6.23 -30.875 -12.312 1 94.81 90 LEU B C 1
ATOM 2992 O O . LEU B 1 90 ? 7.098 -31.625 -11.859 1 94.81 90 LEU B O 1
ATOM 2996 N N . ALA B 1 91 ? 5.602 -30.016 -11.57 1 96.88 91 ALA B N 1
ATOM 2997 C CA . ALA B 1 91 ? 5.934 -29.797 -10.164 1 96.88 91 ALA B CA 1
ATOM 2998 C C . ALA B 1 91 ? 5.859 -31.094 -9.375 1 96.88 91 ALA B C 1
ATOM 3000 O O . ALA B 1 91 ? 6.719 -31.375 -8.539 1 96.88 91 ALA B O 1
ATOM 3001 N N . ALA B 1 92 ? 4.875 -31.938 -9.617 1 96.81 92 ALA B N 1
ATOM 3002 C CA . ALA B 1 92 ? 4.656 -33.156 -8.867 1 96.81 92 ALA B CA 1
ATOM 3003 C C . ALA B 1 92 ? 5.852 -34.094 -9 1 96.81 92 ALA B C 1
ATOM 3005 O O . ALA B 1 92 ? 6.18 -34.844 -8.062 1 96.81 92 ALA B O 1
ATOM 3006 N N . ARG B 1 93 ? 6.469 -34.094 -10.109 1 94 93 ARG B N 1
ATOM 3007 C CA . ARG B 1 93 ? 7.625 -34.938 -10.367 1 94 93 ARG B CA 1
ATOM 3008 C C . ARG B 1 93 ? 8.891 -34.344 -9.773 1 94 93 ARG B C 1
ATOM 3010 O O . ARG B 1 93 ? 9.797 -35.062 -9.359 1 94 93 ARG B O 1
ATOM 3017 N N . LEU B 1 94 ? 8.961 -33.031 -9.711 1 95.69 94 LEU B N 1
ATOM 3018 C CA . LEU B 1 94 ? 10.195 -32.344 -9.375 1 95.69 94 LEU B CA 1
ATOM 3019 C C . LEU B 1 94 ? 10.312 -32.125 -7.875 1 95.69 94 LEU B C 1
ATOM 3021 O O . LEU B 1 94 ? 11.406 -31.922 -7.352 1 95.69 94 LEU B O 1
ATOM 3025 N N . LEU B 1 95 ? 9.188 -32.156 -7.16 1 97.69 95 LEU B N 1
ATOM 3026 C CA . LEU B 1 95 ? 9.164 -31.875 -5.73 1 97.69 95 LEU B CA 1
ATOM 3027 C C . LEU B 1 95 ? 9.234 -33.156 -4.91 1 97.69 95 LEU B C 1
ATOM 3029 O O . LEU B 1 95 ? 8.992 -34.25 -5.434 1 97.69 95 LEU B O 1
ATOM 3033 N N . PRO B 1 96 ? 9.594 -33.062 -3.586 1 96.88 96 PRO B N 1
ATOM 3034 C CA . PRO B 1 96 ? 9.617 -34.25 -2.723 1 96.88 96 PRO B CA 1
ATOM 3035 C C . PRO B 1 96 ? 8.297 -35.031 -2.746 1 96.88 96 PRO B C 1
ATOM 3037 O O . PRO B 1 96 ? 7.223 -34.406 -2.703 1 96.88 96 PRO B O 1
ATOM 3040 N N . PRO B 1 97 ? 8.398 -36.344 -2.797 1 95.81 97 PRO B N 1
ATOM 3041 C CA . PRO B 1 97 ? 7.211 -37.156 -2.979 1 95.81 97 PRO B CA 1
ATOM 3042 C C . PRO B 1 97 ? 6.246 -37.094 -1.797 1 95.81 97 PRO B C 1
ATOM 3044 O O . PRO B 1 97 ? 5.078 -37.469 -1.922 1 95.81 97 PRO B O 1
ATOM 3047 N N . GLN B 1 98 ? 6.684 -36.562 -0.688 1 96.31 98 GLN B N 1
ATOM 3048 C CA . GLN B 1 98 ? 5.836 -36.531 0.498 1 96.31 98 GLN B CA 1
ATOM 3049 C C . GLN B 1 98 ? 4.887 -35.344 0.456 1 96.31 98 GLN B C 1
ATOM 3051 O O . GLN B 1 98 ? 3.959 -35.25 1.262 1 96.31 98 GLN B O 1
ATOM 3056 N N . LEU B 1 99 ? 5.164 -34.406 -0.417 1 97.75 99 LEU B N 1
ATOM 3057 C CA . LEU B 1 99 ? 4.266 -33.25 -0.539 1 97.75 99 LEU B CA 1
ATOM 3058 C C . LEU B 1 99 ? 3 -33.656 -1.297 1 97.75 99 LEU B C 1
ATOM 3060 O O . LEU B 1 99 ? 3.07 -34.281 -2.359 1 97.75 99 LEU B O 1
ATOM 3064 N N . ASP B 1 100 ? 1.873 -33.312 -0.814 1 97 100 ASP B N 1
ATOM 3065 C CA . ASP B 1 100 ? 0.617 -33.719 -1.433 1 97 100 ASP B CA 1
ATOM 3066 C C . ASP B 1 100 ? -0.066 -32.531 -2.121 1 97 100 ASP B C 1
ATOM 3068 O O . ASP B 1 100 ? -0.946 -32.75 -2.963 1 97 100 ASP B O 1
ATOM 3072 N N . LYS B 1 101 ? 0.201 -31.375 -1.686 1 98.06 101 LYS B N 1
ATOM 3073 C CA . LYS B 1 101 ? -0.418 -30.156 -2.18 1 98.06 101 LYS B CA 1
ATOM 3074 C C . LYS B 1 101 ? 0.561 -28.984 -2.127 1 98.06 101 LYS B C 1
ATOM 3076 O O . LYS B 1 101 ? 1.463 -28.953 -1.286 1 98.06 101 LYS B O 1
ATOM 3081 N N . ILE B 1 102 ? 0.421 -28.047 -3.078 1 98.75 102 ILE B N 1
ATOM 3082 C CA . ILE B 1 102 ? 1.303 -26.875 -3.074 1 98.75 102 ILE B CA 1
ATOM 3083 C C . ILE B 1 102 ? 0.653 -25.734 -3.854 1 98.75 102 ILE B C 1
ATOM 3085 O O . ILE B 1 102 ? -0.166 -25.969 -4.746 1 98.75 102 ILE B O 1
ATOM 3089 N N . LEU B 1 103 ? 0.894 -24.5 -3.445 1 98.88 103 LEU B N 1
ATOM 3090 C CA . LEU B 1 103 ? 0.398 -23.297 -4.113 1 98.88 103 LEU B CA 1
ATOM 3091 C C . LEU B 1 103 ? 1.503 -22.641 -4.934 1 98.88 103 LEU B C 1
ATOM 3093 O O . LEU B 1 103 ? 2.447 -22.078 -4.371 1 98.88 103 LEU B O 1
ATOM 3097 N N . TYR B 1 104 ? 1.4 -22.734 -6.266 1 98.75 104 TYR B N 1
ATOM 3098 C CA . TYR B 1 104 ? 2.355 -22.078 -7.156 1 98.75 104 TYR B CA 1
ATOM 3099 C C . TYR B 1 104 ? 2.004 -20.609 -7.359 1 98.75 104 TYR B C 1
ATOM 3101 O O . TYR B 1 104 ? 0.849 -20.281 -7.629 1 98.75 104 TYR B O 1
ATOM 3109 N N . LEU B 1 105 ? 2.975 -19.734 -7.25 1 98.69 105 LEU B N 1
ATOM 3110 C CA . LEU B 1 105 ? 2.809 -18.297 -7.449 1 98.69 105 LEU B CA 1
ATOM 3111 C C . LEU B 1 105 ? 3.895 -17.75 -8.367 1 98.69 105 LEU B C 1
ATOM 3113 O O . LEU B 1 105 ? 5.086 -17.953 -8.117 1 98.69 105 LEU B O 1
ATOM 3117 N N . ASP B 1 106 ? 3.486 -17.016 -9.492 1 97 106 ASP B N 1
ATOM 3118 C CA . ASP B 1 106 ? 4.445 -16.25 -10.281 1 97 106 ASP B CA 1
ATOM 3119 C C . ASP B 1 106 ? 5.121 -15.18 -9.43 1 97 106 ASP B C 1
ATOM 3121 O O . ASP B 1 106 ? 4.555 -14.711 -8.445 1 97 106 ASP B O 1
ATOM 3125 N N . PRO B 1 107 ? 6.266 -14.805 -9.844 1 95.56 107 PRO B N 1
ATOM 3126 C CA . PRO B 1 107 ? 6.965 -13.812 -9.031 1 95.56 107 PRO B CA 1
ATOM 3127 C C . PRO B 1 107 ? 6.422 -12.398 -9.234 1 95.56 107 PRO B C 1
ATOM 3129 O O . PRO B 1 107 ? 6.77 -11.484 -8.477 1 95.56 107 PRO B O 1
ATOM 3132 N N . ASP B 1 108 ? 5.617 -12.156 -10.305 1 97.25 108 ASP B N 1
ATOM 3133 C CA . ASP B 1 108 ? 5.117 -10.812 -10.586 1 97.25 108 ASP B CA 1
ATOM 3134 C C . ASP B 1 108 ? 3.715 -10.617 -10.016 1 97.25 108 ASP B C 1
ATOM 3136 O O . ASP B 1 108 ? 2.824 -10.117 -10.703 1 97.25 108 ASP B O 1
ATOM 3140 N N . ILE B 1 109 ? 3.516 -11.031 -8.797 1 98.44 109 ILE B N 1
ATOM 3141 C CA . ILE B 1 109 ? 2.252 -10.836 -8.094 1 98.44 109 ILE B CA 1
ATOM 3142 C C . ILE B 1 109 ? 2.5 -10.102 -6.777 1 98.44 109 ILE B C 1
ATOM 3144 O O . ILE B 1 109 ? 3.645 -9.984 -6.332 1 98.44 109 ILE B O 1
ATOM 3148 N N . LEU B 1 110 ? 1.515 -9.508 -6.223 1 98.81 110 LEU B N 1
ATOM 3149 C CA . LEU B 1 110 ? 1.475 -8.93 -4.887 1 98.81 110 LEU B CA 1
ATOM 3150 C C . LEU B 1 110 ? 0.336 -9.531 -4.07 1 98.81 110 LEU B C 1
ATOM 3152 O O . LEU B 1 110 ? -0.821 -9.508 -4.496 1 98.81 110 LEU B O 1
ATOM 3156 N N . VAL B 1 111 ? 0.635 -10.148 -2.91 1 98.94 111 VAL B N 1
ATOM 3157 C CA . VAL B 1 111 ? -0.374 -10.695 -2.01 1 98.94 111 VAL B CA 1
ATOM 3158 C C . VAL B 1 111 ? -0.818 -9.625 -1.018 1 98.94 111 VAL B C 1
ATOM 3160 O O . VAL B 1 111 ? -0.01 -9.125 -0.234 1 98.94 111 VAL B O 1
ATOM 3163 N N . ILE B 1 112 ? -2.154 -9.273 -1.029 1 98.81 112 ILE B N 1
ATOM 3164 C CA . ILE B 1 112 ? -2.559 -8.133 -0.215 1 98.81 112 ILE B CA 1
ATOM 3165 C C . ILE B 1 112 ? -3.646 -8.555 0.766 1 98.81 112 ILE B C 1
ATOM 3167 O O . ILE B 1 112 ? -4.141 -7.742 1.548 1 98.81 112 ILE B O 1
ATOM 3171 N N . ASN B 1 113 ? -4.094 -9.805 0.769 1 98.75 113 ASN B N 1
ATOM 3172 C CA . ASN B 1 113 ? -4.965 -10.445 1.747 1 98.75 113 ASN B CA 1
ATOM 3173 C C . ASN B 1 113 ? -4.566 -11.898 1.994 1 98.75 113 ASN B C 1
ATOM 3175 O O . ASN B 1 113 ? -3.754 -12.453 1.254 1 98.75 113 ASN B O 1
ATOM 3179 N N . PRO B 1 114 ? -5.062 -12.594 3.002 1 98.56 114 PRO B N 1
ATOM 3180 C CA . PRO B 1 114 ? -4.582 -13.914 3.43 1 98.56 114 PRO B CA 1
ATOM 3181 C C . PRO B 1 114 ? -4.738 -14.977 2.348 1 98.56 114 PRO B C 1
ATOM 3183 O O . PRO B 1 114 ? -5.738 -14.984 1.625 1 98.56 114 PRO B O 1
ATOM 3186 N N . LEU B 1 115 ? -3.779 -15.891 2.32 1 98.81 115 LEU B N 1
ATOM 3187 C CA . LEU B 1 115 ? -3.742 -16.984 1.351 1 98.81 115 LEU B CA 1
ATOM 3188 C C . LEU B 1 115 ? -4.391 -18.234 1.919 1 98.81 115 LEU B C 1
ATOM 3190 O O . LEU B 1 115 ? -4.703 -19.172 1.176 1 98.81 115 LEU B O 1
ATOM 3194 N N . ARG B 1 116 ? -4.625 -18.266 3.205 1 98.56 116 ARG B N 1
ATOM 3195 C CA . ARG B 1 116 ? -5.043 -19.484 3.9 1 98.56 116 ARG B CA 1
ATOM 3196 C C . ARG B 1 116 ? -6.328 -20.047 3.303 1 98.56 116 ARG B C 1
ATOM 3198 O O . ARG B 1 116 ? -6.438 -21.25 3.062 1 98.56 116 ARG B O 1
ATOM 3205 N N . PRO B 1 117 ? -7.34 -19.156 3.027 1 98.38 117 PRO B N 1
ATOM 3206 C CA . PRO B 1 117 ? -8.562 -19.703 2.438 1 98.38 117 PRO B CA 1
ATOM 3207 C C . PRO B 1 117 ? -8.312 -20.406 1.107 1 98.38 117 PRO B C 1
ATOM 3209 O O . PRO B 1 117 ? -8.953 -21.422 0.811 1 98.38 117 PRO B O 1
ATOM 3212 N N . LEU B 1 118 ? -7.426 -19.922 0.284 1 98.75 118 LEU B N 1
ATOM 3213 C CA . LEU B 1 118 ? -7.078 -20.594 -0.965 1 98.75 118 LEU B CA 1
ATOM 3214 C C . LEU B 1 118 ? -6.371 -21.906 -0.695 1 98.75 118 LEU B C 1
ATOM 3216 O O . LEU B 1 118 ? -6.703 -22.938 -1.298 1 98.75 118 LEU B O 1
ATOM 3220 N N . TRP B 1 119 ? -5.469 -21.891 0.236 1 98.56 119 TRP B N 1
ATOM 3221 C CA . TRP B 1 119 ? -4.676 -23.062 0.596 1 98.56 119 TRP B CA 1
ATOM 3222 C C . TRP B 1 119 ? -5.57 -24.188 1.096 1 98.56 119 TRP B C 1
ATOM 3224 O O . TRP B 1 119 ? -5.34 -25.359 0.785 1 98.56 119 TRP B O 1
ATOM 3234 N N . GLU B 1 120 ? -6.582 -23.797 1.794 1 98.06 120 GLU B N 1
ATOM 3235 C CA . GLU B 1 120 ? -7.422 -24.797 2.457 1 98.06 120 GLU B CA 1
ATOM 3236 C C . GLU B 1 120 ? -8.555 -25.266 1.544 1 98.06 120 GLU B C 1
ATOM 3238 O O . GLU B 1 120 ? -9.312 -26.172 1.896 1 98.06 120 GLU B O 1
ATOM 3243 N N . MET B 1 121 ? -8.594 -24.688 0.394 1 97.38 121 MET B N 1
ATOM 3244 C CA . MET B 1 121 ? -9.648 -25.047 -0.548 1 97.38 121 MET B CA 1
ATOM 3245 C C . MET B 1 121 ? -9.523 -26.516 -0.967 1 97.38 121 MET B C 1
ATOM 3247 O O . MET B 1 121 ? -8.445 -26.969 -1.354 1 97.38 121 MET B O 1
ATOM 3251 N N . PRO B 1 122 ? -10.594 -27.281 -0.875 1 96.81 122 PRO B N 1
ATOM 3252 C CA . PRO B 1 122 ? -10.547 -28.656 -1.374 1 96.81 122 PRO B CA 1
ATOM 3253 C C . PRO B 1 122 ? -10.508 -28.734 -2.898 1 96.81 122 PRO B C 1
ATOM 3255 O O . PRO B 1 122 ? -11.234 -28 -3.576 1 96.81 122 PRO B O 1
ATOM 3258 N N . LEU B 1 123 ? -9.656 -29.531 -3.447 1 97.12 123 LEU B N 1
ATOM 3259 C CA . LEU B 1 123 ? -9.508 -29.641 -4.895 1 97.12 123 LEU B CA 1
ATOM 3260 C C . LEU B 1 123 ? -10.422 -30.719 -5.453 1 97.12 123 LEU B C 1
ATOM 3262 O O . LEU B 1 123 ? -10.641 -30.797 -6.668 1 97.12 123 LEU B O 1
ATOM 3266 N N . GLU B 1 124 ? -10.977 -31.484 -4.629 1 92.38 124 GLU B N 1
ATOM 3267 C CA . GLU B 1 124 ? -12.016 -32.438 -4.984 1 92.38 124 GLU B CA 1
ATOM 3268 C C . GLU B 1 124 ? -11.57 -33.312 -6.148 1 92.38 124 GLU B C 1
ATOM 3270 O O . GLU B 1 124 ? -12.297 -33.469 -7.133 1 92.38 124 GLU B O 1
ATOM 3275 N N . GLY B 1 125 ? -10.375 -33.875 -6.129 1 94.88 125 GLY B N 1
ATOM 3276 C CA . GLY B 1 125 ? -9.891 -34.812 -7.113 1 94.88 125 GLY B CA 1
ATOM 3277 C C . GLY B 1 125 ? -9.367 -34.156 -8.375 1 94.88 125 GLY B C 1
ATOM 3278 O O . GLY B 1 125 ? -8.828 -34.844 -9.258 1 94.88 125 GLY B O 1
ATOM 3279 N N . ARG B 1 126 ? -9.484 -32.875 -8.477 1 97.81 126 ARG B N 1
ATOM 3280 C CA . ARG B 1 126 ? -8.961 -32.125 -9.625 1 97.81 126 ARG B CA 1
ATOM 3281 C C . ARG B 1 126 ? -7.449 -31.953 -9.516 1 97.81 126 ARG B C 1
ATOM 3283 O O . ARG B 1 126 ? -6.883 -32.062 -8.422 1 97.81 126 ARG B O 1
ATOM 3290 N N . LEU B 1 127 ? -6.836 -31.719 -10.633 1 98.44 127 LEU B N 1
ATOM 3291 C CA . LEU B 1 127 ? -5.383 -31.594 -10.672 1 98.44 127 LEU B CA 1
ATOM 3292 C C . LEU B 1 127 ? -4.934 -30.234 -10.164 1 98.44 127 LEU B C 1
ATOM 3294 O O . LEU B 1 127 ? -3.934 -30.125 -9.453 1 98.44 127 LEU B O 1
ATOM 3298 N N . PHE B 1 128 ? -5.727 -29.219 -10.578 1 98.5 128 PHE B N 1
ATOM 3299 C CA . PHE B 1 128 ? -5.359 -27.844 -10.273 1 98.5 128 PHE B CA 1
ATOM 3300 C C . PHE B 1 128 ? -6.586 -27.031 -9.859 1 98.5 128 PHE B C 1
ATOM 3302 O O . PHE B 1 128 ? -7.723 -27.453 -10.086 1 98.5 128 PHE B O 1
ATOM 3309 N N . ALA B 1 129 ? -6.383 -25.969 -9.18 1 98.75 129 ALA B N 1
ATOM 3310 C CA . ALA B 1 129 ? -7.281 -24.828 -9.141 1 98.75 129 ALA B CA 1
ATOM 3311 C C . ALA B 1 129 ? -6.613 -23.578 -9.727 1 98.75 129 ALA B C 1
ATOM 3313 O O . ALA B 1 129 ? -5.43 -23.328 -9.477 1 98.75 129 ALA B O 1
ATOM 3314 N N . ALA B 1 130 ? -7.312 -22.906 -10.57 1 98.31 130 ALA B N 1
ATOM 3315 C CA . ALA B 1 130 ? -6.773 -21.75 -11.266 1 98.31 130 ALA B CA 1
ATOM 3316 C C . ALA B 1 130 ? -7.891 -20.797 -11.695 1 98.31 130 ALA B C 1
ATOM 3318 O O . ALA B 1 130 ? -9.062 -21.188 -11.711 1 98.31 130 ALA B O 1
ATOM 3319 N N . ALA B 1 131 ? -7.496 -19.594 -12.008 1 97.56 131 ALA B N 1
ATOM 3320 C CA . ALA B 1 131 ? -8.477 -18.594 -12.422 1 97.56 131 ALA B CA 1
ATOM 3321 C C . ALA B 1 131 ? -8.391 -18.328 -13.922 1 97.56 131 ALA B C 1
ATOM 3323 O O . ALA B 1 131 ? -7.293 -18.297 -14.492 1 97.56 131 ALA B O 1
ATOM 3324 N N . ALA B 1 132 ? -9.562 -18.219 -14.523 1 93.94 132 ALA B N 1
ATOM 3325 C CA . ALA B 1 132 ? -9.672 -17.688 -15.883 1 93.94 132 ALA B CA 1
ATOM 3326 C C . ALA B 1 132 ? -10.125 -16.219 -15.859 1 93.94 132 ALA B C 1
ATOM 3328 O O . ALA B 1 132 ? -11.055 -15.867 -15.141 1 93.94 132 ALA B O 1
ATOM 3329 N N . HIS B 1 133 ? -9.352 -15.375 -16.578 1 86.25 133 HIS B N 1
ATOM 3330 C CA . HIS B 1 133 ? -9.656 -13.945 -16.531 1 86.25 133 HIS B CA 1
ATOM 3331 C C . HIS B 1 133 ? -10.906 -13.617 -17.344 1 86.25 133 HIS B C 1
ATOM 3333 O O . HIS B 1 133 ? -11.117 -14.18 -18.422 1 86.25 133 HIS B O 1
ATOM 3339 N N . ILE B 1 134 ? -11.742 -12.812 -16.672 1 68.06 134 ILE B N 1
ATOM 3340 C CA . ILE B 1 134 ? -13.008 -12.391 -17.281 1 68.06 134 ILE B CA 1
ATOM 3341 C C . ILE B 1 134 ? -12.789 -11.141 -18.125 1 68.06 134 ILE B C 1
ATOM 3343 O O . ILE B 1 134 ? -11.727 -10.516 -18.062 1 68.06 134 ILE B O 1
ATOM 3347 N N . GLY B 1 135 ? -13.836 -10.719 -19.188 1 62.88 135 GLY B N 1
ATOM 3348 C CA . GLY B 1 135 ? -13.891 -9.508 -20 1 62.88 135 GLY B CA 1
ATOM 3349 C C . GLY B 1 135 ? -13.086 -9.617 -21.281 1 62.88 135 GLY B C 1
ATOM 3350 O O . GLY B 1 135 ? -13.195 -10.609 -22.016 1 62.88 135 GLY B O 1
ATOM 3351 N N . ARG B 1 136 ? -12.266 -8.523 -21.641 1 52.88 136 ARG B N 1
ATOM 3352 C CA . ARG B 1 136 ? -11.43 -8.641 -22.828 1 52.88 136 ARG B CA 1
ATOM 3353 C C . ARG B 1 136 ? -10.617 -9.93 -22.812 1 52.88 136 ARG B C 1
ATOM 3355 O O . ARG B 1 136 ? -10.406 -10.555 -23.859 1 52.88 136 ARG B O 1
ATOM 3362 N N . ALA B 1 137 ? -10.352 -10.258 -21.547 1 55.28 137 ALA B N 1
ATOM 3363 C CA . ALA B 1 137 ? -9.68 -11.539 -21.344 1 55.28 137 ALA B CA 1
ATOM 3364 C C . ALA B 1 137 ? -10.578 -12.703 -21.75 1 55.28 137 ALA B C 1
ATOM 3366 O O . ALA B 1 137 ? -10.094 -13.719 -22.25 1 55.28 137 ALA B O 1
ATOM 3367 N N . GLU B 1 138 ? -11.82 -12.281 -21.828 1 63.91 138 GLU B N 1
ATOM 3368 C CA . GLU B 1 138 ? -12.75 -13.32 -22.266 1 63.91 138 GLU B CA 1
ATOM 3369 C C . GLU B 1 138 ? -12.641 -13.555 -23.766 1 63.91 138 GLU B C 1
ATOM 3371 O O . GLU B 1 138 ? -12.672 -14.695 -24.234 1 63.91 138 GLU B O 1
ATOM 3376 N N . LEU B 1 139 ? -12.539 -12.391 -24.484 1 66.88 139 LEU B N 1
ATOM 3377 C CA . LEU B 1 139 ? -12.352 -12.562 -25.922 1 66.88 139 LEU B CA 1
ATOM 3378 C C . LEU B 1 139 ? -11.062 -13.328 -26.219 1 66.88 139 LEU B C 1
ATOM 3380 O O . LEU B 1 139 ? -11.062 -14.242 -27.047 1 66.88 139 LEU B O 1
ATOM 3384 N N . ALA B 1 140 ? -10.117 -12.914 -25.516 1 73.56 140 ALA B N 1
ATOM 3385 C CA . ALA B 1 140 ? -8.852 -13.633 -25.688 1 73.56 140 ALA B CA 1
ATOM 3386 C C . ALA B 1 140 ? -8.992 -15.086 -25.25 1 73.56 140 ALA B C 1
ATOM 3388 O O . ALA B 1 140 ? -8.438 -15.984 -25.891 1 73.56 140 ALA B O 1
ATOM 3389 N N . GLY B 1 141 ? -9.789 -15.242 -24.281 1 77.75 141 GLY B N 1
ATOM 3390 C CA . GLY B 1 141 ? -10.055 -16.594 -23.812 1 77.75 141 GLY B CA 1
ATOM 3391 C C . GLY B 1 141 ? -10.758 -17.453 -24.844 1 77.75 141 GLY B C 1
ATOM 3392 O O . GLY B 1 141 ? -10.391 -18.609 -25.047 1 77.75 141 GLY B O 1
ATOM 3393 N N . ASN B 1 142 ? -11.703 -16.859 -25.484 1 79.81 142 ASN B N 1
ATOM 3394 C CA . ASN B 1 142 ? -12.438 -17.578 -26.516 1 79.81 142 ASN B CA 1
ATOM 3395 C C . ASN B 1 142 ? -11.539 -17.938 -27.703 1 79.81 142 ASN B C 1
ATOM 3397 O O . ASN B 1 142 ? -11.609 -19.047 -28.234 1 79.81 142 ASN B O 1
ATOM 3401 N N . VAL B 1 143 ? -10.766 -17.016 -28.047 1 81.5 143 VAL B N 1
ATOM 3402 C CA . VAL B 1 143 ? -9.836 -17.25 -29.156 1 81.5 143 VAL B CA 1
ATOM 3403 C C . VAL B 1 143 ? -8.859 -18.359 -28.781 1 81.5 143 VAL B C 1
ATOM 3405 O O . VAL B 1 143 ? -8.57 -19.234 -29.609 1 81.5 143 VAL B O 1
ATOM 3408 N N . ASN B 1 144 ? -8.469 -18.312 -27.594 1 83 144 ASN B N 1
ATOM 3409 C CA . ASN B 1 144 ? -7.535 -19.328 -27.109 1 83 144 ASN B CA 1
ATOM 3410 C C . ASN B 1 144 ? -8.195 -20.703 -27.031 1 83 144 ASN B C 1
ATOM 3412 O O . ASN B 1 144 ? -7.59 -21.703 -27.391 1 83 144 ASN B O 1
ATOM 3416 N N . ARG B 1 145 ? -9.375 -20.719 -26.656 1 81.94 145 ARG B N 1
ATOM 3417 C CA . ARG B 1 145 ? -10.102 -21.984 -26.562 1 81.94 145 ARG B CA 1
ATOM 3418 C C . ARG B 1 145 ? -10.273 -22.609 -27.938 1 81.94 145 ARG B C 1
ATOM 3420 O O . ARG B 1 145 ? -10.078 -23.812 -28.109 1 81.94 145 ARG B O 1
ATOM 3427 N N . LEU B 1 146 ? -10.602 -21.812 -28.844 1 80.62 146 LEU B N 1
ATOM 3428 C CA . LEU B 1 146 ? -10.766 -22.281 -30.219 1 80.62 146 LEU B CA 1
ATOM 3429 C C . LEU B 1 146 ? -9.438 -22.781 -30.781 1 80.62 146 LEU B C 1
ATOM 3431 O O . LEU B 1 146 ? -9.375 -23.859 -31.391 1 80.62 146 LEU B O 1
ATOM 3435 N N . ARG B 1 147 ? -8.484 -22.016 -30.5 1 82.38 147 ARG B N 1
ATOM 3436 C CA . ARG B 1 147 ? -7.145 -22.344 -30.969 1 82.38 147 ARG B CA 1
ATOM 3437 C C . ARG B 1 147 ? -6.676 -23.672 -30.406 1 82.38 147 ARG B C 1
ATOM 3439 O O . ARG B 1 147 ? -6.023 -24.453 -31.094 1 82.38 147 ARG B O 1
ATOM 3446 N N . LEU B 1 148 ? -7.098 -23.953 -29.188 1 84.19 148 LEU B N 1
ATOM 3447 C CA . LEU B 1 148 ? -6.605 -25.141 -28.484 1 84.19 148 LEU B CA 1
ATOM 3448 C C . LEU B 1 148 ? -7.609 -26.281 -28.578 1 84.19 148 LEU B C 1
ATOM 3450 O O . LEU B 1 148 ? -7.316 -27.406 -28.156 1 84.19 148 LEU B O 1
ATOM 3454 N N . GLY B 1 149 ? -8.742 -25.969 -29.109 1 82.38 149 GLY B N 1
ATOM 3455 C CA . GLY B 1 149 ? -9.766 -26.984 -29.281 1 82.38 149 GLY B CA 1
ATOM 3456 C C . GLY B 1 149 ? -10.336 -27.484 -27.953 1 82.38 149 GLY B C 1
ATOM 3457 O O . GLY B 1 149 ? -10.555 -28.672 -27.781 1 82.38 149 GLY B O 1
ATOM 3458 N N . THR B 1 150 ? -10.406 -26.516 -27.016 1 82 150 THR B N 1
ATOM 3459 C CA . THR B 1 150 ? -10.93 -26.891 -25.703 1 82 150 THR B CA 1
ATOM 3460 C C . THR B 1 150 ? -12.219 -26.125 -25.406 1 82 150 THR B C 1
ATOM 3462 O O . THR B 1 150 ? -12.461 -25.062 -25.969 1 82 150 THR B O 1
ATOM 3465 N N . LYS B 1 151 ? -13.078 -26.781 -24.516 1 84.62 151 LYS B N 1
ATOM 3466 C CA . LYS B 1 151 ? -14.336 -26.156 -24.109 1 84.62 151 LYS B CA 1
ATOM 3467 C C . LYS B 1 151 ? -14.211 -25.531 -22.719 1 84.62 151 LYS B C 1
ATOM 3469 O O . LYS B 1 151 ? -15.07 -24.75 -22.312 1 84.62 151 LYS B O 1
ATOM 3474 N N . ALA B 1 152 ? -13.156 -25.875 -22.078 1 86.75 152 ALA B N 1
ATOM 3475 C CA . ALA B 1 152 ? -12.906 -25.312 -20.734 1 86.75 152 ALA B CA 1
ATOM 3476 C C . ALA B 1 152 ? -12.477 -23.859 -20.828 1 86.75 152 ALA B C 1
ATOM 3478 O O . ALA B 1 152 ? -12 -23.406 -21.875 1 86.75 152 ALA B O 1
ATOM 3479 N N . PRO B 1 153 ? -12.766 -23.109 -19.766 1 90.06 153 PRO B N 1
ATOM 3480 C CA . PRO B 1 153 ? -12.211 -21.766 -19.734 1 90.06 153 PRO B CA 1
ATOM 3481 C C . PRO B 1 153 ? -10.695 -21.75 -19.906 1 90.06 153 PRO B C 1
ATOM 3483 O O . PRO B 1 153 ? -10.023 -22.75 -19.656 1 90.06 153 PRO B O 1
ATOM 3486 N N . TYR B 1 154 ? -10.164 -20.703 -20.406 1 94.12 154 TYR B N 1
ATOM 3487 C CA . TYR B 1 154 ? -8.719 -20.547 -20.531 1 94.12 154 TYR B CA 1
ATOM 3488 C C . TYR B 1 154 ? -8.109 -20 -19.25 1 94.12 154 TYR B C 1
ATOM 3490 O O . TYR B 1 154 ? -8.195 -18.812 -18.969 1 94.12 154 TYR B O 1
ATOM 3498 N N . TYR B 1 155 ? -7.469 -20.875 -18.5 1 96.19 155 TYR B N 1
ATOM 3499 C CA . TYR B 1 155 ? -6.973 -20.562 -17.172 1 96.19 155 TYR B CA 1
ATOM 3500 C C . TYR B 1 155 ? -5.57 -19.969 -17.234 1 96.19 155 TYR B C 1
ATOM 3502 O O . TYR B 1 155 ? -4.754 -20.375 -18.062 1 96.19 155 TYR B O 1
ATOM 3510 N N . ASN B 1 156 ? -5.324 -18.969 -16.391 1 96 156 ASN B N 1
ATOM 3511 C CA . ASN B 1 156 ? -3.992 -18.391 -16.203 1 96 156 ASN B CA 1
ATOM 3512 C C . ASN B 1 156 ? -3.127 -19.297 -15.32 1 96 156 ASN B C 1
ATOM 3514 O O . ASN B 1 156 ? -3.596 -19.812 -14.312 1 96 156 ASN B O 1
ATOM 3518 N N . SER B 1 157 ? -1.932 -19.469 -15.695 1 96.38 157 SER B N 1
ATOM 3519 C CA . SER B 1 157 ? -1.084 -20.453 -15.023 1 96.38 157 SER B CA 1
ATOM 3520 C C . SER B 1 157 ? -0.194 -19.781 -13.977 1 96.38 157 SER B C 1
ATOM 3522 O O . SER B 1 157 ? 0.739 -20.406 -13.461 1 96.38 157 SER B O 1
ATOM 3524 N N . GLY B 1 158 ? -0.449 -18.516 -13.617 1 97.19 158 GLY B N 1
ATOM 3525 C CA . GLY B 1 158 ? 0.442 -17.781 -12.719 1 97.19 158 GLY B CA 1
ATOM 352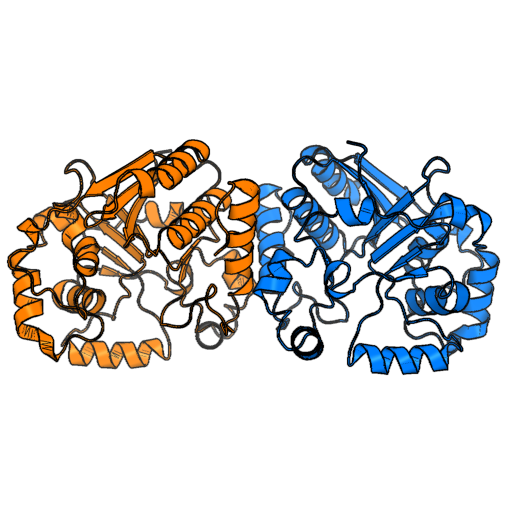6 C C . GLY B 1 158 ? 0.116 -18 -11.258 1 97.19 158 GLY B C 1
ATOM 3527 O O . GLY B 1 158 ? 0.929 -17.688 -10.383 1 97.19 158 GLY B O 1
ATOM 3528 N N . VAL B 1 159 ? -1.087 -18.453 -10.992 1 98.62 159 VAL B N 1
ATOM 3529 C CA . VAL B 1 159 ? -1.521 -18.891 -9.672 1 98.62 159 VAL B CA 1
ATOM 3530 C C . VAL B 1 159 ? -2.205 -20.25 -9.766 1 98.62 159 VAL B C 1
ATOM 3532 O O . VAL B 1 159 ? -3.293 -20.359 -10.336 1 98.62 159 VAL B O 1
ATOM 3535 N N . LEU B 1 160 ? -1.567 -21.281 -9.219 1 98.69 160 LEU B N 1
ATOM 3536 C CA . LEU B 1 160 ? -2.086 -22.641 -9.297 1 98.69 160 LEU B CA 1
ATOM 3537 C C . LEU B 1 160 ? -2.059 -23.312 -7.934 1 98.69 160 LEU B C 1
ATOM 3539 O O . LEU B 1 160 ? -1.002 -23.406 -7.305 1 98.69 160 LEU B O 1
ATOM 3543 N N . LEU B 1 161 ? -3.201 -23.641 -7.434 1 98.88 161 LEU B N 1
ATOM 3544 C CA . LEU B 1 161 ? -3.215 -24.641 -6.383 1 98.88 161 LEU B CA 1
ATOM 3545 C C . LEU B 1 161 ? -3.086 -26.047 -6.969 1 98.88 161 LEU B C 1
ATOM 3547 O O . LEU B 1 161 ? -3.926 -26.469 -7.77 1 98.88 161 LEU B O 1
ATOM 3551 N N . ILE B 1 162 ? -2.053 -26.797 -6.613 1 98.75 162 ILE B N 1
ATOM 3552 C CA . ILE B 1 162 ? -1.696 -28.031 -7.316 1 98.75 162 ILE B CA 1
ATOM 3553 C C . ILE B 1 162 ? -1.911 -29.234 -6.402 1 98.75 162 ILE B C 1
ATOM 3555 O O . ILE B 1 162 ? -1.356 -29.281 -5.301 1 98.75 162 ILE B O 1
ATOM 3559 N N . ASN B 1 163 ? -2.715 -30.125 -6.863 1 98.62 163 ASN B N 1
ATOM 3560 C CA . ASN B 1 163 ? -2.881 -31.438 -6.246 1 98.62 163 ASN B CA 1
ATOM 3561 C C . ASN B 1 163 ? -1.731 -32.375 -6.602 1 98.62 163 ASN B C 1
ATOM 3563 O O . ASN B 1 163 ? -1.877 -33.25 -7.473 1 98.62 163 ASN B O 1
ATOM 3567 N N . LEU B 1 164 ? -0.68 -32.281 -5.871 1 98.44 164 LEU B N 1
ATOM 3568 C CA . LEU B 1 164 ? 0.54 -33 -6.23 1 98.44 164 LEU B CA 1
ATOM 3569 C C . LEU B 1 164 ? 0.3 -34.5 -6.258 1 98.44 164 LEU B C 1
ATOM 3571 O O . LEU B 1 164 ? 0.817 -35.188 -7.133 1 98.44 164 LEU B O 1
ATOM 3575 N N . GLU B 1 165 ? -0.383 -34.969 -5.352 1 97.06 165 GLU B N 1
ATOM 3576 C CA . GLU B 1 165 ? -0.677 -36.406 -5.293 1 97.06 165 GLU B CA 1
ATOM 3577 C C . GLU B 1 165 ? -1.369 -36.875 -6.566 1 97.06 165 GLU B C 1
ATOM 3579 O O . GLU B 1 165 ? -0.924 -37.844 -7.203 1 97.06 165 GLU B O 1
ATOM 3584 N N . GLU B 1 166 ? -2.395 -36.219 -6.945 1 97.69 166 GLU B N 1
ATOM 3585 C CA . GLU B 1 166 ? -3.135 -36.594 -8.148 1 97.69 166 GLU B CA 1
ATOM 3586 C C . GLU B 1 166 ? -2.299 -36.375 -9.406 1 97.69 166 GLU B C 1
ATOM 3588 O O . GLU B 1 166 ? -2.383 -37.156 -10.359 1 97.69 166 GLU B O 1
ATOM 3593 N N . CYS B 1 167 ? -1.551 -35.312 -9.414 1 97.94 167 CYS B N 1
ATOM 3594 C CA . CYS B 1 167 ? -0.722 -34.969 -10.57 1 97.94 167 CYS B CA 1
ATOM 3595 C C . CYS B 1 167 ? 0.329 -36.062 -10.812 1 97.94 167 CYS B C 1
ATOM 3597 O O . CYS B 1 167 ? 0.646 -36.375 -11.969 1 97.94 167 CYS B O 1
ATOM 3599 N N . ARG B 1 168 ? 0.89 -36.594 -9.758 1 96.56 168 ARG B N 1
ATOM 3600 C CA . ARG B 1 168 ? 1.9 -37.656 -9.898 1 96.56 168 ARG B CA 1
ATOM 3601 C C . ARG B 1 168 ? 1.346 -38.844 -10.648 1 96.56 168 ARG B C 1
ATOM 3603 O O . ARG B 1 168 ? 2.07 -39.531 -11.398 1 96.56 168 ARG B O 1
ATOM 3610 N N . ASN B 1 169 ? 0.143 -39.031 -10.516 1 94.62 169 ASN B N 1
ATOM 3611 C CA . ASN B 1 169 ? -0.491 -40.188 -11.133 1 94.62 169 ASN B CA 1
ATOM 3612 C C . ASN B 1 169 ? -1.035 -39.875 -12.523 1 94.62 169 ASN B C 1
ATOM 3614 O O . ASN B 1 169 ? -1.194 -40.75 -13.359 1 94.62 169 ASN B O 1
ATOM 3618 N N . SER B 1 170 ? -1.26 -38.625 -12.742 1 96 170 SER B N 1
ATOM 3619 C CA . SER B 1 170 ? -2.068 -38.281 -13.906 1 96 170 SER B CA 1
ATOM 3620 C C . SER B 1 170 ? -1.239 -37.594 -14.969 1 96 170 SER B C 1
ATOM 3622 O O . SER B 1 170 ? -1.629 -37.531 -16.141 1 96 170 SER B O 1
ATOM 3624 N N . ILE B 1 171 ? -0.15 -37 -14.594 1 95 171 ILE B N 1
ATOM 3625 C CA . ILE B 1 171 ? 0.604 -36.156 -15.516 1 95 171 ILE B CA 1
ATOM 3626 C C . ILE B 1 171 ? 1.88 -36.875 -15.945 1 95 171 ILE B C 1
ATOM 3628 O O . ILE B 1 171 ? 2.623 -37.375 -15.109 1 95 171 ILE B O 1
ATOM 3632 N N . SER B 1 172 ? 2.033 -36.906 -17.234 1 91.31 172 SER B N 1
ATOM 3633 C CA . SER B 1 172 ? 3.221 -37.531 -17.844 1 91.31 172 SER B CA 1
ATOM 3634 C C . SER B 1 172 ? 4.074 -36.469 -18.547 1 91.31 172 SER B C 1
ATOM 3636 O O . SER B 1 172 ? 3.574 -35.719 -19.375 1 91.31 172 SER B O 1
ATOM 3638 N N . GLU B 1 173 ? 5.324 -36.469 -18.188 1 90.56 173 GLU B N 1
ATOM 3639 C CA . GLU B 1 173 ? 6.234 -35.531 -18.859 1 90.56 173 GLU B CA 1
ATOM 3640 C C . GLU B 1 173 ? 6.266 -35.781 -20.359 1 90.56 173 GLU B C 1
ATOM 3642 O O . GLU B 1 173 ? 6.324 -34.844 -21.156 1 90.56 173 GLU B O 1
ATOM 3647 N N . GLN B 1 174 ? 6.211 -37.031 -20.734 1 91.25 174 GLN B N 1
ATOM 3648 C CA . GLN B 1 174 ? 6.266 -37.406 -22.141 1 91.25 174 GLN B CA 1
ATOM 3649 C C . GLN B 1 174 ? 5.062 -36.844 -22.906 1 91.25 174 GLN B C 1
ATOM 3651 O O . GLN B 1 174 ? 5.191 -36.406 -24.047 1 91.25 174 GLN B O 1
ATOM 3656 N N . GLU B 1 175 ? 3.977 -36.938 -22.266 1 92.81 175 GLU B N 1
ATOM 3657 C CA . GLU B 1 175 ? 2.773 -36.375 -22.891 1 92.81 175 GLU B CA 1
ATOM 3658 C C . GLU B 1 175 ? 2.898 -34.875 -23.109 1 92.81 175 GLU B C 1
ATOM 3660 O O . GLU B 1 175 ? 2.529 -34.375 -24.172 1 92.81 175 GLU B O 1
ATOM 3665 N N . ILE B 1 176 ? 3.4 -34.188 -22.125 1 93 176 ILE B N 1
ATOM 3666 C CA . ILE B 1 176 ? 3.58 -32.75 -22.219 1 93 176 ILE B CA 1
ATOM 3667 C C . ILE B 1 176 ? 4.582 -32.406 -23.312 1 93 176 ILE B C 1
ATOM 3669 O O . ILE B 1 176 ? 4.32 -31.547 -24.156 1 93 176 ILE B O 1
ATOM 3673 N N . PHE B 1 177 ? 5.672 -33.125 -23.375 1 91.44 177 PHE B N 1
ATOM 3674 C CA . PHE B 1 177 ? 6.711 -32.875 -24.359 1 91.44 177 PHE B CA 1
ATOM 3675 C C . PHE B 1 177 ? 6.188 -33.125 -25.766 1 91.44 177 PHE B C 1
ATOM 3677 O O . PHE B 1 177 ? 6.43 -32.344 -26.688 1 91.44 177 PHE B O 1
ATOM 3684 N N . ARG B 1 178 ? 5.473 -34.188 -25.922 1 92.56 178 ARG B N 1
ATOM 3685 C CA . ARG B 1 178 ? 4.902 -34.531 -27.219 1 92.56 178 ARG B CA 1
ATOM 3686 C C . ARG B 1 178 ? 3.93 -33.469 -27.688 1 92.56 178 ARG B C 1
ATOM 3688 O O . ARG B 1 178 ? 3.957 -33.062 -28.859 1 92.56 178 ARG B O 1
ATOM 3695 N N . TYR B 1 179 ? 3.104 -33.031 -26.781 1 92.44 179 TYR B N 1
ATOM 3696 C CA . TYR B 1 179 ? 2.135 -32 -27.125 1 92.44 179 TYR B CA 1
ATOM 3697 C C . TYR B 1 179 ? 2.838 -30.734 -27.594 1 92.44 179 TYR B C 1
ATOM 3699 O O . TYR B 1 179 ? 2.455 -30.141 -28.609 1 92.44 179 TYR B O 1
ATOM 3707 N N . VAL B 1 180 ? 3.838 -30.266 -26.828 1 91.69 180 VAL B N 1
ATOM 3708 C CA . VAL B 1 180 ? 4.57 -29.047 -27.156 1 91.69 180 VAL B CA 1
ATOM 3709 C C . VAL B 1 180 ? 5.234 -29.203 -28.531 1 91.69 180 VAL B C 1
ATOM 3711 O O . VAL B 1 180 ? 5.207 -28.266 -29.344 1 91.69 180 VAL B O 1
ATOM 3714 N N . GLU B 1 181 ? 5.73 -30.359 -28.766 1 89.56 181 GLU B N 1
ATOM 3715 C CA . GLU B 1 181 ? 6.398 -30.609 -30.047 1 89.56 181 GLU B CA 1
ATOM 3716 C C . GLU B 1 181 ? 5.406 -30.578 -31.203 1 89.56 181 GLU B C 1
ATOM 3718 O O . GLU B 1 181 ? 5.676 -29.984 -32.25 1 89.56 181 GLU B O 1
ATOM 3723 N N . GLU B 1 182 ? 4.344 -31.141 -31.016 1 92 182 GLU B N 1
ATOM 3724 C CA . GLU B 1 182 ? 3.344 -31.281 -32.062 1 92 182 GLU B CA 1
ATOM 3725 C C . GLU B 1 182 ? 2.641 -29.953 -32.344 1 92 182 GLU B C 1
ATOM 3727 O O . GLU B 1 182 ? 2.182 -29.703 -33.469 1 92 182 GLU B O 1
ATOM 3732 N N . HIS B 1 183 ? 2.625 -29.141 -31.359 1 90.06 183 HIS B N 1
ATOM 3733 C CA . HIS B 1 183 ? 1.836 -27.922 -31.484 1 90.06 183 HIS B CA 1
ATOM 3734 C C . HIS B 1 183 ? 2.717 -26.672 -31.375 1 90.06 183 HIS B C 1
ATOM 3736 O O . HIS B 1 183 ? 2.236 -25.594 -31 1 90.06 183 HIS B O 1
ATOM 3742 N N . LYS B 1 184 ? 3.938 -26.781 -31.641 1 86 184 LYS B N 1
ATOM 3743 C CA . LYS B 1 184 ? 4.934 -25.734 -31.453 1 86 184 LYS B CA 1
ATOM 3744 C C . LYS B 1 184 ? 4.523 -24.453 -32.156 1 86 184 LYS B C 1
ATOM 3746 O O . LYS B 1 184 ? 4.742 -23.359 -31.625 1 86 184 LYS B O 1
ATOM 3751 N N . LYS B 1 185 ? 3.887 -24.469 -33.281 1 83.94 185 LYS B N 1
ATOM 3752 C CA . LYS B 1 185 ? 3.537 -23.297 -34.094 1 83.94 185 LYS B CA 1
ATOM 3753 C C . LYS B 1 185 ? 2.27 -22.625 -33.562 1 83.94 185 LYS B C 1
ATOM 3755 O O . LYS B 1 185 ? 1.988 -21.469 -33.875 1 83.94 185 LYS B O 1
ATOM 3760 N N . GLU B 1 186 ? 1.593 -23.328 -32.719 1 85.88 186 GLU B N 1
ATOM 3761 C CA . GLU B 1 186 ? 0.292 -22.859 -32.25 1 85.88 186 GLU B CA 1
ATOM 3762 C C . GLU B 1 186 ? 0.387 -22.266 -30.844 1 85.88 186 GLU B C 1
ATOM 3764 O O . GLU B 1 186 ? -0.526 -21.562 -30.391 1 85.88 186 GLU B O 1
ATOM 3769 N N . LEU B 1 187 ? 1.487 -22.531 -30.203 1 86.88 187 LEU B N 1
ATOM 3770 C CA . LEU B 1 187 ? 1.599 -22.109 -28.812 1 86.88 187 LEU B CA 1
ATOM 3771 C C . LEU B 1 187 ? 1.971 -20.625 -28.719 1 86.88 187 LEU B C 1
ATOM 3773 O O . LEU B 1 187 ? 2.953 -20.203 -29.328 1 86.88 187 LEU B O 1
ATOM 3777 N N . VAL B 1 188 ? 1.161 -19.812 -28.047 1 85.44 188 VAL B N 1
ATOM 3778 C CA . VAL B 1 188 ? 1.395 -18.391 -27.844 1 85.44 188 VAL B CA 1
ATOM 3779 C C . VAL B 1 188 ? 1.948 -18.156 -26.438 1 85.44 188 VAL B C 1
ATOM 3781 O O . VAL B 1 188 ? 2.984 -17.5 -26.281 1 85.44 188 VAL B O 1
ATOM 3784 N N . LEU B 1 189 ? 1.269 -18.656 -25.438 1 88.5 189 LEU B N 1
ATOM 3785 C CA . LEU B 1 189 ? 1.725 -18.75 -24.047 1 88.5 189 LEU B CA 1
ATOM 3786 C C . LEU B 1 189 ? 1.906 -20.203 -23.641 1 88.5 189 LEU B C 1
ATOM 3788 O O . LEU B 1 189 ? 0.984 -20.812 -23.094 1 88.5 189 LEU B O 1
ATOM 3792 N N . PRO B 1 190 ? 3.029 -20.688 -23.859 1 88.12 190 PRO B N 1
ATOM 3793 C CA . PRO B 1 190 ? 3.229 -22.141 -23.859 1 88.12 190 PRO B CA 1
ATOM 3794 C C . PRO B 1 190 ? 2.771 -22.797 -22.547 1 88.12 190 PRO B C 1
ATOM 3796 O O . PRO B 1 190 ? 2.068 -23.797 -22.578 1 88.12 190 PRO B O 1
ATOM 3799 N N . ASP B 1 191 ? 3.178 -22.156 -21.375 1 89.88 191 ASP B N 1
ATOM 3800 C CA . ASP B 1 191 ? 2.797 -22.797 -20.109 1 89.88 191 ASP B CA 1
ATOM 3801 C C . ASP B 1 191 ? 1.278 -22.812 -19.953 1 89.88 191 ASP B C 1
ATOM 3803 O O . ASP B 1 191 ? 0.702 -23.859 -19.625 1 89.88 191 ASP B O 1
ATOM 3807 N N . GLN B 1 192 ? 0.649 -21.766 -20.281 1 92.5 192 GLN B N 1
ATOM 3808 C CA . GLN B 1 192 ? -0.8 -21.656 -20.156 1 92.5 192 GLN B CA 1
ATOM 3809 C C . GLN B 1 192 ? -1.505 -22.516 -21.219 1 92.5 192 GLN B C 1
ATOM 3811 O O . GLN B 1 192 ? -2.518 -23.156 -20.922 1 92.5 192 GLN B O 1
ATOM 3816 N N . ASP B 1 193 ? -0.961 -22.453 -22.422 1 92.62 193 ASP B N 1
ATOM 3817 C CA . ASP B 1 193 ? -1.56 -23.219 -23.516 1 92.62 193 ASP B CA 1
ATOM 3818 C C . ASP B 1 193 ? -1.53 -24.703 -23.219 1 92.62 193 ASP B C 1
ATOM 3820 O O . ASP B 1 193 ? -2.539 -25.406 -23.375 1 92.62 193 ASP B O 1
ATOM 3824 N N . VAL B 1 194 ? -0.431 -25.203 -22.781 1 93.38 194 VAL B N 1
ATOM 3825 C CA . VAL B 1 194 ? -0.283 -26.625 -22.484 1 93.38 194 VAL B CA 1
ATOM 3826 C C . VAL B 1 194 ? -1.178 -27.016 -21.312 1 93.38 194 VAL B C 1
ATOM 3828 O O . VAL B 1 194 ? -1.88 -28.031 -21.359 1 93.38 194 VAL B O 1
ATOM 3831 N N . LEU B 1 195 ? -1.181 -26.172 -20.266 1 95.44 195 LEU B N 1
ATOM 3832 C CA . LEU B 1 195 ? -2.039 -26.391 -19.109 1 95.44 195 LEU B CA 1
ATOM 3833 C C . LEU B 1 195 ? -3.494 -26.562 -19.531 1 95.44 195 LEU B C 1
ATOM 3835 O O . LEU B 1 195 ? -4.156 -27.516 -19.141 1 95.44 195 LEU B O 1
ATOM 3839 N N . ASN B 1 196 ? -3.986 -25.656 -20.344 1 95 196 ASN B N 1
ATOM 3840 C CA . ASN B 1 196 ? -5.395 -25.641 -20.719 1 95 196 ASN B CA 1
ATOM 3841 C C . ASN B 1 196 ? -5.723 -26.75 -21.719 1 95 196 ASN B C 1
ATOM 3843 O O . ASN B 1 196 ? -6.777 -27.375 -21.625 1 95 196 ASN B O 1
ATOM 3847 N N . ALA B 1 197 ? -4.844 -27.016 -22.656 1 94.19 197 ALA B N 1
ATOM 3848 C CA . ALA B 1 197 ? -5.086 -28.016 -23.688 1 94.19 197 ALA B CA 1
ATOM 3849 C C . ALA B 1 197 ? -5.145 -29.422 -23.078 1 94.19 197 ALA B C 1
ATOM 3851 O O . ALA B 1 197 ? -6.004 -30.219 -23.438 1 94.19 197 ALA B O 1
ATOM 3852 N N . LEU B 1 198 ? -4.289 -29.656 -22.188 1 95.38 198 LEU B N 1
ATOM 3853 C CA . LEU B 1 198 ? -4.145 -31.031 -21.688 1 95.38 198 LEU B CA 1
ATOM 3854 C C . LEU B 1 198 ? -4.969 -31.234 -20.422 1 95.38 198 LEU B C 1
ATOM 3856 O O . LEU B 1 198 ? -5.457 -32.344 -20.172 1 95.38 198 LEU B O 1
ATOM 3860 N N . TYR B 1 199 ? -5.137 -30.172 -19.641 1 96.25 199 TYR B N 1
ATOM 3861 C CA . TYR B 1 199 ? -5.648 -30.422 -18.297 1 96.25 199 TYR B CA 1
ATOM 3862 C C . TYR B 1 199 ? -6.773 -29.453 -17.938 1 96.25 199 TYR B C 1
ATOM 3864 O O . TYR B 1 199 ? -7.23 -29.422 -16.797 1 96.25 199 TYR B O 1
ATOM 3872 N N . GLY B 1 200 ? -7.25 -28.688 -18.844 1 95.62 200 GLY B N 1
ATOM 3873 C CA . GLY B 1 200 ? -8.273 -27.688 -18.594 1 95.62 200 GLY B CA 1
ATOM 3874 C C . GLY B 1 200 ? -9.523 -28.25 -17.953 1 95.62 200 GLY B C 1
ATOM 3875 O O . GLY B 1 200 ? -10.148 -27.594 -17.125 1 95.62 200 GLY B O 1
ATOM 3876 N N . ASP B 1 201 ? -9.867 -29.469 -18.312 1 95.56 201 ASP B N 1
ATOM 3877 C CA . ASP B 1 201 ? -11.094 -30.094 -17.828 1 95.56 201 ASP B CA 1
ATOM 3878 C C . ASP B 1 201 ? -10.922 -30.625 -16.406 1 95.56 201 ASP B C 1
ATOM 3880 O O . ASP B 1 201 ? -11.891 -31.031 -15.766 1 95.56 201 ASP B O 1
ATOM 3884 N N . ARG B 1 202 ? -9.742 -30.531 -15.891 1 97.44 202 ARG B N 1
ATOM 3885 C CA . ARG B 1 202 ? -9.445 -31.016 -14.547 1 97.44 202 ARG B CA 1
ATOM 3886 C C . ARG B 1 202 ? -9 -29.859 -13.641 1 97.44 202 ARG B C 1
ATOM 3888 O O . ARG B 1 202 ? -8.195 -30.062 -12.727 1 97.44 202 ARG B O 1
ATOM 3895 N N . ILE B 1 203 ? -9.5 -28.672 -13.938 1 97.75 203 ILE B N 1
ATOM 3896 C CA . ILE B 1 203 ? -9.172 -27.484 -13.148 1 97.75 203 ILE B CA 1
ATOM 3897 C C . ILE B 1 203 ? -10.422 -27 -12.414 1 97.75 203 ILE B C 1
ATOM 3899 O O . ILE B 1 203 ? -11.5 -26.891 -13.008 1 97.75 203 ILE B O 1
ATOM 3903 N N . LEU B 1 204 ? -10.273 -26.844 -11.133 1 98 204 LEU B N 1
ATOM 3904 C CA . LEU B 1 204 ? -11.289 -26.141 -10.344 1 98 204 LEU B CA 1
ATOM 3905 C C . LEU B 1 204 ? -11.219 -24.641 -10.57 1 98 204 LEU B C 1
ATOM 3907 O O . LEU B 1 204 ? -10.188 -24.016 -10.297 1 98 204 LEU B O 1
ATOM 3911 N N . PRO B 1 205 ? -12.281 -24.062 -11.102 1 96.81 205 PRO B N 1
ATOM 3912 C CA . PRO B 1 205 ? -12.227 -22.625 -11.375 1 96.81 205 PRO B CA 1
ATOM 3913 C C . PRO B 1 205 ? -12.188 -21.781 -10.102 1 96.81 205 PRO B C 1
ATOM 3915 O O . PRO B 1 205 ? -12.93 -22.047 -9.148 1 96.81 205 PRO B O 1
ATOM 3918 N N . LEU B 1 206 ? -11.281 -20.828 -10.07 1 97.88 206 LEU B N 1
ATOM 3919 C CA . LEU B 1 206 ? -11.188 -19.828 -9.016 1 97.88 206 LEU B CA 1
ATOM 3920 C C . LEU B 1 206 ? -11.75 -18.484 -9.477 1 97.88 206 LEU B C 1
ATOM 3922 O O . LEU B 1 206 ? -11.719 -18.172 -10.664 1 97.88 206 LEU B O 1
ATOM 3926 N N . ASP B 1 207 ? -12.25 -17.734 -8.57 1 97.44 207 ASP B N 1
ATOM 3927 C CA . ASP B 1 207 ? -12.641 -16.359 -8.844 1 97.44 207 ASP B CA 1
ATOM 3928 C C . ASP B 1 207 ? -11.422 -15.477 -9.117 1 97.44 207 ASP B C 1
ATOM 3930 O O . ASP B 1 207 ? -10.641 -15.195 -8.211 1 97.44 207 ASP B O 1
ATOM 3934 N N . ASP B 1 208 ? -11.297 -15.023 -10.344 1 97.5 208 ASP B N 1
ATOM 3935 C CA . ASP B 1 208 ? -10.094 -14.281 -10.711 1 97.5 208 ASP B CA 1
ATOM 3936 C C . ASP B 1 208 ? -10.031 -12.938 -9.992 1 97.5 208 ASP B C 1
ATOM 3938 O O . ASP B 1 208 ? -8.945 -12.422 -9.727 1 97.5 208 ASP B O 1
ATOM 3942 N N . ALA B 1 209 ? -11.125 -12.375 -9.602 1 97.88 209 ALA B N 1
ATOM 3943 C CA . ALA B 1 209 ? -11.148 -11.094 -8.898 1 97.88 209 ALA B CA 1
ATOM 3944 C C . ALA B 1 209 ? -10.547 -11.219 -7.504 1 97.88 209 ALA B C 1
ATOM 3946 O O . ALA B 1 209 ? -10.078 -10.227 -6.934 1 97.88 209 ALA B O 1
ATOM 3947 N N . ILE B 1 210 ? -10.531 -12.438 -6.98 1 98.56 210 ILE B N 1
ATOM 3948 C CA . ILE B 1 210 ? -10.023 -12.656 -5.629 1 98.56 210 ILE B CA 1
ATOM 3949 C C . ILE B 1 210 ? -8.617 -13.242 -5.699 1 98.56 210 ILE B C 1
ATOM 3951 O O . ILE B 1 210 ? -7.699 -12.742 -5.039 1 98.56 210 ILE B O 1
ATOM 3955 N N . TRP B 1 211 ? -8.383 -14.227 -6.582 1 98.75 211 TRP B N 1
ATOM 3956 C CA . TRP B 1 211 ? -7.238 -15.102 -6.387 1 98.75 211 TRP B CA 1
ATOM 3957 C C . TRP B 1 211 ? -6.18 -14.867 -7.461 1 98.75 211 TRP B C 1
ATOM 3959 O O . TRP B 1 211 ? -5.055 -15.359 -7.352 1 98.75 211 TRP B O 1
ATOM 3969 N N . ASN B 1 212 ? -6.488 -14.195 -8.508 1 98.44 212 ASN B N 1
ATOM 3970 C CA . ASN B 1 212 ? -5.578 -13.898 -9.617 1 98.44 212 ASN B CA 1
ATOM 3971 C C . ASN B 1 212 ? -6.02 -12.664 -10.391 1 98.44 212 ASN B C 1
ATOM 3973 O O . ASN B 1 212 ? -6.195 -12.727 -11.609 1 98.44 212 ASN B O 1
ATOM 3977 N N . TYR B 1 213 ? -6.113 -11.547 -9.711 1 98.06 213 TYR B N 1
ATOM 3978 C CA . TYR B 1 213 ? -6.633 -10.305 -10.258 1 98.06 213 TYR B CA 1
ATOM 3979 C C . TYR B 1 213 ? -5.648 -9.703 -11.258 1 98.06 213 TYR B C 1
ATOM 3981 O O . TYR B 1 213 ? -4.516 -9.367 -10.898 1 98.06 213 TYR B O 1
ATOM 3989 N N . ASP B 1 214 ? -6.066 -9.594 -12.555 1 97.06 214 ASP B N 1
ATOM 3990 C CA . ASP B 1 214 ? -5.223 -8.938 -13.547 1 97.06 214 ASP B CA 1
ATOM 3991 C C . ASP B 1 214 ? -5.191 -7.426 -13.328 1 97.06 214 ASP B C 1
ATOM 3993 O O . ASP B 1 214 ? -6.141 -6.723 -13.672 1 97.06 214 ASP B O 1
ATOM 3997 N N . ALA B 1 215 ? -4.105 -6.887 -12.844 1 96.44 215 ALA B N 1
ATOM 3998 C CA . ALA B 1 215 ? -3.965 -5.512 -12.367 1 96.44 215 ALA B CA 1
ATOM 3999 C C . ALA B 1 215 ? -4.145 -4.516 -13.516 1 96.44 215 ALA B C 1
ATOM 4001 O O . ALA B 1 215 ? -4.348 -3.322 -13.281 1 96.44 215 ALA B O 1
ATOM 4002 N N . ARG B 1 216 ? -4.191 -4.992 -14.805 1 95.56 216 ARG B N 1
ATOM 4003 C CA . ARG B 1 216 ? -4.328 -4.125 -15.969 1 95.56 216 ARG B CA 1
ATOM 4004 C C . ARG B 1 216 ? -5.797 -3.807 -16.234 1 95.56 216 ARG B C 1
ATOM 4006 O O . ARG B 1 216 ? -6.105 -2.855 -16.969 1 95.56 216 ARG B O 1
ATOM 4013 N N . HIS B 1 217 ? -6.672 -4.508 -15.578 1 94.31 217 HIS B N 1
ATOM 4014 C CA . HIS B 1 217 ? -8.031 -4.488 -16.109 1 94.31 217 HIS B CA 1
ATOM 4015 C C . HIS B 1 217 ? -9.031 -4.043 -15.047 1 94.31 217 HIS B C 1
ATOM 4017 O O . HIS B 1 217 ? -10.117 -4.609 -14.938 1 94.31 217 HIS B O 1
ATOM 4023 N N . TYR B 1 218 ? -8.648 -3.082 -14.328 1 94.75 218 TYR B N 1
ATOM 4024 C CA . TYR B 1 218 ? -9.523 -2.525 -13.297 1 94.75 218 TYR B CA 1
ATOM 4025 C C . TYR B 1 218 ? -10.883 -2.162 -13.875 1 94.75 218 TYR B C 1
ATOM 4027 O O . TYR B 1 218 ? -11.922 -2.518 -13.305 1 94.75 218 TYR B O 1
ATOM 4035 N N . LYS B 1 219 ? -10.891 -1.445 -15 1 93.75 219 LYS B N 1
ATOM 4036 C CA . LYS B 1 219 ? -12.133 -0.981 -15.602 1 93.75 219 LYS B CA 1
ATOM 4037 C C . LYS B 1 219 ? -13.023 -2.156 -15.992 1 93.75 219 LYS B C 1
ATOM 4039 O O . LYS B 1 219 ? -14.242 -2.104 -15.812 1 93.75 219 LYS B O 1
ATOM 4044 N N . SER B 1 220 ? -12.383 -3.207 -16.516 1 93.88 220 SER B N 1
ATOM 4045 C CA . SER B 1 220 ? -13.148 -4.379 -16.922 1 93.88 220 SER B CA 1
ATOM 4046 C C . SER B 1 220 ? -13.805 -5.062 -15.727 1 93.88 220 SER B C 1
ATOM 4048 O O . SER B 1 220 ? -14.984 -5.414 -15.781 1 93.88 220 SER B O 1
ATOM 4050 N N . TYR B 1 221 ? -13.062 -5.254 -14.625 1 95.38 221 TYR B N 1
ATOM 4051 C CA . TYR B 1 221 ? -13.609 -5.863 -13.422 1 95.38 221 TYR B CA 1
ATOM 4052 C C . TYR B 1 221 ? -14.742 -5.016 -12.852 1 95.38 221 TYR B C 1
ATOM 4054 O O . TYR B 1 221 ? -15.773 -5.547 -12.438 1 95.38 22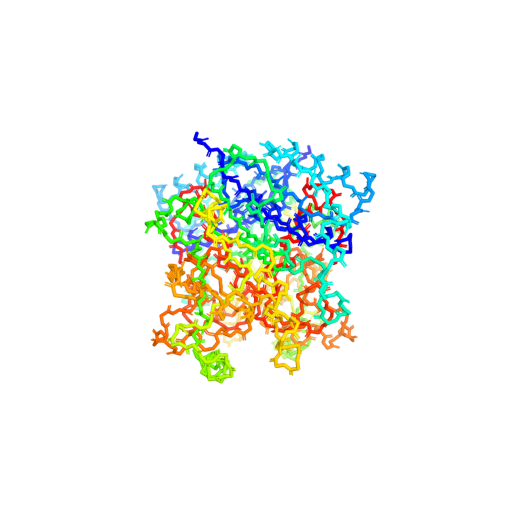1 TYR B O 1
ATOM 4062 N N . HIS B 1 222 ? -14.492 -3.701 -12.812 1 94.69 222 HIS B N 1
ATOM 4063 C CA . HIS B 1 222 ? -15.469 -2.762 -12.273 1 94.69 222 HIS B CA 1
ATOM 4064 C C . HIS B 1 222 ? -16.781 -2.816 -13.062 1 94.69 222 HIS B C 1
ATOM 4066 O O . HIS B 1 222 ? -17.859 -2.889 -12.477 1 94.69 222 HIS B O 1
ATOM 4072 N N . LEU B 1 223 ? -16.703 -2.812 -14.406 1 94.38 223 LEU B N 1
ATOM 4073 C CA . LEU B 1 223 ? -17.875 -2.85 -15.273 1 94.38 223 LEU B CA 1
ATOM 4074 C C . LEU B 1 223 ? -18.594 -4.191 -15.164 1 94.38 223 LEU B C 1
ATOM 4076 O O . LEU B 1 223 ? -19.828 -4.234 -15.039 1 94.38 223 LEU B O 1
ATOM 4080 N N . ALA B 1 224 ? -17.844 -5.293 -15.141 1 93.88 224 ALA B N 1
ATOM 4081 C CA . ALA B 1 224 ? -18.422 -6.637 -15.109 1 93.88 224 ALA B CA 1
ATOM 4082 C C . ALA B 1 224 ? -19.188 -6.879 -13.812 1 93.88 224 ALA B C 1
ATOM 4084 O O . ALA B 1 224 ? -20.094 -7.707 -13.766 1 93.88 224 ALA B O 1
ATOM 4085 N N . SER B 1 225 ? -18.828 -6.121 -12.781 1 95.31 225 SER B N 1
ATOM 4086 C CA . SER B 1 225 ? -19.469 -6.289 -11.484 1 95.31 225 SER B CA 1
ATOM 4087 C C . SER B 1 225 ? -20.531 -5.223 -11.25 1 95.31 225 SER B C 1
ATOM 4089 O O . SER B 1 225 ? -20.984 -5.027 -10.117 1 95.31 225 SER B O 1
ATOM 4091 N N . SER B 1 226 ? -20.891 -4.535 -12.234 1 95.81 226 SER B N 1
ATOM 4092 C CA . SER B 1 226 ? -21.844 -3.439 -12.133 1 95.81 226 SER B CA 1
ATOM 4093 C C . SER B 1 226 ? -21.406 -2.422 -11.086 1 95.81 226 SER B C 1
ATOM 4095 O O . SER B 1 226 ? -22.219 -1.952 -10.289 1 95.81 226 SER B O 1
ATOM 4097 N N . GLY B 1 227 ? -20.109 -2.24 -11.031 1 94.12 227 GLY B N 1
ATOM 4098 C CA . GLY B 1 227 ? -19.562 -1.197 -10.18 1 94.12 227 GLY B CA 1
ATOM 4099 C C . GLY B 1 227 ? -19.219 -1.684 -8.781 1 94.12 227 GLY B C 1
ATOM 4100 O O . GLY B 1 227 ? -18.672 -0.934 -7.977 1 94.12 227 GLY B O 1
ATOM 4101 N N . GLN B 1 228 ? -19.453 -2.895 -8.516 1 95.44 228 GLN B N 1
ATOM 4102 C CA . GLN B 1 228 ? -19.234 -3.424 -7.172 1 95.44 228 GLN B CA 1
ATOM 4103 C C . GLN B 1 228 ? -17.734 -3.578 -6.895 1 95.44 228 GLN B C 1
ATOM 4105 O O . GLN B 1 228 ? -17.266 -3.299 -5.789 1 95.44 228 GLN B O 1
ATOM 4110 N N . HIS B 1 229 ? -16.969 -4.008 -7.848 1 96.31 229 HIS B N 1
ATOM 4111 C CA . HIS B 1 229 ? -15.531 -4.207 -7.68 1 96.31 229 HIS B CA 1
ATOM 4112 C C . HIS B 1 229 ? -14.773 -2.9 -7.859 1 96.31 229 HIS B C 1
ATOM 4114 O O . HIS B 1 229 ? -13.914 -2.791 -8.742 1 96.31 229 HIS B O 1
ATOM 4120 N N . ASP B 1 230 ? -15.086 -1.917 -7.02 1 96.75 230 ASP B N 1
ATOM 4121 C CA . ASP B 1 230 ? -14.297 -0.689 -7.004 1 96.75 230 ASP B CA 1
ATOM 4122 C C . ASP B 1 230 ? -12.992 -0.884 -6.227 1 96.75 230 ASP B C 1
ATOM 4124 O O . ASP B 1 230 ? -12.695 -1.991 -5.777 1 96.75 230 ASP B O 1
ATOM 4128 N N . THR B 1 231 ? -12.195 0.151 -6.141 1 97.19 231 THR B N 1
ATOM 4129 C CA . THR B 1 231 ? -10.875 0.041 -5.523 1 97.19 231 THR B CA 1
ATOM 4130 C C . THR B 1 231 ? -10.992 -0.467 -4.09 1 97.19 231 THR B C 1
ATOM 4132 O O . THR B 1 231 ? -10.188 -1.297 -3.654 1 97.19 231 THR B O 1
ATOM 4135 N N . LYS B 1 232 ? -11.953 0.025 -3.352 1 97 232 LYS B N 1
ATOM 4136 C CA . LYS B 1 232 ? -12.164 -0.409 -1.974 1 97 232 LYS B CA 1
ATOM 4137 C C . LYS B 1 232 ? -12.438 -1.908 -1.905 1 97 232 LYS B C 1
ATOM 4139 O O . LYS B 1 232 ? -11.859 -2.615 -1.078 1 97 232 LYS B O 1
ATOM 4144 N N . TRP B 1 233 ? -13.312 -2.365 -2.746 1 97.56 233 TRP B N 1
ATOM 4145 C CA . TRP B 1 233 ? -13.617 -3.793 -2.781 1 97.56 233 TRP B CA 1
ATOM 4146 C C . TRP B 1 233 ? -12.367 -4.613 -3.059 1 97.56 233 TRP B C 1
ATOM 4148 O O . TRP B 1 233 ? -12.117 -5.621 -2.395 1 97.56 233 TRP B O 1
ATOM 4158 N N . VAL B 1 234 ? 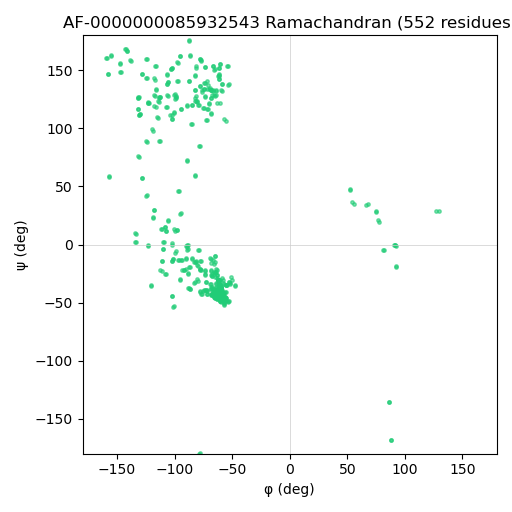-11.586 -4.215 -4.074 1 98.25 234 VAL B N 1
ATOM 4159 C CA . VAL B 1 234 ? -10.375 -4.941 -4.445 1 98.25 234 VAL B CA 1
ATOM 4160 C C . VAL B 1 234 ? -9.438 -5.027 -3.242 1 98.25 234 VAL B C 1
ATOM 4162 O O . VAL B 1 234 ? -8.961 -6.113 -2.9 1 98.25 234 VAL B O 1
ATOM 4165 N N . ILE B 1 235 ? -9.227 -3.898 -2.578 1 98.31 235 ILE B N 1
ATOM 4166 C CA . ILE B 1 235 ? -8.312 -3.842 -1.444 1 98.31 235 ILE B CA 1
ATOM 4167 C C . ILE B 1 235 ? -8.805 -4.766 -0.335 1 98.31 235 ILE B C 1
ATOM 4169 O O . ILE B 1 235 ? -8.008 -5.434 0.325 1 98.31 235 ILE B O 1
ATOM 4173 N N . GLN B 1 236 ? -10.039 -4.891 -0.19 1 97.88 236 GLN B N 1
ATOM 4174 C CA . GLN B 1 236 ? -10.609 -5.617 0.942 1 97.88 236 GLN B CA 1
ATOM 4175 C C . GLN B 1 236 ? -10.75 -7.102 0.627 1 97.88 236 GLN B C 1
ATOM 4177 O O . GLN B 1 236 ? -10.766 -7.934 1.535 1 97.88 236 GLN B O 1
ATOM 4182 N N . ASN B 1 237 ? -10.852 -7.426 -0.674 1 98.5 237 ASN B N 1
ATOM 4183 C CA . ASN B 1 237 ? -11.289 -8.781 -0.988 1 98.5 237 ASN B CA 1
ATOM 4184 C C . ASN B 1 237 ? -10.25 -9.531 -1.82 1 98.5 237 ASN B C 1
ATOM 4186 O O . ASN B 1 237 ? -10.062 -10.734 -1.652 1 98.5 237 ASN B O 1
ATOM 4190 N N . THR B 1 238 ? -9.555 -8.852 -2.707 1 98.81 238 THR B N 1
ATOM 4191 C CA . THR B 1 238 ? -8.578 -9.492 -3.576 1 98.81 238 THR B CA 1
ATOM 4192 C C . THR B 1 238 ? -7.375 -9.977 -2.773 1 98.81 238 THR B C 1
ATOM 4194 O O . THR B 1 238 ? -6.781 -9.203 -2.014 1 98.81 238 THR B O 1
ATOM 4197 N N . ALA B 1 239 ? -7.047 -11.242 -2.902 1 98.88 239 ALA B N 1
ATOM 4198 C CA . ALA B 1 239 ? -5.895 -11.789 -2.195 1 98.88 239 ALA B CA 1
ATOM 4199 C C . ALA B 1 239 ? -4.613 -11.594 -3 1 98.88 239 ALA B C 1
ATOM 4201 O O . ALA B 1 239 ? -3.561 -11.281 -2.439 1 98.88 239 ALA B O 1
ATOM 4202 N N . ILE B 1 240 ? -4.754 -11.758 -4.332 1 98.88 240 ILE B N 1
ATOM 4203 C CA . ILE B 1 240 ? -3.561 -11.758 -5.172 1 98.88 240 ILE B CA 1
ATOM 4204 C C . ILE B 1 240 ? -3.756 -10.797 -6.344 1 98.88 240 ILE B C 1
ATOM 4206 O O . ILE B 1 240 ? -4.613 -11.023 -7.203 1 98.88 240 ILE B O 1
ATOM 4210 N N . LEU B 1 241 ? -2.986 -9.695 -6.363 1 98.88 241 LEU B N 1
ATOM 4211 C CA . LEU B 1 241 ? -2.84 -8.844 -7.535 1 98.88 241 LEU B CA 1
ATOM 4212 C C . LEU B 1 241 ? -1.76 -9.383 -8.469 1 98.88 241 LEU B C 1
ATOM 4214 O O . LEU B 1 241 ? -0.62 -9.594 -8.047 1 98.88 241 LEU B O 1
ATOM 4218 N N . HIS B 1 242 ? -2.123 -9.695 -9.672 1 98.56 242 HIS B N 1
ATOM 4219 C CA . HIS B 1 242 ? -1.19 -10.234 -10.656 1 98.56 242 HIS B CA 1
ATOM 4220 C C . HIS B 1 242 ? -0.863 -9.203 -11.734 1 98.56 242 HIS B C 1
ATOM 4222 O O . HIS B 1 242 ? -1.763 -8.688 -12.398 1 98.56 242 HIS B O 1
ATOM 4228 N N . PHE B 1 243 ? 0.383 -8.844 -11.812 1 97.69 243 PHE B N 1
ATOM 4229 C CA . PHE B 1 243 ? 0.831 -7.859 -12.789 1 97.69 243 PHE B CA 1
ATOM 4230 C C . PHE B 1 243 ? 1.219 -8.531 -14.102 1 97.69 243 PHE B C 1
ATOM 4232 O O . PHE B 1 243 ? 2.389 -8.523 -14.492 1 97.69 243 PHE B O 1
ATOM 4239 N N . CYS B 1 244 ? 0.18 -8.977 -14.797 1 93.81 244 CYS B N 1
ATOM 4240 C CA . CYS B 1 244 ? 0.287 -9.734 -16.047 1 93.81 244 CYS B CA 1
ATOM 4241 C C . CYS B 1 244 ? 0.855 -8.867 -17.156 1 93.81 244 CYS B C 1
ATOM 4243 O O . CYS B 1 244 ? 0.764 -7.637 -17.109 1 93.81 244 CYS B O 1
ATOM 4245 N N . GLY B 1 245 ? 1.486 -9.5 -18.125 1 91 245 GLY B N 1
ATOM 4246 C CA . GLY B 1 245 ? 1.904 -8.82 -19.328 1 91 245 GLY B CA 1
ATOM 4247 C C . GLY B 1 245 ? 3.277 -8.188 -19.219 1 91 245 GLY B C 1
ATOM 4248 O O . GLY B 1 245 ? 4.02 -8.469 -18.281 1 91 245 GLY B O 1
ATOM 4249 N N . LYS B 1 246 ? 3.59 -7.383 -20.156 1 92.88 246 LYS B N 1
ATOM 4250 C CA . LYS B 1 246 ? 4.93 -6.812 -20.281 1 92.88 246 LYS B CA 1
ATOM 4251 C C . LYS B 1 246 ? 5.094 -5.594 -19.375 1 92.88 246 LYS B C 1
ATOM 4253 O O . LYS B 1 246 ? 6.199 -5.312 -18.906 1 92.88 246 LYS B O 1
ATOM 4258 N N . ALA B 1 247 ? 4.035 -4.875 -19.188 1 95 247 ALA B N 1
ATOM 4259 C CA . ALA B 1 247 ? 4.094 -3.727 -18.297 1 95 247 ALA B CA 1
ATOM 4260 C C . ALA B 1 247 ? 4.227 -4.176 -16.844 1 95 247 ALA B C 1
ATOM 4262 O O . ALA B 1 247 ? 3.41 -4.961 -16.344 1 95 247 ALA B O 1
ATOM 4263 N N . LYS B 1 248 ? 5.281 -3.725 -16.25 1 97.81 248 LYS B N 1
ATOM 4264 C CA . LYS B 1 248 ? 5.539 -4.113 -14.867 1 97.81 248 LYS B CA 1
ATOM 4265 C C . LYS B 1 248 ? 5.711 -2.891 -13.969 1 97.81 248 LYS B C 1
ATOM 4267 O O . LYS B 1 248 ? 6.309 -1.893 -14.383 1 97.81 248 LYS B O 1
ATOM 4272 N N . PRO B 1 249 ? 5.234 -2.924 -12.695 1 97.19 249 PRO B N 1
ATOM 4273 C CA . PRO B 1 249 ? 5.289 -1.755 -11.82 1 97.19 249 PRO B CA 1
ATOM 4274 C C . PRO B 1 249 ? 6.715 -1.312 -11.516 1 97.19 249 PRO B C 1
ATOM 4276 O O . PRO B 1 249 ? 6.953 -0.14 -11.203 1 97.19 249 PRO B O 1
ATOM 4279 N N . TRP B 1 250 ? 7.688 -2.215 -11.57 1 96.94 250 TRP B N 1
ATOM 4280 C CA . TRP B 1 250 ? 9.07 -1.872 -11.242 1 96.94 250 TRP B CA 1
ATOM 4281 C C . TRP B 1 250 ? 9.812 -1.377 -12.484 1 96.94 250 TRP B C 1
ATOM 4283 O O . TRP B 1 250 ? 11.008 -1.079 -12.414 1 96.94 250 TRP B O 1
ATOM 4293 N N . LYS B 1 251 ? 9.125 -1.351 -13.57 1 95.56 251 LYS B N 1
ATOM 4294 C CA . LYS B 1 251 ? 9.68 -0.785 -14.797 1 95.56 251 LYS B CA 1
ATOM 4295 C C . LYS B 1 251 ? 9.125 0.616 -15.055 1 95.56 251 LYS B C 1
ATOM 4297 O O . LYS B 1 251 ? 8.016 0.94 -14.633 1 95.56 251 LYS B O 1
ATOM 4302 N N . PRO B 1 252 ? 9.906 1.441 -15.734 1 91.38 252 PRO B N 1
ATOM 4303 C CA . PRO B 1 252 ? 9.438 2.795 -16.031 1 91.38 252 PRO B CA 1
ATOM 4304 C C . PRO B 1 252 ? 8.18 2.805 -16.891 1 91.38 252 PRO B C 1
ATOM 4306 O O . PRO B 1 252 ? 8.016 1.951 -17.766 1 91.38 252 PRO B O 1
ATOM 4309 N N . GLY B 1 253 ? 7.352 3.754 -16.672 1 90.62 253 GLY B N 1
ATOM 4310 C CA . GLY B 1 253 ? 6.215 3.986 -17.547 1 90.62 253 GLY B CA 1
ATOM 4311 C C . GLY B 1 253 ? 4.969 3.234 -17.125 1 90.62 253 GLY B C 1
ATOM 4312 O O . GLY B 1 253 ? 3.934 3.312 -17.797 1 90.62 253 GLY B O 1
ATOM 4313 N N . TYR B 1 254 ? 5.09 2.479 -16.031 1 94.75 254 TYR B N 1
ATOM 4314 C CA . TYR B 1 254 ? 3.91 1.768 -15.547 1 94.75 254 TYR B CA 1
ATOM 4315 C C . TYR B 1 254 ? 2.828 2.744 -15.109 1 94.75 254 TYR B C 1
ATOM 4317 O O . TYR B 1 254 ? 3.094 3.666 -14.336 1 94.75 254 TYR B O 1
ATOM 4325 N N . PHE B 1 255 ? 1.565 2.547 -15.523 1 90.94 255 PHE B N 1
ATOM 4326 C CA . PHE B 1 255 ? 0.556 3.566 -15.266 1 90.94 255 PHE B CA 1
ATOM 4327 C C . PHE B 1 255 ? -0.721 2.936 -14.727 1 90.94 255 PHE B C 1
ATOM 4329 O O . PHE B 1 255 ? -1.688 3.639 -14.422 1 90.94 255 PHE B O 1
ATOM 4336 N N . TYR B 1 256 ? -0.774 1.682 -14.531 1 92.75 256 TYR B N 1
ATOM 4337 C CA . TYR B 1 256 ? -1.996 1.037 -14.062 1 92.75 256 TYR B CA 1
ATOM 4338 C C . TYR B 1 256 ? -2.189 1.256 -12.57 1 92.75 256 TYR B C 1
ATOM 4340 O O . TYR B 1 256 ? -1.245 1.606 -11.859 1 92.75 256 TYR B O 1
ATOM 4348 N N . ARG B 1 257 ? -3.395 1.11 -12.07 1 93.56 257 ARG B N 1
ATOM 4349 C CA . ARG B 1 257 ? -3.979 1.592 -10.82 1 93.56 257 ARG B CA 1
ATOM 4350 C C . ARG B 1 257 ? -3.186 1.091 -9.617 1 93.56 257 ARG B C 1
ATOM 4352 O O . ARG B 1 257 ? -3.055 1.798 -8.617 1 93.56 257 ARG B O 1
ATOM 4359 N N . PHE B 1 258 ? -2.566 -0.125 -9.609 1 97.69 258 PHE B N 1
ATOM 4360 C CA . PHE B 1 258 ? -2.043 -0.738 -8.391 1 97.69 258 PHE B CA 1
ATOM 4361 C C . PHE B 1 258 ? -0.519 -0.718 -8.391 1 97.69 258 PHE B C 1
ATOM 4363 O O . PHE B 1 258 ? 0.114 -1.392 -7.574 1 97.69 258 PHE B O 1
ATOM 4370 N N . GLY B 1 259 ? 0.031 0.112 -9.305 1 97.5 259 GLY B N 1
ATOM 4371 C CA . GLY B 1 259 ? 1.479 0.228 -9.352 1 97.5 259 GLY B CA 1
ATOM 4372 C C . GLY B 1 259 ? 2.078 0.793 -8.078 1 97.5 259 GLY B C 1
ATOM 4373 O O . GLY B 1 259 ? 3.102 0.302 -7.598 1 97.5 259 GLY B O 1
ATOM 4374 N N . ALA B 1 260 ? 1.43 1.85 -7.496 1 97.75 260 ALA B N 1
ATOM 4375 C CA . ALA B 1 260 ? 1.925 2.486 -6.277 1 97.75 260 ALA B CA 1
ATOM 4376 C C . ALA B 1 260 ? 1.944 1.502 -5.113 1 97.75 260 ALA B C 1
ATOM 4378 O O . ALA B 1 260 ? 2.846 1.543 -4.273 1 97.75 260 ALA B O 1
ATOM 4379 N N . LEU B 1 261 ? 0.928 0.675 -5.082 1 98.38 261 LEU B N 1
ATOM 4380 C CA . LEU B 1 261 ? 0.854 -0.327 -4.027 1 98.38 261 LEU B CA 1
ATOM 4381 C C . LEU B 1 261 ? 2.035 -1.289 -4.105 1 98.38 261 LEU B C 1
ATOM 4383 O O . LEU B 1 261 ? 2.688 -1.562 -3.096 1 98.38 261 LEU B O 1
ATOM 4387 N N . TYR B 1 262 ? 2.359 -1.76 -5.344 1 98.56 262 TYR B N 1
ATOM 4388 C CA . TYR B 1 262 ? 3.5 -2.65 -5.535 1 98.56 262 TYR B CA 1
ATOM 4389 C C . TYR B 1 262 ? 4.797 -1.976 -5.105 1 98.56 262 TYR B C 1
ATOM 4391 O O . TYR B 1 262 ? 5.582 -2.549 -4.348 1 98.56 262 TYR B O 1
ATOM 4399 N N . LEU B 1 263 ? 4.984 -0.782 -5.57 1 98.38 263 LEU B N 1
ATOM 4400 C CA . LEU B 1 263 ? 6.215 -0.056 -5.289 1 98.38 263 LEU B CA 1
ATOM 4401 C C . LEU B 1 263 ? 6.344 0.234 -3.797 1 98.38 263 LEU B C 1
ATOM 4403 O O . LEU B 1 263 ? 7.453 0.243 -3.256 1 98.38 263 LEU B O 1
ATOM 4407 N N . HIS B 1 264 ? 5.234 0.524 -3.152 1 98.56 264 HIS B N 1
ATOM 4408 C CA . HIS B 1 264 ? 5.254 0.763 -1.715 1 98.56 264 HIS B CA 1
ATOM 4409 C C . HIS B 1 264 ? 5.703 -0.481 -0.956 1 98.56 264 HIS B C 1
ATOM 4411 O O . HIS B 1 264 ? 6.516 -0.391 -0.033 1 98.56 264 HIS B O 1
ATOM 4417 N N . TYR B 1 265 ? 5.199 -1.681 -1.332 1 98.38 265 TYR B N 1
ATOM 4418 C CA . TYR B 1 265 ? 5.645 -2.926 -0.714 1 98.38 265 TYR B CA 1
ATOM 4419 C C . TYR B 1 265 ? 7.133 -3.146 -0.939 1 98.38 265 TYR B C 1
ATOM 4421 O O . TYR B 1 265 ? 7.855 -3.535 -0.019 1 98.38 265 TYR B O 1
ATOM 4429 N N . ALA B 1 266 ? 7.559 -2.939 -2.176 1 98.12 266 ALA B N 1
ATOM 4430 C CA . ALA B 1 266 ? 8.977 -3.098 -2.49 1 98.12 266 ALA B CA 1
ATOM 4431 C C . ALA B 1 266 ? 9.836 -2.184 -1.622 1 98.12 266 ALA B C 1
ATOM 4433 O O . ALA B 1 266 ? 10.852 -2.617 -1.068 1 98.12 266 ALA B O 1
ATOM 4434 N N . HIS B 1 267 ? 9.391 -0.941 -1.487 1 98.06 267 HIS B N 1
ATOM 4435 C CA . HIS B 1 267 ? 10.117 0.049 -0.702 1 98.06 267 HIS B CA 1
ATOM 4436 C C . HIS B 1 267 ? 10.156 -0.336 0.773 1 98.06 267 HIS B C 1
ATOM 4438 O O . HIS B 1 267 ? 11.219 -0.299 1.402 1 98.06 267 HIS B O 1
ATOM 4444 N N . ARG B 1 268 ? 9.039 -0.725 1.273 1 96.88 268 ARG B N 1
ATOM 4445 C CA . ARG B 1 268 ? 8.969 -1.125 2.676 1 96.88 268 ARG B CA 1
ATOM 4446 C C . ARG B 1 268 ? 9.812 -2.367 2.934 1 96.88 268 ARG B C 1
ATOM 4448 O O . ARG B 1 268 ? 10.43 -2.494 3.992 1 96.88 268 ARG B O 1
ATOM 4455 N N . ALA B 1 269 ? 9.781 -3.295 1.993 1 96.69 269 ALA B N 1
ATOM 4456 C CA . ALA B 1 269 ? 10.609 -4.496 2.129 1 96.69 269 ALA B CA 1
ATOM 4457 C C . ALA B 1 269 ? 12.086 -4.137 2.213 1 96.69 269 ALA B C 1
ATOM 4459 O O . ALA B 1 269 ? 12.836 -4.75 2.979 1 96.69 269 ALA B O 1
ATOM 4460 N N . GLY B 1 270 ? 12.469 -3.189 1.421 1 96.12 270 GLY B N 1
ATOM 4461 C CA . GLY B 1 270 ? 13.836 -2.699 1.505 1 96.12 270 GLY B CA 1
ATOM 4462 C C . GLY B 1 270 ? 14.172 -2.1 2.857 1 96.12 270 GLY B C 1
ATOM 4463 O O . GLY B 1 270 ? 15.234 -2.385 3.422 1 96.12 270 GLY B O 1
ATOM 4464 N N . GLN B 1 271 ? 13.273 -1.33 3.412 1 93.75 271 GLN B N 1
ATOM 4465 C CA . GLN B 1 271 ? 13.5 -0.645 4.68 1 93.75 271 GLN B CA 1
ATOM 4466 C C . GLN B 1 271 ? 13.492 -1.629 5.848 1 93.75 271 GLN B C 1
ATOM 4468 O O . GLN B 1 271 ? 14.305 -1.512 6.77 1 93.75 271 GLN B O 1
ATOM 4473 N N . PHE B 1 272 ? 12.617 -2.586 5.809 1 93.56 272 PHE B N 1
ATOM 4474 C CA . PHE B 1 272 ? 12.383 -3.457 6.953 1 93.56 272 PHE B CA 1
ATOM 4475 C C . PHE B 1 272 ? 13.328 -4.652 6.926 1 93.56 272 PHE B C 1
ATOM 4477 O O . PHE B 1 272 ? 13.828 -5.082 7.965 1 93.56 272 PHE B O 1
ATOM 4484 N N . PHE B 1 273 ? 13.578 -5.152 5.676 1 95.38 273 PHE B N 1
ATOM 4485 C CA . PHE B 1 273 ? 14.344 -6.391 5.582 1 95.38 273 PHE B CA 1
ATOM 4486 C C . PHE B 1 273 ? 15.727 -6.125 5 1 95.38 273 PHE B C 1
ATOM 4488 O O . PHE B 1 273 ? 16.547 -7.035 4.891 1 95.38 273 PHE B O 1
ATOM 4495 N N . GLY B 1 274 ? 15.969 -4.898 4.621 1 92.06 274 GLY B N 1
ATOM 4496 C CA . GLY B 1 274 ? 17.266 -4.555 4.059 1 92.06 274 GLY B CA 1
ATOM 4497 C C . GLY B 1 274 ? 17.453 -5.055 2.639 1 92.06 274 GLY B C 1
ATOM 4498 O O . GLY B 1 274 ? 18.562 -5.426 2.244 1 92.06 274 GLY B O 1
ATOM 4499 N N . LEU B 1 275 ? 16.297 -5.16 1.943 1 90.25 275 LEU B N 1
ATOM 4500 C CA . LEU B 1 275 ? 16.344 -5.648 0.569 1 90.25 275 LEU B CA 1
ATOM 4501 C C . LEU B 1 275 ? 16.734 -4.527 -0.391 1 90.25 275 LEU B C 1
ATOM 4503 O O . LEU B 1 275 ? 16.516 -3.35 -0.096 1 90.25 275 LEU B O 1
ATOM 4507 N N . LYS B 1 276 ? 17.312 -4.996 -1.477 1 83.56 276 LYS B N 1
ATOM 4508 C CA . LYS B 1 276 ? 17.688 -4.016 -2.49 1 83.56 276 LYS B CA 1
ATOM 4509 C C . LYS B 1 276 ? 16.453 -3.465 -3.207 1 83.56 276 LYS B C 1
ATOM 4511 O O . LYS B 1 276 ? 15.523 -4.211 -3.498 1 83.56 276 LYS B O 1
ATOM 4516 N N . GLU B 1 277 ? 16.516 -2.154 -3.459 1 82.06 277 GLU B N 1
ATOM 4517 C CA . GLU B 1 277 ? 15.391 -1.498 -4.125 1 82.06 277 GLU B CA 1
ATOM 4518 C C . GLU B 1 277 ? 15.273 -1.943 -5.578 1 82.06 277 GLU B C 1
ATOM 4520 O O . GLU B 1 277 ? 16.281 -2.107 -6.266 1 82.06 277 GLU B O 1
ATOM 4525 N N . ILE B 1 278 ? 14.07 -2.238 -5.996 1 84.56 278 ILE B N 1
ATOM 4526 C CA . ILE B 1 278 ? 13.836 -2.641 -7.379 1 84.56 278 ILE B CA 1
ATOM 4527 C C . ILE B 1 278 ? 13.516 -1.412 -8.227 1 84.56 278 ILE B C 1
ATOM 4529 O O . ILE B 1 278 ? 12.977 -0.422 -7.719 1 84.56 278 ILE B O 1
#